Protein AF-0000000072273560 (afdb_homodimer)

Organism: Rhodospirillum rubrum (strain ATCC 11170 / ATH 1.1.1 / DSM 467 / LMG 4362 / NCIMB 8255 / S1) (NCBI:txid269796)

Solvent-accessible surface area (backbone atoms only — not comparable to full-atom values): 29200 Å² total; per-residue (Å²): 100,33,35,35,35,42,19,46,45,38,23,44,49,89,93,50,44,56,93,75,74,40,55,28,59,61,29,47,46,48,46,50,52,42,55,70,64,40,92,67,70,56,67,30,40,36,35,26,10,18,60,20,54,75,29,45,58,62,20,33,50,44,47,46,60,62,51,54,84,68,81,55,52,38,46,68,31,46,16,54,29,40,32,71,67,37,51,50,63,43,40,57,90,49,38,83,64,65,75,53,96,59,89,60,74,54,91,86,57,66,72,49,39,74,46,76,58,85,71,35,33,37,37,35,39,42,25,54,30,91,36,31,75,29,21,39,69,54,70,66,54,51,54,49,47,54,52,53,51,51,51,29,56,75,70,70,29,47,25,41,35,34,28,11,43,42,61,65,79,79,59,33,50,69,60,46,74,28,23,27,69,48,24,65,62,54,38,56,54,44,55,75,42,74,82,36,50,66,30,37,40,21,14,80,54,24,36,42,35,37,37,59,58,67,89,26,44,35,38,26,35,23,10,47,55,43,18,54,53,93,48,70,46,86,78,47,75,72,28,28,22,56,45,85,24,26,31,39,38,38,33,49,38,78,87,80,68,32,58,35,35,34,68,41,60,50,78,50,58,66,77,34,76,49,66,59,80,54,73,73,50,63,100,99,36,37,35,36,42,19,44,45,38,22,45,47,91,93,50,44,55,94,75,73,39,56,28,59,61,28,47,45,48,47,48,54,41,56,69,64,41,91,66,70,56,66,29,39,36,36,26,11,17,60,20,54,72,30,45,58,63,20,34,48,45,46,48,61,63,51,56,84,68,80,54,51,37,46,67,29,47,15,53,30,39,32,72,67,37,49,51,64,44,40,58,89,50,38,84,64,64,73,54,96,63,80,64,74,53,93,88,57,65,72,47,42,74,46,76,58,84,71,34,33,38,38,36,38,41,24,54,32,92,38,33,74,29,20,41,70,52,72,66,55,51,53,49,47,54,50,53,51,51,52,30,56,76,69,70,29,48,26,40,35,34,27,11,43,42,61,64,79,78,59,32,48,69,60,46,73,28,22,28,68,49,25,65,61,53,36,57,54,45,55,76,43,73,82,37,50,66,31,37,41,20,14,80,53,24,37,45,34,38,34,59,57,68,88,25,42,33,39,27,36,23,10,47,54,44,18,53,54,93,50,70,46,86,77,47,76,73,28,28,22,56,46,86,25,28,32,37,38,39,34,50,36,79,89,79,68,34,58,34,36,34,66,42,60,50,79,49,57,66,77,35,78,49,66,66,80,54,75,74,48,62,98

Foldseek 3Di:
DKEWEAEQLAFDAPPDADVRPWHSLVLLLLVLVQQVPDPDHGQEYEYAENLHQAADLNRLLSSCVSNVVNPHQYHYEYAQRHDPQSNCVSCPPRYPFDPDPDPTQPDVRGRWDWDDDVLAIETEGHQHDHPANAGEDDPVRLVVVLVVLVVCVVVVGAYEYEHAFALDDPLAVVSNVRHYPCSVVSLVSVLVRAPRHAEYEYESQLDWDWDQGSNHIYTYWHHSIWGWDPDNDDPDDTDIDGDFGWIKMWDQDPVVRHTDIDIGGRPDDDDDPPDPVPVVPPD/DKEWEAEQLAFDAPPDADVRPWHSLVLLLLVLVQQVPDPDHGQEYEYAENLHQAADLNRLLSSCVSNVVNPHQYHYEYAQRHDPQSNCVSCPPRYDFDPPPDPTQPDVRGRWDWDDDVLAIETEGHQHDHPANAGEDDPVRLVVVLVVLVVCVVVVGAYEYEHAFALDDPLAVVSNVRHYPCSVVSLVSVLVRAPRHAEYEYESQLDWDWDQGSNHIYTYWHHSIWGWDDDNDDPDDTDIDGDFGWIKMWDQDPVVRHTDIDIGGRPDDDDDPPDDVPVPPPD

InterPro domains:
  IPR004843 Calcineurin-like, phosphoesterase domain [PF00149] (1-207)
  IPR026575 Cyclic nucleotide phosphodiesterase GpdQ/CpdA-like [cd07402] (3-254)
  IPR029052 Metallo-dependent phosphatase-like [SSF56300] (1-261)
  IPR042281 GpdQ, beta-strand dimerisation domain [G3DSA:3.30.750.180] (112-241)
  IPR042283 GpdQ, catalytic alpha/beta sandwich domain [G3DSA:3.60.21.40] (1-250)
  IPR050884 Cyclic nucleotide phosphodiesterase class-III [PTHR42988] (1-215)

Structure (mmCIF, N/CA/C/O backbone):
data_AF-0000000072273560-model_v1
#
loop_
_entity.id
_entity.type
_entity.pdbx_description
1 polymer Metallophosphoesterase
#
loop_
_atom_site.group_PDB
_atom_site.id
_atom_site.type_symbol
_atom_site.label_atom_id
_atom_site.label_alt_id
_atom_site.label_comp_id
_atom_site.label_asym_id
_atom_site.label_entity_id
_atom_site.label_seq_id
_atom_site.pdbx_PDB_ins_code
_atom_site.Cartn_x
_atom_site.Cartn_y
_atom_site.Cartn_z
_atom_site.occupancy
_atom_site.B_iso_or_equiv
_atom_site.auth_seq_id
_atom_site.auth_comp_id
_atom_site.auth_asym_id
_atom_site.auth_atom_id
_atom_site.pdbx_PDB_model_num
ATOM 1 N N . MET A 1 1 ? 17.775 7.807 -3.087 1 95.72 1 MET A N 1
ATOM 2 C CA . MET A 1 1 ? 17.035 8.739 -2.24 1 95.72 1 MET A CA 1
ATOM 3 C C . MET A 1 1 ? 15.899 8.029 -1.512 1 95.72 1 MET A C 1
ATOM 5 O O . MET A 1 1 ? 15.175 7.232 -2.111 1 95.72 1 MET A O 1
ATOM 9 N N . LEU A 1 2 ? 15.752 8.295 -0.238 1 97.82 2 LEU A N 1
ATOM 10 C CA . LEU A 1 2 ? 14.786 7.614 0.616 1 97.82 2 LEU A CA 1
ATOM 11 C C . LEU A 1 2 ? 14.021 8.614 1.476 1 97.82 2 LEU A C 1
ATOM 13 O O . LEU A 1 2 ? 14.626 9.415 2.192 1 97.82 2 LEU A O 1
ATOM 17 N N . ILE A 1 3 ? 12.692 8.603 1.351 1 98.68 3 ILE A N 1
ATOM 18 C CA . ILE A 1 3 ? 11.81 9.442 2.156 1 98.68 3 ILE A CA 1
ATOM 19 C C . ILE A 1 3 ? 11.045 8.577 3.155 1 98.68 3 ILE A C 1
ATOM 21 O O . ILE A 1 3 ? 10.402 7.597 2.772 1 98.68 3 ILE A O 1
ATOM 25 N N . ALA A 1 4 ? 11.157 8.897 4.426 1 98.84 4 ALA A N 1
ATOM 26 C CA . ALA A 1 4 ? 10.309 8.267 5.435 1 98.84 4 ALA A CA 1
ATOM 27 C C . ALA A 1 4 ? 9.034 9.074 5.661 1 98.84 4 ALA A C 1
ATOM 29 O O . ALA A 1 4 ? 9.087 10.292 5.848 1 98.84 4 ALA A O 1
ATOM 30 N N . GLN A 1 5 ? 7.911 8.424 5.583 1 98.93 5 GLN A N 1
ATOM 31 C CA . GLN A 1 5 ? 6.638 9.079 5.862 1 98.93 5 GLN A CA 1
ATOM 32 C C . GLN A 1 5 ? 5.962 8.47 7.087 1 98.93 5 GLN A C 1
ATOM 34 O O . GLN A 1 5 ? 5.816 7.249 7.18 1 98.93 5 GLN A O 1
ATOM 39 N N . THR A 1 6 ? 5.625 9.258 7.994 1 98.82 6 THR A N 1
ATOM 40 C CA . THR A 1 6 ? 4.707 8.903 9.07 1 98.82 6 THR A CA 1
ATOM 41 C C . THR A 1 6 ? 3.524 9.866 9.112 1 98.82 6 THR A C 1
ATOM 43 O O . THR A 1 6 ? 3.49 10.848 8.368 1 98.82 6 THR A O 1
ATOM 46 N N . SER A 1 7 ? 2.508 9.527 9.844 1 98.76 7 SER A N 1
ATOM 47 C CA . SER A 1 7 ? 1.298 10.342 9.842 1 98.76 7 SER A CA 1
ATOM 48 C C . SER A 1 7 ? 0.48 10.12 11.109 1 98.76 7 SER A C 1
ATOM 50 O O . SER A 1 7 ? 0.622 9.092 11.774 1 98.76 7 SER A O 1
ATOM 52 N N . ASP A 1 8 ? -0.32 11.128 11.461 1 98.6 8 ASP A N 1
ATOM 53 C CA . ASP A 1 8 ? -1.357 11.003 12.48 1 98.6 8 ASP A CA 1
ATOM 54 C C . ASP A 1 8 ? -0.758 10.606 13.828 1 98.6 8 ASP A C 1
ATOM 56 O O . ASP A 1 8 ? -1.187 9.626 14.439 1 98.6 8 ASP A O 1
ATOM 60 N N . LEU A 1 9 ? 0.119 11.464 14.264 1 98.76 9 LEU A N 1
ATOM 61 C CA . LEU A 1 9 ? 0.864 11.189 15.488 1 98.76 9 LEU A CA 1
ATOM 62 C C . LEU A 1 9 ? 0.021 11.504 16.719 1 98.76 9 LEU A C 1
ATOM 64 O O . LEU A 1 9 ? 0.205 10.894 17.775 1 98.76 9 LEU A O 1
ATOM 68 N N . HIS A 1 10 ? -0.785 12.539 16.726 1 98.32 10 HIS A N 1
ATOM 69 C CA . HIS A 1 10 ? -1.703 12.947 17.783 1 98.32 10 HIS A CA 1
ATOM 70 C C . HIS A 1 10 ? -0.973 13.117 19.111 1 98.32 10 HIS A C 1
ATOM 72 O O . HIS A 1 10 ? -1.45 12.653 20.15 1 98.32 10 HIS A O 1
ATOM 78 N N . ILE A 1 11 ? 0.133 13.74 19.048 1 98.67 11 ILE A N 1
ATOM 79 C CA . ILE A 1 11 ? 0.933 13.925 20.254 1 98.67 11 ILE A CA 1
ATOM 80 C C . ILE A 1 11 ? 0.161 14.776 21.26 1 98.67 11 ILE A C 1
ATOM 82 O O . ILE A 1 11 ? -0.439 15.79 20.894 1 98.67 11 ILE A O 1
ATOM 86 N N . ARG A 1 12 ? 0.156 14.422 22.484 1 97.86 12 ARG A N 1
ATOM 87 C CA . ARG A 1 12 ? -0.424 15.126 23.623 1 97.86 12 ARG A CA 1
ATOM 88 C C . ARG A 1 12 ? 0.665 15.663 24.546 1 97.86 12 ARG A C 1
ATOM 90 O O . ARG A 1 12 ? 1.843 15.342 24.378 1 97.86 12 ARG A O 1
ATOM 97 N N . PRO A 1 13 ? 0.254 16.518 25.462 1 96.95 13 PRO A N 1
ATOM 98 C CA . PRO A 1 13 ? 1.255 16.881 26.467 1 96.95 13 PRO A CA 1
ATOM 99 C C . PRO A 1 13 ? 1.835 15.666 27.188 1 96.95 13 PRO A C 1
ATOM 101 O O . PRO A 1 13 ? 1.197 14.611 27.238 1 96.95 13 PRO A O 1
ATOM 104 N N . PRO A 1 14 ? 3.081 15.803 27.686 1 96.27 14 PRO A N 1
ATOM 105 C CA . PRO A 1 14 ? 3.728 14.666 28.346 1 96.27 14 PRO A CA 1
ATOM 106 C C . PRO A 1 14 ? 2.835 14.006 29.394 1 96.27 14 PRO A C 1
ATOM 108 O O . PRO A 1 14 ? 2.21 14.698 30.202 1 96.27 14 PRO A O 1
ATOM 111 N N . GLY A 1 15 ? 2.723 12.684 29.297 1 93.88 15 GLY A N 1
ATOM 112 C CA . GLY A 1 15 ? 1.995 11.911 30.29 1 93.88 15 GLY A CA 1
ATOM 113 C C . GLY A 1 15 ? 0.531 11.72 29.943 1 93.88 15 GLY A C 1
ATOM 114 O O . GLY A 1 15 ? -0.167 10.933 30.585 1 93.88 15 GLY A O 1
ATOM 115 N N . MET A 1 16 ? 0.012 12.385 28.96 1 94.97 16 MET A N 1
ATOM 116 C CA . MET A 1 16 ? -1.397 12.283 28.59 1 94.97 16 MET A CA 1
ATOM 117 C C . MET A 1 16 ? -1.59 11.276 27.461 1 94.97 16 MET A C 1
ATOM 119 O O . MET A 1 16 ? -0.769 11.197 26.546 1 94.97 16 MET A O 1
ATOM 123 N N . LEU A 1 17 ? -2.703 10.589 27.525 1 93.14 17 LEU A N 1
ATOM 124 C CA . LEU A 1 17 ? -3.044 9.56 26.549 1 93.14 17 LEU A CA 1
ATOM 125 C C . LEU A 1 17 ? -4.218 10.001 25.682 1 93.14 17 LEU A C 1
ATOM 127 O O . LEU A 1 17 ? -5.111 10.709 26.152 1 93.14 17 LEU A O 1
ATOM 131 N N . VAL A 1 18 ? -4.244 9.611 24.478 1 92.22 18 VAL A N 1
ATOM 132 C CA . VAL A 1 18 ? -5.42 9.816 23.638 1 92.22 18 VAL A CA 1
ATOM 133 C C . VAL A 1 18 ? -6.535 8.865 24.068 1 92.22 18 VAL A C 1
ATOM 135 O O . VAL A 1 18 ? -6.322 7.655 24.171 1 92.22 18 VAL A O 1
ATOM 138 N N . GLY A 1 19 ? -7.657 9.403 24.324 1 86.67 19 GLY A N 1
ATOM 139 C CA . GLY A 1 19 ? -8.791 8.616 24.78 1 86.67 19 GLY A CA 1
ATOM 140 C C . GLY A 1 19 ? -8.533 7.9 26.092 1 86.67 19 GLY A C 1
ATOM 141 O O . GLY A 1 19 ? -9.233 6.944 26.432 1 86.67 19 GLY A O 1
ATOM 142 N N . GLY A 1 20 ? -7.496 8.282 26.72 1 86.65 20 GLY A N 1
ATOM 143 C CA . GLY A 1 20 ? -7.151 7.648 27.983 1 86.65 20 GLY A CA 1
ATOM 144 C C . GLY A 1 20 ? -6.517 6.28 27.81 1 86.65 20 GLY A C 1
ATOM 145 O O . GLY A 1 20 ? -6.21 5.604 28.794 1 86.65 20 GLY A O 1
ATOM 146 N N . VAL A 1 21 ? -6.206 5.91 26.597 1 86.55 21 VAL A N 1
ATOM 147 C CA . VAL A 1 21 ? -5.815 4.518 26.397 1 86.55 21 VAL A CA 1
ATOM 148 C C . VAL A 1 21 ? -4.556 4.453 25.535 1 86.55 21 VAL A C 1
ATOM 150 O O . VAL A 1 21 ? -3.72 3.564 25.713 1 86.55 21 VAL A O 1
ATOM 153 N N . VAL A 1 22 ? -4.35 5.421 24.681 1 92.86 22 VAL A N 1
ATOM 154 C CA . VAL A 1 22 ? -3.278 5.29 23.7 1 92.86 22 VAL A CA 1
ATOM 155 C C . VAL A 1 22 ? -2.125 6.221 24.067 1 92.86 22 VAL A C 1
ATOM 157 O O . VAL A 1 22 ? -2.313 7.433 24.193 1 92.86 22 VAL A O 1
ATOM 160 N N . ASP A 1 23 ? -0.993 5.712 24.224 1 95.37 23 ASP A N 1
ATOM 161 C CA . ASP A 1 23 ? 0.221 6.484 24.472 1 95.37 23 ASP A CA 1
ATOM 162 C C . ASP A 1 23 ? 0.919 6.845 23.163 1 95.37 23 ASP A C 1
ATOM 164 O O . ASP A 1 23 ? 1.85 6.157 22.739 1 95.37 23 ASP A O 1
ATOM 168 N N . THR A 1 24 ? 0.547 7.925 22.615 1 97.83 24 THR A N 1
ATOM 169 C CA . THR A 1 24 ? 1.034 8.315 21.297 1 97.83 24 THR A CA 1
ATOM 170 C C . THR A 1 24 ? 2.486 8.778 21.372 1 97.83 24 THR A C 1
ATOM 172 O O . THR A 1 24 ? 3.232 8.661 20.397 1 97.83 24 THR A O 1
ATOM 175 N N . ALA A 1 25 ? 2.916 9.303 22.498 1 98.45 25 ALA A N 1
ATOM 176 C CA . ALA A 1 25 ? 4.318 9.676 22.667 1 98.45 25 ALA A CA 1
ATOM 177 C C . ALA A 1 25 ? 5.224 8.449 22.604 1 98.45 25 ALA A C 1
ATOM 179 O O . ALA A 1 25 ? 6.241 8.456 21.908 1 98.45 25 ALA A O 1
ATOM 180 N N . ALA A 1 26 ? 4.853 7.437 23.31 1 97.87 26 ALA A N 1
ATOM 181 C CA . ALA A 1 26 ? 5.627 6.198 23.281 1 97.87 26 ALA A CA 1
ATOM 182 C C . ALA A 1 26 ? 5.667 5.61 21.873 1 97.87 26 ALA A C 1
ATOM 184 O O . ALA A 1 26 ? 6.69 5.067 21.45 1 97.87 26 ALA A O 1
ATOM 185 N N . ALA A 1 27 ? 4.568 5.683 21.192 1 97.71 27 ALA A N 1
ATOM 186 C CA . ALA A 1 27 ? 4.511 5.191 19.818 1 97.71 27 ALA A CA 1
ATOM 187 C C . ALA A 1 27 ? 5.48 5.956 18.921 1 97.71 27 ALA A C 1
ATOM 189 O O . ALA A 1 27 ? 6.158 5.362 18.08 1 97.71 27 ALA A O 1
ATOM 190 N N . LEU A 1 28 ? 5.512 7.257 19.061 1 98.61 28 LEU A N 1
ATOM 191 C CA . LEU A 1 28 ? 6.446 8.042 18.262 1 98.61 28 LEU A CA 1
ATOM 192 C C . LEU A 1 28 ? 7.888 7.725 18.644 1 98.61 28 LEU A C 1
ATOM 194 O O . LEU A 1 28 ? 8.768 7.677 17.781 1 98.61 28 LEU A O 1
ATOM 198 N N . GLU A 1 29 ? 8.169 7.544 19.914 1 98.26 29 GLU A N 1
ATOM 199 C CA . GLU A 1 29 ? 9.51 7.151 20.337 1 98.26 29 GLU A CA 1
ATOM 200 C C . GLU A 1 29 ? 9.949 5.86 19.651 1 98.26 29 GLU A C 1
ATOM 202 O O . GLU A 1 29 ? 11.093 5.744 19.208 1 98.26 29 GLU A O 1
ATOM 207 N N . ALA A 1 30 ? 9.053 4.923 19.595 1 97.69 30 ALA A N 1
ATOM 208 C CA . ALA A 1 30 ? 9.348 3.668 18.908 1 97.69 30 ALA A CA 1
ATOM 209 C C . ALA A 1 30 ? 9.599 3.902 17.421 1 97.69 30 ALA A C 1
ATOM 211 O O . ALA A 1 30 ? 10.469 3.264 16.824 1 97.69 30 ALA A O 1
ATOM 212 N N . CYS A 1 31 ? 8.825 4.731 16.845 1 97.9 31 CYS A N 1
ATOM 213 C CA . CYS A 1 31 ? 9.003 5.097 15.444 1 97.9 31 CYS A CA 1
ATOM 214 C C . CYS A 1 31 ? 10.38 5.706 15.21 1 97.9 31 CYS A C 1
ATOM 216 O O . CYS A 1 31 ? 11.075 5.334 14.263 1 97.9 31 CYS A O 1
ATOM 218 N N . VAL A 1 32 ? 10.759 6.64 16.044 1 98.24 32 VAL A N 1
ATOM 219 C CA . VAL A 1 32 ? 12.053 7.308 15.955 1 98.24 32 VAL A CA 1
ATOM 220 C C . VAL A 1 32 ? 13.175 6.283 16.101 1 98.24 32 VAL A C 1
ATOM 222 O O . VAL A 1 32 ? 14.128 6.282 15.317 1 98.24 32 VAL A O 1
ATOM 225 N N . ALA A 1 33 ? 13.09 5.416 17.076 1 97.29 33 ALA A N 1
ATOM 226 C CA . ALA A 1 33 ? 14.083 4.363 17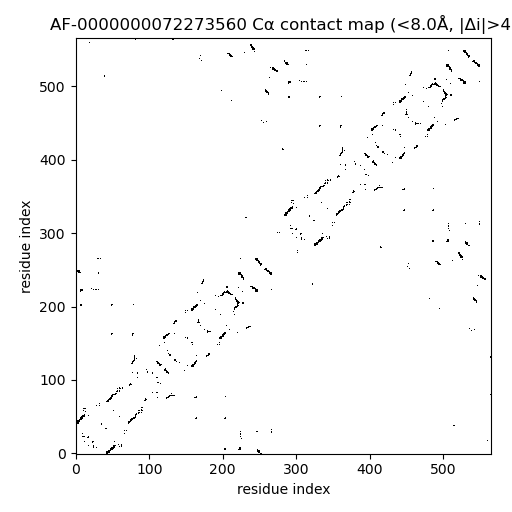.269 1 97.29 33 ALA A CA 1
ATOM 227 C C . ALA A 1 33 ? 14.187 3.473 16.033 1 97.29 33 ALA A C 1
ATOM 229 O O . ALA A 1 33 ? 15.285 3.078 15.635 1 97.29 33 ALA A O 1
ATOM 230 N N . HIS A 1 34 ? 13.058 3.158 15.474 1 96.55 34 HIS A N 1
ATOM 231 C CA . HIS A 1 34 ? 13.012 2.352 14.259 1 96.55 34 HIS A CA 1
ATOM 232 C C . HIS A 1 34 ? 13.769 3.028 13.12 1 96.55 34 HIS A C 1
ATOM 234 O O . HIS A 1 34 ? 14.599 2.398 12.461 1 96.55 34 HIS A O 1
ATOM 240 N N . LEU A 1 35 ? 13.512 4.265 12.892 1 97.25 35 LEU A N 1
ATOM 241 C CA . LEU A 1 35 ? 14.165 5.02 11.828 1 97.25 35 LEU A CA 1
ATOM 242 C C . LEU A 1 35 ? 15.671 5.093 12.059 1 97.25 35 LEU A C 1
ATOM 244 O O . LEU A 1 35 ? 16.454 4.995 11.111 1 97.25 35 LEU A O 1
ATOM 248 N N . GLN A 1 36 ? 16.075 5.214 13.306 1 96.34 36 GLN A N 1
ATOM 249 C CA . GLN A 1 36 ? 17.493 5.281 13.642 1 96.34 36 GLN A CA 1
ATOM 250 C C . GLN A 1 36 ? 18.184 3.946 13.38 1 96.34 36 GLN A C 1
ATOM 252 O O . GLN A 1 36 ? 19.387 3.905 13.116 1 96.34 36 GLN A O 1
ATOM 257 N N . ALA A 1 37 ? 17.435 2.915 13.408 1 93.11 37 ALA A N 1
ATOM 258 C CA . ALA A 1 37 ? 18.004 1.573 13.3 1 93.11 37 ALA A CA 1
ATOM 259 C C . ALA A 1 37 ? 18.066 1.12 11.844 1 93.11 37 ALA A C 1
ATOM 261 O O . ALA A 1 37 ? 18.654 0.081 11.536 1 93.11 37 ALA A O 1
ATOM 262 N N . LEU A 1 38 ? 17.452 1.857 10.981 1 92.13 38 LEU A N 1
ATOM 263 C CA . LEU A 1 38 ? 17.488 1.475 9.574 1 92.13 38 LEU A CA 1
ATOM 264 C C . LEU A 1 38 ? 18.92 1.461 9.05 1 92.13 38 LEU A C 1
ATOM 266 O O . LEU A 1 38 ? 19.719 2.335 9.393 1 92.13 38 LEU A O 1
ATOM 270 N N . ALA A 1 39 ? 19.203 0.461 8.23 1 86.19 39 ALA A N 1
ATOM 271 C CA . ALA A 1 39 ? 20.53 0.375 7.626 1 86.19 39 ALA A CA 1
ATOM 272 C C . ALA A 1 39 ? 20.775 1.542 6.673 1 86.19 39 ALA A C 1
ATOM 274 O O . ALA A 1 39 ? 21.911 1.998 6.52 1 86.19 39 ALA A O 1
ATOM 275 N N . HIS A 1 40 ? 19.764 1.989 6.055 1 91.62 40 HIS A N 1
ATOM 276 C CA . HIS A 1 40 ? 19.821 3.143 5.166 1 91.62 40 HIS A CA 1
ATOM 277 C C . HIS A 1 40 ? 19.069 4.332 5.756 1 91.62 40 HIS A C 1
ATOM 279 O O . HIS A 1 40 ? 17.845 4.288 5.901 1 91.62 40 HIS A O 1
ATOM 285 N N . ARG A 1 41 ? 19.768 5.316 5.99 1 94.55 41 ARG A N 1
ATOM 286 C CA . ARG A 1 41 ? 19.175 6.504 6.595 1 94.55 41 ARG A CA 1
ATOM 287 C C . ARG A 1 41 ? 18.303 7.252 5.591 1 94.55 41 ARG A C 1
ATOM 289 O O . ARG A 1 41 ? 18.727 7.505 4.461 1 94.55 41 ARG A O 1
ATOM 296 N N . PRO A 1 42 ? 17.086 7.629 5.958 1 97.7 42 PRO A N 1
ATOM 297 C CA . PRO A 1 42 ? 16.281 8.461 5.061 1 97.7 42 PRO A CA 1
ATOM 298 C C . PRO A 1 42 ? 16.879 9.851 4.851 1 97.7 42 PRO A C 1
ATOM 300 O O . PRO A 1 42 ? 17.622 10.343 5.704 1 97.7 42 PRO A O 1
ATOM 303 N N . ASP A 1 43 ? 16.536 10.457 3.735 1 97.94 43 ASP A N 1
ATOM 304 C CA . ASP A 1 43 ? 16.99 11.805 3.405 1 97.94 43 ASP A CA 1
ATOM 305 C C . ASP A 1 43 ? 16.034 12.858 3.96 1 97.94 43 ASP A C 1
ATOM 307 O O . ASP A 1 43 ? 16.393 14.031 4.076 1 97.94 43 ASP A O 1
ATOM 311 N N . LEU A 1 44 ? 14.819 12.408 4.295 1 98.13 44 LEU A N 1
ATOM 312 C CA . LEU A 1 44 ? 13.742 13.305 4.696 1 98.13 44 LEU A CA 1
ATOM 313 C C . LEU A 1 44 ? 12.695 12.564 5.522 1 98.13 44 LEU A C 1
ATOM 315 O O . LEU A 1 44 ? 12.367 11.413 5.226 1 98.13 44 LEU A O 1
ATOM 319 N N . LEU A 1 45 ? 12.191 13.181 6.558 1 98.69 45 LEU A N 1
ATOM 320 C CA . LEU A 1 45 ? 10.98 12.737 7.241 1 98.69 45 LEU A CA 1
ATOM 321 C C . LEU A 1 45 ? 9.778 13.574 6.817 1 98.69 45 LEU A C 1
ATOM 323 O O . LEU A 1 45 ? 9.803 14.802 6.923 1 98.69 45 LEU A O 1
ATOM 327 N N . LEU A 1 46 ? 8.799 12.975 6.294 1 98.84 46 LEU A N 1
ATOM 328 C CA . LEU A 1 46 ? 7.543 13.599 5.894 1 98.84 46 LEU A CA 1
ATOM 329 C C . LEU A 1 46 ? 6.416 13.209 6.845 1 98.84 46 LEU A C 1
ATOM 331 O O . LEU A 1 46 ? 6.16 12.022 7.058 1 98.84 46 LEU A O 1
ATOM 335 N N . ILE A 1 47 ? 5.759 14.145 7.489 1 98.87 47 ILE A N 1
ATOM 336 C CA . ILE A 1 47 ? 4.612 13.877 8.35 1 98.87 47 ILE A CA 1
ATOM 337 C C . ILE A 1 47 ? 3.346 14.444 7.713 1 98.87 47 ILE A C 1
ATOM 339 O O . ILE A 1 47 ? 3.23 15.656 7.519 1 98.87 47 ILE A O 1
ATOM 343 N N . THR A 1 48 ? 2.354 13.632 7.453 1 98.77 48 THR A N 1
ATOM 344 C CA . THR A 1 48 ? 1.218 14.051 6.64 1 98.77 48 THR A CA 1
ATOM 345 C C . THR A 1 48 ? 0.009 14.358 7.519 1 98.77 48 THR A C 1
ATOM 347 O O . THR A 1 48 ? -1.096 13.88 7.253 1 98.77 48 THR A O 1
ATOM 350 N N . GLY A 1 49 ? 0.193 15.127 8.595 1 98.43 49 GLY A N 1
ATOM 351 C CA . GLY A 1 49 ? -0.889 15.8 9.297 1 98.43 49 GLY A CA 1
ATOM 352 C C . GLY A 1 49 ? -1.273 15.116 10.596 1 98.43 49 GLY A C 1
ATOM 353 O O . GLY A 1 49 ? -0.812 14.009 10.88 1 98.43 49 GLY A O 1
ATOM 354 N N . ASP A 1 50 ? -2.036 15.874 11.459 1 98.59 50 ASP A N 1
ATOM 355 C CA . ASP A 1 50 ? -2.432 15.464 12.802 1 98.59 50 ASP A CA 1
ATOM 356 C C . ASP A 1 50 ? -1.211 15.135 13.658 1 98.59 50 ASP A C 1
ATOM 358 O O . ASP A 1 50 ? -1.135 14.059 14.254 1 98.59 50 ASP A O 1
ATOM 362 N N . LEU A 1 51 ? -0.318 16.083 13.641 1 98.71 51 LEU A N 1
ATOM 363 C CA . LEU A 1 51 ? 0.906 15.937 14.422 1 98.71 51 LEU A CA 1
ATOM 364 C C . LEU A 1 51 ? 0.599 15.911 15.915 1 98.71 51 LEU A C 1
ATOM 366 O O . LEU A 1 51 ? 1.239 15.179 16.673 1 98.71 51 LEU A O 1
ATOM 370 N N . THR A 1 52 ? -0.377 16.722 16.236 1 98.39 52 THR A N 1
ATOM 371 C CA . THR A 1 52 ? -0.784 16.803 17.635 1 98.39 52 THR A CA 1
ATOM 372 C C . THR A 1 52 ? -2.271 16.496 17.784 1 98.39 52 THR A C 1
ATOM 374 O O . THR A 1 52 ? -2.978 16.323 16.789 1 98.39 52 THR A O 1
ATOM 377 N N . GLN A 1 53 ? -2.702 16.444 19.025 1 97.52 53 GLN A N 1
ATOM 378 C CA . GLN A 1 53 ? -4.093 16.086 19.284 1 97.52 53 GLN A CA 1
ATOM 379 C C . GLN A 1 53 ? -4.984 17.325 19.308 1 97.52 53 GLN A C 1
ATOM 381 O O . GLN A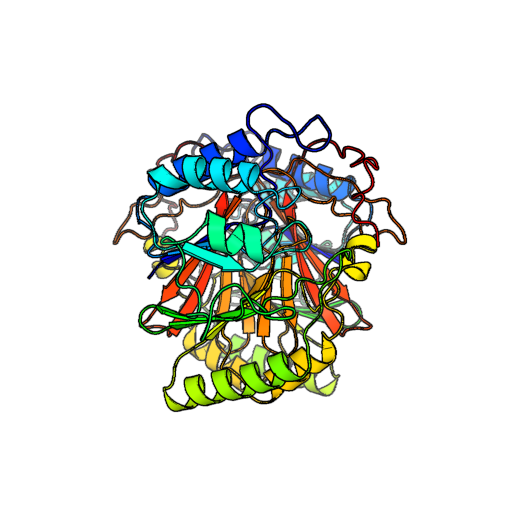 1 53 ? -6.138 17.273 18.878 1 97.52 53 GLN A O 1
ATOM 386 N N . GLN A 1 54 ? -4.429 18.493 19.766 1 96.8 54 GLN A N 1
ATOM 387 C CA . GLN A 1 54 ? -5.276 19.665 19.963 1 96.8 54 GLN A CA 1
ATOM 388 C C . GLN A 1 54 ? -4.628 20.916 19.377 1 96.8 54 GLN A C 1
ATOM 390 O O . GLN A 1 54 ? -5.14 22.025 19.549 1 96.8 54 GLN A O 1
ATOM 395 N N . GLY A 1 55 ? -3.487 20.826 18.788 1 97.1 55 GLY A N 1
ATOM 396 C CA . GLY A 1 55 ? -2.832 21.943 18.126 1 97.1 55 GLY A CA 1
ATOM 397 C C . GLY A 1 55 ? -2.286 22.974 19.095 1 97.1 55 GLY A C 1
ATOM 398 O O . GLY A 1 55 ? -2.154 24.15 18.75 1 97.1 55 GLY A O 1
ATOM 399 N N . ARG A 1 56 ? -1.948 22.575 20.318 1 97.3 56 ARG A N 1
ATOM 400 C CA . ARG A 1 56 ? -1.466 23.506 21.333 1 97.3 56 ARG A CA 1
ATOM 401 C C . ARG A 1 56 ? 0.054 23.618 21.295 1 97.3 56 ARG A C 1
ATOM 403 O O . ARG A 1 56 ? 0.746 22.648 20.977 1 97.3 56 ARG A O 1
ATOM 410 N N . PRO A 1 57 ? 0.581 24.758 21.671 1 97.85 57 PRO A N 1
ATOM 411 C CA . PRO A 1 57 ? 2.03 24.97 21.634 1 97.85 57 PRO A CA 1
ATOM 412 C C . PRO A 1 57 ? 2.8 23.924 22.438 1 97.85 57 PRO A C 1
ATOM 414 O O . PRO A 1 57 ? 3.86 23.465 22.005 1 97.85 57 PRO A O 1
ATOM 417 N N . GLU A 1 58 ? 2.27 23.51 23.564 1 98.19 58 GLU A N 1
ATOM 418 C CA . GLU A 1 58 ? 2.986 22.549 24.397 1 98.19 58 GLU A CA 1
ATOM 419 C C . GLU A 1 58 ? 3.066 21.184 23.72 1 98.19 58 GLU A C 1
ATOM 421 O O . GLU A 1 58 ? 4.004 20.42 23.959 1 98.19 58 GLU A O 1
ATOM 426 N N . GLU A 1 59 ? 2.106 20.859 22.95 1 98.61 59 GLU A N 1
ATOM 427 C CA . GLU A 1 59 ? 2.129 19.601 22.21 1 98.61 59 GLU A CA 1
ATOM 428 C C . GLU A 1 59 ? 3.209 19.615 21.131 1 98.61 59 GLU A C 1
ATOM 430 O O . GLU A 1 59 ? 3.923 18.627 20.947 1 98.61 59 GLU A O 1
ATOM 435 N N . TYR A 1 60 ? 3.367 20.711 20.445 1 98.42 60 TYR A N 1
ATOM 436 C CA . TYR A 1 60 ? 4.414 20.828 19.436 1 98.42 60 TYR A CA 1
ATOM 437 C C . TYR A 1 60 ? 5.795 20.826 20.081 1 98.42 60 TYR A C 1
ATOM 439 O O . TYR A 1 60 ? 6.751 20.293 19.512 1 98.42 60 TYR A O 1
ATOM 447 N N . ALA A 1 61 ? 5.868 21.475 21.245 1 98.34 61 ALA A N 1
ATOM 448 C CA . ALA A 1 61 ? 7.134 21.415 21.97 1 98.34 61 ALA A CA 1
ATOM 449 C C . ALA A 1 61 ? 7.504 19.974 22.31 1 98.34 61 ALA A C 1
ATOM 451 O O . ALA A 1 61 ? 8.665 19.578 22.184 1 98.34 61 ALA A O 1
ATOM 452 N N . HIS A 1 62 ? 6.531 19.242 22.794 1 98.69 62 HIS A N 1
ATOM 453 C CA . HIS A 1 62 ? 6.756 17.83 23.084 1 98.69 62 HIS A CA 1
ATOM 454 C C . HIS A 1 62 ? 7.129 17.061 21.822 1 98.69 62 HIS A C 1
ATOM 456 O O . HIS A 1 62 ? 8.059 16.251 21.835 1 98.69 62 HIS A O 1
ATOM 462 N N . LEU A 1 63 ? 6.437 17.313 20.762 1 98.64 63 LEU A N 1
ATOM 463 C CA . LEU A 1 63 ? 6.727 16.699 19.471 1 98.64 63 LEU A CA 1
ATOM 464 C C . LEU A 1 63 ? 8.174 16.952 19.062 1 98.64 63 LEU A C 1
ATOM 466 O O . LEU A 1 63 ? 8.884 16.023 18.668 1 98.64 63 LEU A O 1
ATOM 470 N N . ARG A 1 64 ? 8.595 18.158 19.127 1 97.64 64 ARG A N 1
ATOM 471 C CA . ARG A 1 64 ? 9.955 18.538 18.76 1 97.64 64 ARG A CA 1
ATOM 472 C C . ARG A 1 64 ? 10.981 17.74 19.557 1 97.64 64 ARG A C 1
ATOM 474 O O . ARG A 1 64 ? 11.978 17.272 19.004 1 97.64 64 ARG A O 1
ATOM 481 N N . ARG A 1 65 ? 10.72 17.632 20.801 1 97.83 65 ARG A N 1
ATOM 482 C CA . ARG A 1 65 ? 11.626 16.872 21.656 1 97.83 65 ARG A CA 1
ATOM 483 C C . ARG A 1 65 ? 11.684 15.409 21.23 1 97.83 65 ARG A C 1
ATOM 485 O O . ARG A 1 65 ? 12.759 14.807 21.204 1 97.83 65 ARG A O 1
ATOM 492 N N . LEU A 1 66 ? 10.552 14.841 20.955 1 98.41 66 LEU A N 1
ATOM 493 C CA . LEU A 1 66 ? 10.471 13.435 20.574 1 98.41 66 LEU A CA 1
ATOM 494 C C . LEU A 1 66 ? 11.191 13.188 19.252 1 98.41 66 LEU A C 1
ATOM 496 O O . LEU A 1 66 ? 11.749 12.11 19.036 1 98.41 66 LEU A O 1
ATOM 500 N N . LEU A 1 67 ? 11.214 14.182 18.353 1 98.16 67 LEU A N 1
ATOM 501 C CA . LEU A 1 67 ? 11.797 14.024 17.025 1 98.16 67 LEU A CA 1
ATOM 502 C C . LEU A 1 67 ? 13.283 14.368 17.039 1 98.16 67 LEU A C 1
ATOM 504 O O . LEU A 1 67 ? 14.009 14.041 16.098 1 98.16 67 LEU A O 1
ATOM 508 N N . ALA A 1 68 ? 13.815 14.998 17.999 1 97.21 68 ALA A N 1
ATOM 509 C CA . ALA A 1 68 ? 15.146 15.593 18.086 1 97.21 68 ALA A CA 1
ATOM 510 C C . ALA A 1 68 ? 16.228 14.564 17.771 1 97.21 68 ALA A C 1
ATOM 512 O O . ALA A 1 68 ? 17.215 14.877 17.102 1 97.21 68 ALA A O 1
ATOM 513 N N . PRO A 1 69 ? 16.061 13.318 18.115 1 97.39 69 PRO A N 1
ATOM 514 C CA . PRO A 1 69 ? 17.128 12.342 17.88 1 97.39 69 PRO A CA 1
ATOM 515 C C . PRO A 1 69 ? 17.33 12.035 16.398 1 97.39 69 PRO A C 1
ATOM 517 O O . PRO A 1 69 ? 18.36 11.474 16.015 1 97.39 69 PRO A O 1
ATOM 520 N N . LEU A 1 70 ? 16.439 12.176 15.407 1 95.66 70 LEU A N 1
ATOM 521 C CA . LEU A 1 70 ? 16.514 11.79 14.002 1 95.66 70 LEU A CA 1
ATOM 522 C C . LEU A 1 70 ? 17.384 12.765 13.216 1 95.66 70 LEU A C 1
ATOM 524 O O . LEU A 1 70 ? 18.012 12.384 12.226 1 95.66 70 LEU A O 1
ATOM 528 N N . ASP A 1 71 ? 17.614 13.955 13.61 1 91.97 71 ASP A N 1
ATOM 529 C CA . ASP A 1 71 ? 18.366 14.972 12.881 1 91.97 71 ASP A CA 1
ATOM 530 C C . ASP A 1 71 ? 18.133 14.853 11.377 1 91.97 71 ASP A C 1
ATOM 532 O O . ASP A 1 71 ? 19.086 14.726 10.604 1 91.97 71 ASP A O 1
ATOM 536 N N . LEU A 1 72 ? 16.934 14.811 10.818 1 94.87 72 LEU A N 1
ATOM 537 C CA . LEU A 1 72 ? 16.515 14.759 9.422 1 94.87 72 LEU A CA 1
ATOM 538 C C . LEU A 1 72 ? 15.77 16.031 9.03 1 94.87 72 LEU A C 1
ATOM 540 O O . LEU A 1 72 ? 15.075 16.627 9.856 1 94.87 72 LEU A O 1
ATOM 544 N N . PRO A 1 73 ? 15.992 16.42 7.786 1 94.98 73 PRO A N 1
ATOM 545 C CA . PRO A 1 73 ? 15.032 17.418 7.307 1 94.98 73 PRO A CA 1
ATOM 546 C C . PRO A 1 73 ? 13.582 16.978 7.493 1 94.98 73 PRO A C 1
ATOM 548 O O . PRO A 1 73 ? 13.27 15.792 7.355 1 94.98 73 PRO A O 1
ATOM 551 N N . LEU A 1 74 ? 12.755 17.943 7.804 1 97.51 74 LEU A N 1
ATOM 552 C CA . LEU A 1 74 ? 11.358 17.67 8.123 1 97.51 74 LEU A CA 1
ATOM 553 C C . LEU A 1 74 ? 10.427 18.431 7.184 1 97.51 74 LEU A C 1
ATOM 555 O O . LEU A 1 74 ? 10.636 19.618 6.923 1 97.51 74 LEU A O 1
ATOM 559 N N . LEU A 1 75 ? 9.518 17.764 6.616 1 97.77 75 LEU A N 1
ATOM 560 C CA . LEU A 1 75 ? 8.405 18.352 5.879 1 97.77 75 LEU A CA 1
ATOM 561 C C . LEU A 1 75 ? 7.069 17.887 6.449 1 97.77 75 LEU A C 1
ATOM 563 O O . LEU A 1 75 ? 6.913 16.715 6.798 1 97.77 75 LEU A O 1
ATOM 567 N N . VAL A 1 76 ? 6.118 18.837 6.599 1 98.13 76 VAL A N 1
ATOM 568 C CA . VAL A 1 76 ? 4.84 18.466 7.199 1 98.13 76 VAL A CA 1
ATOM 569 C C . VAL A 1 76 ? 3.705 19.205 6.495 1 98.13 76 VAL A C 1
ATOM 571 O O . VAL A 1 76 ? 3.933 20.221 5.834 1 98.13 76 VAL A O 1
ATOM 574 N N . CYS A 1 77 ? 2.544 18.705 6.519 1 97.47 77 CYS A N 1
ATOM 575 C CA . CYS A 1 77 ? 1.302 19.436 6.299 1 97.47 77 CYS A CA 1
ATOM 576 C C . CYS A 1 77 ? 0.376 19.313 7.504 1 97.47 77 CYS A C 1
ATOM 578 O O . CYS A 1 77 ? 0.484 18.363 8.28 1 97.47 77 CYS A O 1
ATOM 580 N N . PRO A 1 78 ? -0.466 20.323 7.764 1 97.74 78 PRO A N 1
ATOM 581 C CA . PRO A 1 78 ? -1.382 20.212 8.902 1 97.74 78 PRO A CA 1
ATOM 582 C C . PRO A 1 78 ? -2.549 19.265 8.632 1 97.74 78 PRO A C 1
ATOM 584 O O . PRO A 1 78 ? -2.957 19.097 7.48 1 97.74 78 PRO A O 1
ATOM 587 N N . GLY A 1 79 ? -3.021 18.59 9.634 1 98.22 79 GLY A N 1
ATOM 588 C CA . GLY A 1 79 ? -4.299 17.896 9.635 1 98.22 79 GLY A CA 1
ATOM 589 C C . GLY A 1 79 ? -5.368 18.613 10.438 1 98.22 79 GLY A C 1
ATOM 590 O O . GLY A 1 79 ? -5.145 19.724 10.924 1 98.22 79 GLY A O 1
ATOM 591 N N . ASN A 1 80 ? -6.523 18.064 10.57 1 97.52 80 ASN A N 1
ATOM 592 C CA . ASN A 1 80 ? -7.657 18.74 11.19 1 97.52 80 ASN A CA 1
ATOM 593 C C . ASN A 1 80 ? -7.455 18.911 12.693 1 97.52 80 ASN A C 1
ATOM 595 O O . ASN A 1 80 ? -8.14 19.713 13.329 1 97.52 80 ASN A O 1
ATOM 599 N N . HIS A 1 81 ? -6.441 18.314 13.318 1 97.73 81 HIS A N 1
ATOM 600 C CA . HIS A 1 81 ? -6.154 18.472 14.739 1 97.73 81 HIS A CA 1
ATOM 601 C C . HIS A 1 81 ? -5.055 19.505 14.967 1 97.73 81 HIS A C 1
ATOM 603 O O . HIS A 1 81 ? -4.756 19.856 16.111 1 97.73 81 HIS A O 1
ATOM 609 N N . ASP A 1 82 ? -4.556 20.006 13.938 1 97.55 82 ASP A N 1
ATOM 610 C CA . ASP A 1 82 ? -3.434 20.934 14.048 1 97.55 82 ASP A CA 1
ATOM 611 C C . ASP A 1 82 ? -3.913 22.383 13.994 1 97.55 82 ASP A C 1
ATOM 613 O O . ASP A 1 82 ? -5.07 22.648 13.662 1 97.55 82 ASP A O 1
ATOM 617 N N . ASP A 1 83 ? -3.053 23.24 14.444 1 96.11 83 ASP A N 1
ATOM 618 C CA . ASP A 1 83 ? -3.199 24.687 14.323 1 96.11 83 ASP A CA 1
ATOM 619 C C . ASP A 1 83 ? -2.063 25.286 13.498 1 96.11 83 ASP A C 1
ATOM 621 O O . ASP A 1 83 ? -0.887 25.065 13.798 1 96.11 83 ASP A O 1
ATOM 625 N N . ARG A 1 84 ? -2.37 26.06 12.508 1 94.85 84 ARG A N 1
ATOM 626 C CA . ARG A 1 84 ? -1.371 26.553 11.565 1 94.85 84 ARG A CA 1
ATOM 627 C C . ARG A 1 84 ? -0.295 27.361 12.281 1 94.85 84 ARG A C 1
ATOM 629 O O . ARG A 1 84 ? 0.899 27.136 12.073 1 94.85 84 ARG A O 1
ATOM 636 N N . ALA A 1 85 ? -0.776 28.283 13.052 1 93.31 85 ALA A N 1
ATOM 637 C CA . ALA A 1 85 ? 0.161 29.197 13.701 1 93.31 85 ALA A CA 1
ATOM 638 C C . ALA A 1 85 ? 1.054 28.455 14.691 1 93.31 85 ALA A C 1
ATOM 640 O O . ALA A 1 85 ? 2.273 28.637 14.694 1 93.31 85 ALA A O 1
ATOM 641 N N . ALA A 1 86 ? 0.489 27.641 15.502 1 95.44 86 ALA A N 1
ATOM 642 C CA . ALA A 1 86 ? 1.247 26.891 16.499 1 95.44 86 ALA A CA 1
ATOM 643 C C . ALA A 1 86 ? 2.195 25.896 15.834 1 95.44 86 ALA A C 1
ATOM 645 O O . ALA A 1 86 ? 3.313 25.682 16.308 1 95.44 86 ALA A O 1
ATOM 646 N N . LEU A 1 87 ? 1.719 25.242 14.786 1 96.66 87 LEU A N 1
ATOM 647 C CA . LEU A 1 87 ? 2.543 24.298 14.039 1 96.66 87 LEU A CA 1
ATOM 648 C C . LEU A 1 87 ? 3.775 24.988 13.464 1 96.66 87 LEU A C 1
ATOM 650 O O . LEU A 1 87 ? 4.899 24.512 13.644 1 96.66 87 LEU A O 1
ATOM 654 N N . ARG A 1 88 ? 3.592 26.081 12.817 1 94.45 88 ARG A N 1
ATOM 655 C CA . ARG A 1 88 ? 4.701 26.822 12.224 1 94.45 88 ARG A CA 1
ATOM 656 C C . ARG A 1 88 ? 5.703 27.252 13.29 1 94.45 88 ARG A C 1
ATOM 658 O O . ARG A 1 88 ? 6.912 27.076 13.12 1 94.45 88 ARG A O 1
ATOM 665 N N . ALA A 1 89 ? 5.16 27.788 14.343 1 94.08 89 ALA A N 1
ATOM 666 C CA . ALA A 1 89 ? 6.024 28.239 15.431 1 94.08 89 ALA A CA 1
ATOM 667 C C . ALA A 1 89 ? 6.749 27.063 16.079 1 94.08 89 ALA A C 1
ATOM 669 O O . ALA A 1 89 ? 7.94 27.153 16.387 1 94.08 89 ALA A O 1
ATOM 670 N N . GLY A 1 90 ? 6.025 26.013 16.266 1 95.59 90 GLY A N 1
ATOM 671 C CA . GLY A 1 90 ? 6.562 24.858 16.968 1 95.59 90 GLY A CA 1
ATOM 672 C C . GLY A 1 90 ? 7.664 24.153 16.2 1 95.59 90 GLY A C 1
ATOM 673 O O . GLY A 1 90 ? 8.549 23.538 16.798 1 95.59 90 GLY A O 1
ATOM 674 N N . LEU A 1 91 ? 7.589 24.213 14.91 1 95.55 91 LEU A N 1
ATOM 675 C CA . LEU A 1 91 ? 8.561 23.495 14.091 1 95.55 91 LEU A CA 1
ATOM 676 C C . LEU A 1 91 ? 9.452 24.468 13.328 1 95.55 91 LEU A C 1
ATOM 678 O O . LEU A 1 91 ? 10.049 24.104 12.312 1 95.55 91 LEU A O 1
ATOM 682 N N . ASP A 1 92 ? 9.444 25.663 13.807 1 92 92 ASP A N 1
ATOM 683 C CA . ASP A 1 92 ? 10.317 26.678 13.226 1 92 92 ASP A CA 1
ATOM 684 C C . ASP A 1 92 ? 11.77 26.21 13.21 1 92 92 ASP A C 1
ATOM 686 O O . ASP A 1 92 ? 12.258 25.648 14.194 1 92 92 ASP A O 1
ATOM 690 N N . GLY A 1 93 ? 12.396 26.42 12.027 1 90.89 93 GLY A N 1
ATOM 691 C CA . GLY A 1 93 ? 13.787 26.017 11.891 1 90.89 93 GLY A CA 1
ATOM 692 C C . GLY A 1 93 ? 13.95 24.572 11.459 1 90.89 93 GLY A C 1
ATOM 693 O O . GLY A 1 93 ? 15.036 24.161 11.046 1 90.89 93 GLY A O 1
ATOM 694 N N . LEU A 1 94 ? 12.908 23.829 11.56 1 92.49 94 LEU A N 1
ATOM 695 C CA . LEU A 1 94 ? 12.992 22.418 11.197 1 92.49 94 LEU A CA 1
ATOM 696 C C . LEU A 1 94 ? 12.344 22.167 9.84 1 92.49 94 LEU A C 1
ATOM 698 O O . LEU A 1 94 ? 12.706 21.218 9.14 1 92.49 94 LEU A O 1
ATOM 702 N N . CYS A 1 95 ? 11.397 22.956 9.521 1 92.37 95 CYS A N 1
ATOM 703 C CA . CYS A 1 95 ? 10.661 22.838 8.268 1 92.37 95 CYS A CA 1
ATOM 704 C C . CYS A 1 95 ? 10.883 24.062 7.388 1 92.37 95 CYS A C 1
ATOM 706 O O . CYS A 1 95 ? 10.977 25.184 7.889 1 92.37 95 CYS A O 1
ATOM 708 N N . PRO A 1 96 ? 10.972 23.802 6.121 1 89.15 96 PRO A N 1
ATOM 709 C CA . PRO A 1 96 ? 11.161 24.934 5.21 1 89.15 96 PRO A CA 1
ATOM 710 C C . PRO A 1 96 ? 9.861 25.683 4.924 1 89.15 96 PRO A C 1
ATOM 712 O O . PRO A 1 96 ? 9.36 25.648 3.797 1 89.15 96 PRO A O 1
ATOM 715 N N . TRP A 1 97 ? 9.372 26.378 5.89 1 83.29 97 TRP A N 1
ATOM 716 C CA . TRP A 1 97 ? 8.136 27.136 5.727 1 83.29 97 TRP A CA 1
ATOM 717 C C . TRP A 1 97 ? 8.319 28.267 4.721 1 83.29 97 TRP A C 1
ATOM 719 O O . TRP A 1 97 ? 9.377 28.899 4.673 1 83.29 97 TRP A O 1
ATOM 729 N N . PRO A 1 98 ? 7.313 28.363 3.863 1 68.36 98 PRO A N 1
ATOM 730 C CA . PRO A 1 98 ? 7.42 29.555 3.018 1 68.36 98 PRO A CA 1
ATOM 731 C C . PRO A 1 98 ? 7.502 30.847 3.827 1 68.36 98 PRO A C 1
ATOM 733 O O . PRO A 1 98 ? 6.94 30.93 4.922 1 68.36 98 PRO A O 1
ATOM 736 N N . GLU A 1 99 ? 8.493 31.637 3.551 1 61.25 99 GLU A N 1
ATOM 737 C CA . GLU A 1 99 ? 8.65 32.905 4.258 1 61.25 99 GLU A CA 1
ATOM 738 C C . GLU A 1 99 ? 7.354 33.711 4.238 1 61.25 99 GLU A C 1
ATOM 740 O O . GLU A 1 99 ? 6.725 33.861 3.189 1 61.25 99 GLU A O 1
ATOM 745 N N . PRO A 1 100 ? 6.729 33.756 5.383 1 50.62 100 PRO A N 1
ATOM 746 C CA . PRO A 1 100 ? 5.591 34.677 5.319 1 50.62 100 PRO A CA 1
ATOM 747 C C . PRO A 1 100 ? 5.986 36.069 4.831 1 50.62 100 PRO A C 1
ATOM 749 O O . PRO A 1 100 ? 7.107 36.519 5.079 1 50.62 100 PRO A O 1
ATOM 752 N N . PRO A 1 101 ? 5.478 36.508 3.646 1 43.44 101 PRO A N 1
ATOM 753 C CA . PRO A 1 101 ? 5.972 37.855 3.354 1 43.44 101 PRO A CA 1
ATOM 754 C C . PRO A 1 101 ? 6.23 38.675 4.616 1 43.44 101 PRO A C 1
ATOM 756 O O . PRO A 1 101 ? 7.14 39.508 4.641 1 43.44 101 PRO A O 1
ATOM 759 N N . GLY A 1 102 ? 5.089 38.842 5.638 1 38.6 102 GLY A N 1
ATOM 760 C CA . GLY A 1 102 ? 5.096 39.512 6.929 1 38.6 102 GLY A CA 1
ATOM 761 C C . GLY A 1 102 ? 5.068 38.549 8.101 1 38.6 102 GLY A C 1
ATOM 762 O O . GLY A 1 102 ? 5.036 37.331 7.91 1 38.6 102 GLY A O 1
ATOM 763 N N . ALA A 1 103 ? 5.163 39.028 9.332 1 37.91 103 ALA A N 1
ATOM 764 C CA . ALA A 1 103 ? 4.963 38.423 10.646 1 37.91 103 ALA A CA 1
ATOM 765 C C . ALA A 1 103 ? 3.646 37.654 10.701 1 37.91 103 ALA A C 1
ATOM 767 O O . ALA A 1 103 ? 2.6 38.172 10.305 1 37.91 103 ALA A O 1
ATOM 768 N N . GLY A 1 104 ? 3.63 36.455 11.025 1 46 104 GLY A N 1
ATOM 769 C CA . GLY A 1 104 ? 2.548 35.514 11.265 1 46 104 GLY A CA 1
ATOM 770 C C . GLY A 1 104 ? 1.856 35.062 9.993 1 46 104 GLY A C 1
ATOM 771 O O . GLY A 1 104 ? 2.081 35.63 8.923 1 46 104 GLY A O 1
ATOM 772 N N . ILE A 1 105 ? 1.47 33.796 9.848 1 51.81 105 ILE A N 1
ATOM 773 C CA . ILE A 1 105 ? 0.623 33.367 8.74 1 51.81 105 ILE A CA 1
ATOM 774 C C . ILE A 1 105 ? -0.579 34.301 8.617 1 51.81 105 ILE A C 1
ATOM 776 O O . ILE A 1 105 ? -1.367 34.435 9.556 1 51.81 105 ILE A O 1
ATOM 780 N N . PRO A 1 106 ? -0.504 35.429 7.736 1 51.78 106 PRO A N 1
ATOM 781 C CA . PRO A 1 106 ? -1.715 36.247 7.647 1 51.78 106 PRO A CA 1
ATOM 782 C C . PRO A 1 106 ? -2.995 35.422 7.764 1 51.78 106 PRO A C 1
ATOM 784 O O . PRO A 1 106 ? -2.99 34.223 7.471 1 51.78 106 PRO A O 1
ATOM 787 N N . ASP A 1 107 ? -4.021 35.996 8.424 1 53.21 107 ASP A N 1
ATOM 788 C CA . ASP A 1 107 ? -5.35 35.398 8.501 1 53.21 107 ASP A CA 1
ATOM 789 C C . ASP A 1 107 ? -5.752 34.778 7.165 1 53.21 107 ASP A C 1
ATOM 791 O O . ASP A 1 107 ? -5.657 35.425 6.12 1 53.21 107 ASP A O 1
ATOM 795 N N . GLY A 1 108 ? -5.954 33.51 7.11 1 63.89 108 GLY A N 1
ATOM 796 C CA . GLY A 1 108 ? -6.374 32.799 5.912 1 63.89 108 GLY A CA 1
ATOM 797 C C . GLY A 1 108 ? -5.222 32.144 5.172 1 63.89 108 GLY A C 1
ATOM 798 O O . GLY A 1 108 ? -5.435 31.428 4.192 1 63.89 108 GLY A O 1
ATOM 799 N N . ALA A 1 109 ? -4.034 32.52 5.677 1 82.04 109 ALA A N 1
ATOM 800 C CA . ALA A 1 109 ? -2.9 31.968 4.941 1 82.04 109 ALA A CA 1
ATOM 801 C C . ALA A 1 109 ? -2.722 30.483 5.242 1 82.04 109 ALA A C 1
ATOM 803 O O . ALA A 1 109 ? -2.963 30.037 6.366 1 82.04 109 ALA A O 1
ATOM 804 N N . THR A 1 110 ? -2.466 29.782 4.231 1 91.7 110 THR A N 1
ATOM 805 C CA . THR A 1 110 ? -2.244 28.342 4.305 1 91.7 110 THR A CA 1
ATOM 806 C C . THR A 1 110 ? -0.752 28.023 4.273 1 91.7 110 THR A C 1
ATOM 808 O O . THR A 1 110 ? 0.071 28.902 4.008 1 91.7 110 THR A O 1
ATOM 811 N N . LEU A 1 111 ? -0.334 26.906 4.711 1 94.12 111 LEU A N 1
ATOM 812 C CA . LEU A 1 111 ? 1.059 26.483 4.797 1 94.12 111 LEU A CA 1
ATOM 813 C C . LEU A 1 111 ? 1.457 25.669 3.57 1 94.12 111 LEU A C 1
ATOM 815 O O . LEU A 1 111 ? 2.302 24.776 3.659 1 94.12 111 LEU A O 1
ATOM 819 N N . ASP A 1 112 ? 0.827 25.97 2.464 1 95.72 112 ASP A N 1
ATOM 820 C CA . ASP A 1 112 ? 1.231 25.33 1.216 1 95.72 112 ASP A CA 1
ATOM 821 C C . ASP A 1 112 ? 2.717 25.551 0.942 1 95.72 112 ASP A C 1
ATOM 823 O O . ASP A 1 112 ? 3.253 26.625 1.224 1 95.72 112 ASP A O 1
ATOM 827 N N . LEU A 1 113 ? 3.432 24.494 0.345 1 95.19 113 LEU A N 1
ATOM 828 C CA . LEU A 1 113 ? 4.859 24.68 0.105 1 95.19 113 LEU A CA 1
ATOM 829 C C . LEU A 1 113 ? 5.337 23.795 -1.042 1 95.19 113 LEU A C 1
ATOM 831 O O . LEU A 1 113 ? 4.673 22.818 -1.396 1 95.19 113 LEU A O 1
ATOM 835 N N . THR A 1 114 ? 6.422 24.147 -1.666 1 95.91 114 THR A N 1
ATOM 836 C CA . THR A 1 114 ? 7.203 23.331 -2.59 1 95.91 114 THR A CA 1
ATOM 837 C C . THR A 1 114 ? 8.604 23.081 -2.04 1 95.91 114 THR A C 1
ATOM 839 O O . THR A 1 114 ? 9.204 23.968 -1.429 1 95.91 114 THR A O 1
ATOM 842 N N . PHE A 1 115 ? 9.087 21.957 -2.212 1 96.32 115 PHE A N 1
ATOM 843 C CA . PHE A 1 115 ? 10.417 21.58 -1.751 1 96.32 115 PHE A CA 1
ATOM 844 C C . PHE A 1 115 ? 11.092 20.646 -2.749 1 96.32 115 PHE A C 1
ATOM 846 O O . PHE A 1 115 ? 10.562 19.578 -3.063 1 96.32 115 PHE A O 1
ATOM 853 N N . ASP A 1 116 ? 12.248 21.041 -3.241 1 96.73 116 ASP A N 1
ATOM 854 C CA . ASP A 1 116 ? 12.991 20.182 -4.158 1 96.73 116 ASP A CA 1
ATOM 855 C C . ASP A 1 116 ? 13.934 19.253 -3.397 1 96.73 116 ASP A C 1
ATOM 857 O O . ASP A 1 116 ? 14.777 19.712 -2.624 1 96.73 116 ASP A O 1
ATOM 861 N N . LEU A 1 117 ? 13.776 18.052 -3.536 1 96.61 117 LEU A N 1
ATOM 862 C CA . LEU A 1 117 ? 14.644 17.008 -3.001 1 96.61 117 LEU A CA 1
ATOM 863 C C . LEU A 1 117 ? 15.28 16.201 -4.128 1 96.61 117 LEU A C 1
ATOM 865 O O . LEU A 1 117 ? 14.697 15.223 -4.602 1 96.61 117 LEU A O 1
ATOM 869 N N . GLY A 1 118 ? 16.499 16.583 -4.568 1 95.7 118 GLY A N 1
ATOM 870 C CA . GLY A 1 118 ? 17.112 15.963 -5.732 1 95.7 118 GLY A CA 1
ATOM 871 C C . GLY A 1 118 ? 16.249 16.045 -6.976 1 95.7 118 GLY A C 1
ATOM 872 O O . GLY A 1 118 ? 15.833 17.133 -7.379 1 95.7 118 GLY A O 1
ATOM 873 N N . PRO A 1 119 ? 15.969 14.928 -7.504 1 96.75 119 PRO A N 1
ATOM 874 C CA . PRO A 1 119 ? 15.194 14.926 -8.747 1 96.75 119 PRO A CA 1
ATOM 875 C C . PRO A 1 119 ? 13.702 15.151 -8.513 1 96.75 119 PRO A C 1
ATOM 877 O O . PRO A 1 119 ? 12.952 15.379 -9.465 1 96.75 119 PRO A O 1
ATOM 880 N N . LEU A 1 120 ? 13.297 15.078 -7.284 1 97.93 120 LEU A N 1
ATOM 881 C CA . LEU A 1 120 ? 11.872 15.16 -6.985 1 97.93 120 LEU A CA 1
ATOM 882 C C . LEU A 1 120 ? 11.497 16.559 -6.506 1 97.93 120 LEU A C 1
ATOM 884 O O . LEU A 1 120 ? 12.294 17.227 -5.844 1 97.93 120 LEU A O 1
ATOM 888 N N . ARG A 1 121 ? 10.349 16.971 -6.885 1 98.1 121 ARG A N 1
ATOM 889 C CA . ARG A 1 121 ? 9.706 18.093 -6.208 1 98.1 121 ARG A CA 1
ATOM 890 C C . ARG A 1 121 ? 8.572 17.613 -5.309 1 98.1 121 ARG A C 1
ATOM 892 O O . ARG A 1 121 ? 7.706 16.852 -5.746 1 98.1 121 ARG A O 1
ATOM 899 N N . LEU A 1 122 ? 8.601 17.962 -4.095 1 98.47 122 LEU A N 1
ATOM 900 C CA . LEU A 1 122 ? 7.521 17.717 -3.145 1 98.47 122 LEU A CA 1
ATOM 901 C C . LEU A 1 122 ? 6.633 18.948 -3.002 1 98.47 122 LEU A C 1
ATOM 903 O O . LEU A 1 122 ? 7.133 20.064 -2.84 1 98.47 122 LEU A O 1
ATOM 907 N N . ILE A 1 123 ? 5.338 18.751 -3.15 1 98.32 123 ILE A N 1
ATOM 908 C CA . ILE A 1 123 ? 4.365 19.828 -3.003 1 98.32 123 ILE A CA 1
ATOM 909 C C . ILE A 1 123 ? 3.378 19.483 -1.89 1 98.32 123 ILE A C 1
ATOM 911 O O . ILE A 1 123 ? 2.672 18.474 -1.968 1 98.32 123 ILE A O 1
ATOM 915 N N . GLY A 1 124 ? 3.366 20.291 -0.884 1 97.86 124 GLY A N 1
ATOM 916 C CA . GLY A 1 124 ? 2.44 20.121 0.224 1 97.86 124 GLY A CA 1
ATOM 917 C C . GLY A 1 124 ? 1.259 21.071 0.166 1 97.86 124 GLY A C 1
ATOM 918 O O . GLY A 1 124 ? 1.431 22.27 -0.066 1 97.86 124 GLY A O 1
ATOM 919 N N . LEU A 1 125 ? 0.063 20.508 0.353 1 97.34 125 LEU A N 1
ATOM 920 C CA . LEU A 1 125 ? -1.153 21.311 0.404 1 97.34 125 LEU A CA 1
ATOM 921 C C . LEU A 1 125 ? -1.741 21.318 1.811 1 97.34 125 LEU A C 1
ATOM 923 O O . LEU A 1 125 ? -1.952 20.258 2.405 1 97.34 125 LEU A O 1
ATOM 927 N N . ASP A 1 126 ? -1.995 22.515 2.292 1 97.17 126 ASP A N 1
ATOM 928 C CA . ASP A 1 126 ? -2.717 22.702 3.546 1 97.17 126 ASP A CA 1
ATOM 929 C C . ASP A 1 126 ? -4.225 22.583 3.335 1 97.17 126 ASP A C 1
ATOM 931 O O . ASP A 1 126 ? -4.867 23.525 2.865 1 97.17 126 ASP A O 1
ATOM 935 N N . SER A 1 127 ? -4.763 21.434 3.738 1 97.76 127 SER A N 1
ATOM 936 C CA . SER A 1 127 ? -6.189 21.201 3.537 1 97.76 127 SER A CA 1
ATOM 937 C C . SER A 1 127 ? -6.974 21.431 4.824 1 97.76 127 SER A C 1
ATOM 939 O O . SER A 1 127 ? -8.157 21.093 4.906 1 97.76 127 SER A O 1
ATOM 941 N N . LEU A 1 128 ? -6.32 21.943 5.838 1 97.23 128 LEU A N 1
ATOM 942 C CA . LEU A 1 128 ? -6.939 22.151 7.142 1 97.23 128 LEU A CA 1
ATOM 943 C C . LEU A 1 128 ? -8.083 23.155 7.047 1 97.23 128 LEU A C 1
ATOM 945 O O . LEU A 1 128 ? -7.907 24.256 6.519 1 97.23 128 LEU A O 1
ATOM 949 N N . ARG A 1 129 ? -9.222 22.736 7.457 1 94.48 129 ARG A N 1
ATOM 950 C CA . ARG A 1 129 ? -10.375 23.595 7.706 1 94.48 129 ARG A CA 1
ATOM 951 C C . ARG A 1 129 ? -10.7 23.656 9.195 1 94.48 129 ARG A C 1
ATOM 953 O O . ARG A 1 129 ? -11.255 22.708 9.754 1 94.48 129 ARG A O 1
ATOM 960 N N . SER A 1 130 ? -10.399 24.783 9.775 1 89.47 130 SER A N 1
ATOM 961 C CA . SER A 1 130 ? -10.522 24.916 11.223 1 89.47 130 SER A CA 1
ATOM 962 C C . SER A 1 130 ? -11.917 24.524 11.697 1 89.47 130 SER A C 1
ATOM 964 O O . SER A 1 130 ? -12.918 24.958 11.124 1 89.47 130 SER A O 1
ATOM 966 N N . GLY A 1 131 ? -11.941 23.622 12.676 1 90.75 131 GLY A N 1
ATOM 967 C CA . GLY A 1 131 ? -13.19 23.229 13.307 1 90.75 131 GLY A CA 1
ATOM 968 C C . GLY A 1 131 ? -13.896 22.099 12.582 1 90.75 131 GLY A C 1
ATOM 969 O O . GLY A 1 131 ? -14.999 21.702 12.964 1 90.75 131 GLY A O 1
ATOM 970 N N . HIS A 1 132 ? -13.326 21.631 11.534 1 94.34 132 HIS A N 1
ATOM 971 C CA . HIS A 1 132 ? -13.932 20.552 10.761 1 94.34 132 HIS A CA 1
ATOM 972 C C . HIS A 1 132 ? -13 19.347 10.673 1 94.34 132 HIS A C 1
ATOM 974 O O . HIS A 1 132 ? -11.779 19.505 10.607 1 94.34 132 HIS A O 1
ATOM 980 N N . SER A 1 133 ? -13.588 18.209 10.649 1 95.27 133 SER A N 1
ATOM 981 C CA . SER A 1 133 ? -12.796 16.997 10.464 1 95.27 133 SER A CA 1
ATOM 982 C C . SER A 1 133 ? -12.388 16.821 9.006 1 95.27 133 SER A C 1
ATOM 984 O O . SER A 1 133 ? -11.326 16.265 8.716 1 95.27 133 SER A O 1
ATOM 986 N N . GLY A 1 134 ? -13.221 17.27 8.075 1 96.96 134 GLY A N 1
ATOM 987 C CA . GLY A 1 134 ? -12.916 17.235 6.654 1 96.96 134 GLY A CA 1
ATOM 988 C C . GLY A 1 134 ? -12.011 18.368 6.21 1 96.96 134 GLY A C 1
ATOM 989 O O . GLY A 1 134 ? -11.744 19.295 6.978 1 96.96 134 GLY A O 1
ATOM 990 N N . GLY A 1 135 ? -11.418 18.198 4.985 1 97.66 135 GLY A N 1
ATOM 991 C CA . GLY A 1 135 ? -10.503 19.196 4.452 1 97.66 135 GLY A CA 1
ATOM 992 C C . GLY A 1 135 ? -11.086 19.981 3.292 1 97.66 135 GLY A C 1
ATOM 993 O O . GLY A 1 135 ? -12.138 19.622 2.759 1 97.66 135 GLY A O 1
ATOM 994 N N . ALA A 1 136 ? -10.389 21.042 2.988 1 97.32 136 ALA A N 1
ATOM 995 C CA . ALA A 1 136 ? -10.799 21.879 1.864 1 97.32 136 ALA A CA 1
ATOM 996 C C . ALA A 1 136 ? -9.597 22.569 1.227 1 97.32 136 ALA A C 1
ATOM 998 O O . ALA A 1 136 ? -8.573 22.776 1.882 1 97.32 136 ALA A O 1
ATOM 999 N N . LEU A 1 137 ? -9.766 22.847 0.006 1 96.51 137 LEU A N 1
ATOM 1000 C CA . LEU A 1 137 ? -8.83 23.676 -0.745 1 96.51 137 LEU A CA 1
ATOM 1001 C C . LEU A 1 137 ? -9.529 24.904 -1.318 1 96.51 137 LEU A C 1
ATOM 1003 O O . LEU A 1 137 ? -10.663 24.812 -1.794 1 96.51 137 LEU A O 1
ATOM 1007 N N . SER A 1 138 ? -8.917 26.029 -1.221 1 95.27 138 SER A N 1
ATOM 1008 C CA . SER A 1 138 ? -9.46 27.245 -1.818 1 95.27 138 SER A CA 1
ATOM 1009 C C . SER A 1 138 ? -9.154 27.313 -3.31 1 95.27 138 SER A C 1
ATOM 1011 O O . SER A 1 138 ? -8.28 26.598 -3.803 1 95.27 138 SER A O 1
ATOM 1013 N N . ALA A 1 139 ? -9.847 28.223 -3.974 1 95.05 139 ALA A N 1
ATOM 1014 C CA . ALA A 1 139 ? -9.586 28.462 -5.391 1 95.05 139 ALA A CA 1
ATOM 1015 C C . ALA A 1 139 ? -8.161 28.961 -5.61 1 95.05 139 ALA A C 1
ATOM 1017 O O . ALA A 1 139 ? -7.527 28.629 -6.614 1 95.05 139 ALA A O 1
ATOM 1018 N N . SER A 1 140 ? -7.737 29.749 -4.699 1 94.61 140 SER A N 1
ATOM 1019 C CA . SER A 1 140 ? -6.38 30.276 -4.798 1 94.61 140 SER A CA 1
ATOM 1020 C C . SER A 1 140 ? -5.345 29.163 -4.675 1 94.61 140 SER A C 1
ATOM 1022 O O . SER A 1 140 ? -4.322 29.18 -5.363 1 94.61 140 SER A O 1
ATOM 1024 N N . GLN A 1 141 ? -5.536 28.217 -3.806 1 95.39 141 GLN A N 1
ATOM 1025 C CA . GLN A 1 141 ? -4.638 27.076 -3.667 1 95.39 141 GLN A CA 1
ATOM 1026 C C . GLN A 1 141 ? -4.623 26.229 -4.936 1 95.39 141 GLN A C 1
ATOM 1028 O O . GLN A 1 141 ? -3.567 25.754 -5.36 1 95.39 141 GLN A O 1
ATOM 1033 N N . GLU A 1 142 ? -5.796 26.07 -5.494 1 96.03 142 GLU A N 1
ATOM 1034 C CA . GLU A 1 142 ? -5.885 25.297 -6.729 1 96.03 142 GLU A CA 1
ATOM 1035 C C . GLU A 1 142 ? -5.101 25.965 -7.856 1 96.03 142 GLU A C 1
ATOM 1037 O O . GLU A 1 142 ? -4.396 25.293 -8.612 1 96.03 142 GLU A O 1
ATOM 1042 N N . ALA A 1 143 ? -5.278 27.258 -7.982 1 96.33 143 ALA A N 1
ATOM 1043 C CA . ALA A 1 143 ? -4.542 28.005 -8.999 1 96.33 143 ALA A CA 1
ATOM 1044 C C . ALA A 1 143 ? -3.038 27.928 -8.754 1 96.33 143 ALA A C 1
ATOM 1046 O O . ALA A 1 143 ? -2.257 27.761 -9.694 1 96.33 143 ALA A O 1
ATOM 1047 N N . TRP A 1 144 ? -2.708 28.065 -7.526 1 96.22 144 TRP A N 1
ATOM 1048 C CA . TRP A 1 144 ? -1.301 27.968 -7.15 1 96.22 144 TRP A CA 1
ATOM 1049 C C . TRP A 1 144 ? -0.736 26.598 -7.506 1 96.22 144 TRP A C 1
ATOM 1051 O O . TRP A 1 144 ? 0.361 26.497 -8.061 1 96.22 144 TRP A O 1
ATOM 1061 N N . LEU A 1 145 ? -1.454 25.561 -7.218 1 97.74 145 LEU A N 1
ATOM 1062 C CA . LEU A 1 145 ? -1.023 24.204 -7.535 1 97.74 145 LEU A CA 1
ATOM 1063 C C . LEU A 1 145 ? -0.856 24.024 -9.04 1 97.74 145 LEU A C 1
ATOM 1065 O O . LEU A 1 145 ? 0.108 23.402 -9.492 1 97.74 145 LEU A O 1
ATOM 1069 N N . ASP A 1 146 ? -1.816 24.508 -9.778 1 98.19 146 ASP A N 1
ATOM 1070 C CA . ASP A 1 146 ? -1.73 24.441 -11.233 1 98.19 146 ASP A CA 1
ATOM 1071 C C . ASP A 1 146 ? -0.413 25.03 -11.733 1 98.19 146 ASP A C 1
ATOM 1073 O O . ASP A 1 146 ? 0.271 24.422 -12.559 1 98.19 146 ASP A O 1
ATOM 1077 N N . SER A 1 147 ? -0.069 26.181 -11.208 1 97.86 147 SER A N 1
ATOM 1078 C CA . SER A 1 147 ? 1.176 26.844 -11.582 1 97.86 147 SER A CA 1
ATOM 1079 C C . SER A 1 147 ? 2.389 26.028 -11.147 1 97.86 147 SER A C 1
ATOM 1081 O O . SER A 1 147 ? 3.349 25.88 -11.906 1 97.86 147 SER A O 1
ATOM 1083 N N . ALA A 1 148 ? 2.357 25.506 -9.952 1 97.79 148 ALA A N 1
ATOM 1084 C CA . ALA A 1 148 ? 3.468 24.721 -9.42 1 97.79 148 ALA A CA 1
ATOM 1085 C C . ALA A 1 148 ? 3.702 23.465 -10.256 1 97.79 148 ALA A C 1
ATOM 1087 O O . ALA A 1 148 ? 4.847 23.084 -10.507 1 97.79 148 ALA A O 1
ATOM 1088 N N . LEU A 1 149 ? 2.645 22.845 -10.677 1 98.5 149 LEU A N 1
ATOM 1089 C CA . LEU A 1 149 ? 2.755 21.644 -11.498 1 98.5 149 LEU A CA 1
ATOM 1090 C C . LEU A 1 149 ? 3.279 21.983 -12.89 1 98.5 149 LEU A C 1
ATOM 1092 O O . LEU A 1 149 ? 4.058 21.221 -13.467 1 98.5 149 LEU A O 1
ATOM 1096 N N . SER A 1 150 ? 2.821 23.08 -13.411 1 98.36 150 SER A N 1
ATOM 1097 C CA . SER A 1 150 ? 3.336 23.537 -14.698 1 98.36 150 SER A CA 1
ATOM 1098 C C . SER A 1 150 ? 4.838 23.794 -14.633 1 98.36 150 SER A C 1
ATOM 1100 O O 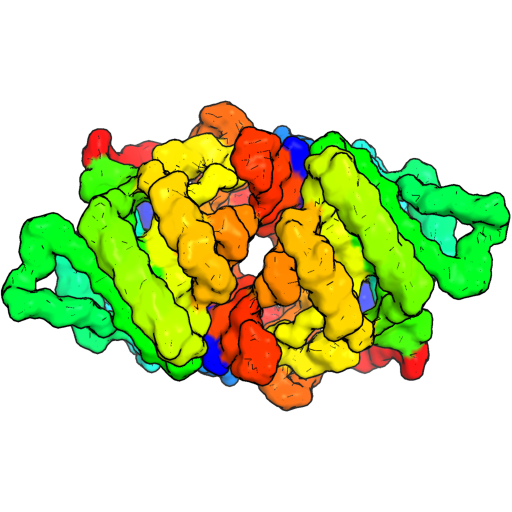. SER A 1 150 ? 5.576 23.432 -15.551 1 98.36 150 SER A O 1
ATOM 1102 N N . GLU A 1 151 ? 5.223 24.431 -13.586 1 98.05 151 GLU A N 1
ATOM 1103 C CA . GLU A 1 151 ? 6.648 24.685 -13.395 1 98.05 151 GLU A CA 1
ATOM 1104 C C . GLU A 1 151 ? 7.434 23.379 -13.309 1 98.05 151 GLU A C 1
ATOM 1106 O O . GLU A 1 151 ? 8.507 23.254 -13.904 1 98.05 151 GLU A O 1
ATOM 1111 N N . ALA A 1 152 ? 6.946 22.437 -12.566 1 98.08 152 ALA A N 1
ATOM 1112 C CA . ALA A 1 152 ? 7.599 21.135 -12.448 1 98.08 152 ALA A CA 1
ATOM 1113 C C . ALA A 1 152 ? 7.728 20.461 -13.811 1 98.08 152 ALA A C 1
ATOM 1115 O O . ALA A 1 152 ? 8.734 19.806 -14.094 1 98.08 152 ALA A O 1
ATOM 1116 N N . ALA A 1 153 ? 6.691 20.553 -14.607 1 97.35 153 ALA A N 1
ATOM 1117 C CA . ALA A 1 153 ? 6.716 19.989 -15.954 1 97.35 153 ALA A CA 1
ATOM 1118 C C . ALA A 1 153 ? 7.822 20.624 -16.793 1 97.35 153 ALA A C 1
ATOM 1120 O O . ALA A 1 153 ? 8.558 19.924 -17.492 1 97.35 153 ALA A O 1
ATOM 1121 N N . PHE A 1 154 ? 7.904 21.898 -16.699 1 96.98 154 PHE A N 1
ATOM 1122 C CA . PHE A 1 154 ? 8.922 22.637 -17.436 1 96.98 154 PHE A CA 1
ATOM 1123 C C . PHE A 1 154 ? 10.319 22.175 -17.04 1 96.98 154 PHE A C 1
ATOM 1125 O O . PHE A 1 154 ? 11.199 22.038 -17.893 1 96.98 154 PHE A O 1
ATOM 1132 N N . LEU A 1 155 ? 10.486 21.858 -15.841 1 97.26 155 LEU A N 1
ATOM 1133 C CA . LEU A 1 155 ? 11.785 21.451 -15.316 1 97.26 155 LEU A CA 1
ATOM 1134 C C . LEU A 1 155 ? 11.971 19.942 -15.433 1 97.26 155 LEU A C 1
ATOM 1136 O O . LEU A 1 155 ? 13.008 19.407 -15.034 1 97.26 155 LEU A O 1
ATOM 1140 N N . ASP A 1 156 ? 11.01 19.208 -15.887 1 96.19 156 ASP A N 1
ATOM 1141 C CA . ASP A 1 156 ? 10.974 17.754 -16.011 1 96.19 156 ASP A CA 1
ATOM 1142 C C . ASP A 1 156 ? 11.177 17.082 -14.655 1 96.19 156 ASP A C 1
ATOM 1144 O O . ASP A 1 156 ? 11.969 16.146 -14.533 1 96.19 156 ASP A O 1
ATOM 1148 N N . LYS A 1 157 ? 10.501 17.567 -13.609 1 96.86 157 LYS A N 1
ATOM 1149 C CA . LYS A 1 157 ? 10.604 17.014 -12.261 1 96.86 157 LYS A CA 1
ATOM 1150 C C . LYS A 1 157 ? 9.347 16.232 -11.891 1 96.86 157 LYS A C 1
ATOM 1152 O O . LYS A 1 157 ? 8.244 16.781 -11.894 1 96.86 157 LYS A O 1
ATOM 1157 N N . PRO A 1 158 ? 9.544 14.947 -11.615 1 97.8 158 PRO A N 1
ATOM 1158 C CA . PRO A 1 158 ? 8.399 14.252 -11.022 1 97.8 158 PRO A CA 1
ATOM 1159 C C . PRO A 1 158 ? 7.974 14.851 -9.683 1 97.8 158 PRO A C 1
ATOM 1161 O O . PRO A 1 158 ? 8.812 15.368 -8.94 1 97.8 158 PRO A O 1
ATOM 1164 N N . VAL A 1 159 ? 6.701 14.788 -9.416 1 98.57 159 VAL A N 1
ATOM 1165 C CA . VAL A 1 159 ? 6.162 15.472 -8.245 1 98.57 159 VAL A CA 1
ATOM 1166 C C . VAL A 1 159 ? 5.582 14.45 -7.271 1 98.57 159 VAL A C 1
ATOM 1168 O O . VAL A 1 159 ? 4.856 13.539 -7.676 1 98.57 159 VAL A O 1
ATOM 1171 N N . VAL A 1 160 ? 5.947 14.53 -6.057 1 98.81 160 VAL A N 1
ATOM 1172 C CA . VAL A 1 160 ? 5.219 13.909 -4.955 1 98.81 160 VAL A CA 1
ATOM 1173 C C . VAL A 1 160 ? 4.328 14.946 -4.275 1 98.81 160 VAL A C 1
ATOM 1175 O O . VAL A 1 160 ? 4.822 15.93 -3.72 1 98.81 160 VAL A O 1
ATOM 1178 N N . LEU A 1 161 ? 3.047 14.758 -4.377 1 98.86 161 LEU A N 1
ATOM 1179 C CA . LEU A 1 161 ? 2.06 15.633 -3.752 1 98.86 161 LEU A CA 1
ATOM 1180 C C . LEU A 1 161 ? 1.605 15.068 -2.411 1 98.86 161 LEU A C 1
ATOM 1182 O O . LEU A 1 161 ? 1.396 13.86 -2.28 1 98.86 161 LEU A O 1
ATOM 1186 N N . PHE A 1 162 ? 1.46 15.924 -1.384 1 98.83 162 PHE A N 1
ATOM 1187 C CA . PHE A 1 162 ? 0.962 15.395 -0.12 1 98.83 162 PHE A CA 1
ATOM 1188 C C . PHE A 1 162 ? -0.013 16.371 0.529 1 98.83 162 PHE A C 1
ATOM 1190 O O . PHE A 1 162 ? 0.136 17.587 0.394 1 98.83 162 PHE A O 1
ATOM 1197 N N . LEU A 1 163 ? -1.02 15.894 1.12 1 98.67 163 LEU A N 1
ATOM 1198 C CA . LEU A 1 163 ? -2.015 16.557 1.956 1 98.67 163 LEU A CA 1
ATOM 1199 C C . LEU A 1 163 ? -2.61 15.584 2.968 1 98.67 163 LEU A C 1
ATOM 1201 O O . LEU A 1 163 ? -2.406 14.372 2.865 1 98.67 163 LEU A O 1
ATOM 1205 N N . HIS A 1 164 ? -3.287 16.092 3.893 1 98.78 164 HIS A N 1
ATOM 1206 C CA . HIS A 1 164 ? -3.754 15.252 4.99 1 98.78 164 HIS A CA 1
ATOM 1207 C C . HIS A 1 164 ? -5.006 14.475 4.595 1 98.78 164 HIS A C 1
ATOM 1209 O O . HIS A 1 164 ? -5.089 13.267 4.824 1 98.78 164 HIS A O 1
ATOM 1215 N N . HIS A 1 165 ? -6.005 15.101 3.934 1 98.81 165 HIS A N 1
ATOM 1216 C CA . HIS A 1 165 ? -7.339 14.555 3.714 1 98.81 165 HIS A CA 1
ATOM 1217 C C . HIS A 1 165 ? -7.426 13.832 2.374 1 98.81 165 HIS A C 1
ATOM 1219 O O . HIS A 1 165 ? -7.299 14.456 1.318 1 98.81 165 HIS A O 1
ATOM 1225 N N . PRO A 1 166 ? -7.633 12.543 2.373 1 98.58 166 PRO A N 1
ATOM 1226 C CA . PRO A 1 166 ? -7.733 11.801 1.114 1 98.58 166 PRO A CA 1
ATOM 1227 C C . PRO A 1 166 ? -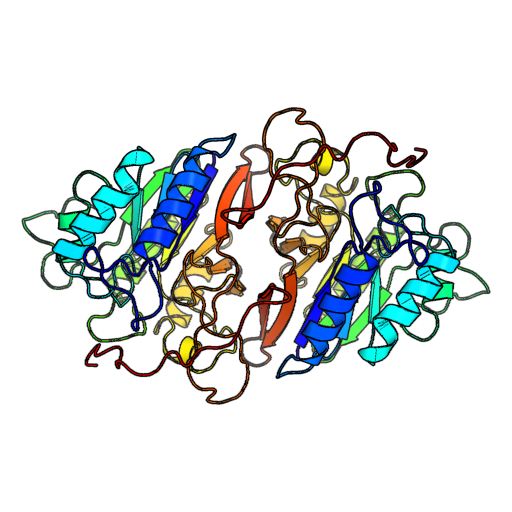8.836 12.332 0.202 1 98.58 166 PRO A C 1
ATOM 1229 O O . PRO A 1 166 ? -9.924 12.671 0.675 1 98.58 166 PRO A O 1
ATOM 1232 N N . PRO A 1 167 ? -8.63 12.414 -1.063 1 98.38 16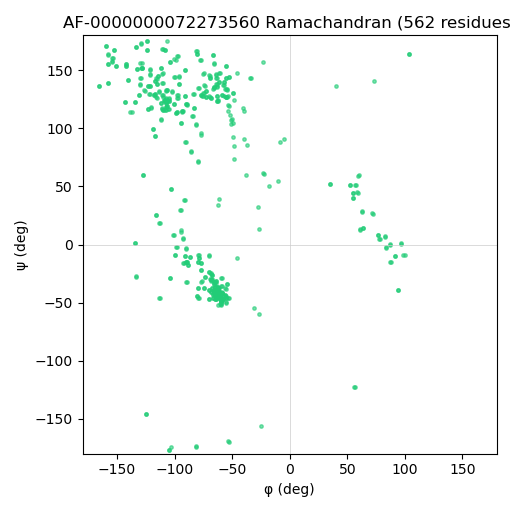7 PRO A N 1
ATOM 1233 C CA . PRO A 1 167 ? -9.615 12.969 -1.993 1 98.38 167 PRO A CA 1
ATOM 1234 C C . PRO A 1 167 ? -10.499 11.896 -2.626 1 98.38 167 PRO A C 1
ATOM 1236 O O . PRO A 1 167 ? -11.174 12.157 -3.626 1 98.38 167 PRO A O 1
ATOM 1239 N N . PHE A 1 168 ? -10.479 10.621 -2.154 1 97.62 168 PHE A N 1
ATOM 1240 C CA . PHE A 1 168 ? -11.24 9.515 -2.724 1 97.62 168 PHE A CA 1
ATOM 1241 C C . PHE A 1 168 ? -12.044 8.798 -1.647 1 97.62 168 PHE A C 1
ATOM 1243 O O . PHE A 1 168 ? -11.698 8.855 -0.465 1 97.62 168 PHE A O 1
ATOM 1250 N N . PRO A 1 169 ? -13.121 8.12 -2.002 1 97.02 169 PRO A N 1
ATOM 1251 C CA . PRO A 1 169 ? -13.849 7.301 -1.03 1 97.02 169 PRO A CA 1
ATOM 1252 C C . PRO A 1 169 ? -13.151 5.975 -0.735 1 97.02 169 PRO A C 1
ATOM 1254 O O . PRO A 1 169 ? -12.825 5.225 -1.658 1 97.02 169 PRO A O 1
ATOM 1257 N N . MET A 1 170 ? -12.938 5.66 0.492 1 96.01 170 MET A N 1
ATOM 1258 C CA . MET A 1 170 ? -12.217 4.449 0.875 1 96.01 170 MET A CA 1
ATOM 1259 C C . MET A 1 170 ? -13.187 3.343 1.279 1 96.01 170 MET A C 1
ATOM 1261 O O . MET A 1 170 ? -12.783 2.194 1.461 1 96.01 170 MET A O 1
ATOM 1265 N N . GLY A 1 171 ? -14.518 3.671 1.412 1 95.78 171 GLY A N 1
ATOM 1266 C CA . GLY A 1 171 ? -15.526 2.669 1.718 1 95.78 171 GLY A CA 1
ATOM 1267 C C . GLY A 1 171 ? -15.865 2.594 3.195 1 95.78 171 GLY A C 1
ATOM 1268 O O . GLY A 1 171 ? -16.66 1.75 3.612 1 95.78 171 GLY A O 1
ATOM 1269 N N . ILE A 1 172 ? -15.271 3.406 4.013 1 95.08 172 ILE A N 1
ATOM 1270 C CA . ILE A 1 172 ? -15.591 3.544 5.429 1 95.08 172 ILE A CA 1
ATOM 1271 C C . ILE A 1 172 ? -16.359 4.843 5.661 1 95.08 172 ILE A C 1
ATOM 1273 O O . ILE A 1 172 ? -15.806 5.934 5.509 1 95.08 172 ILE A O 1
ATOM 1277 N N . ASP A 1 173 ? -17.561 4.783 6.094 1 94.57 173 ASP A N 1
ATOM 1278 C CA . ASP A 1 173 ? -18.536 5.864 5.989 1 94.57 173 ASP A CA 1
ATOM 1279 C C . ASP A 1 173 ? -18.049 7.116 6.716 1 94.57 173 ASP A C 1
ATOM 1281 O O . ASP A 1 173 ? -18.059 8.212 6.152 1 94.57 173 ASP A O 1
ATOM 1285 N N . HIS A 1 174 ? -17.648 6.981 7.964 1 92.86 174 HIS A N 1
ATOM 1286 C CA . HIS A 1 174 ? -17.296 8.171 8.731 1 92.86 174 HIS A CA 1
ATOM 1287 C C . HIS A 1 174 ? -16.015 8.807 8.202 1 92.86 174 HIS A C 1
ATOM 1289 O O . HIS A 1 174 ? -15.838 10.025 8.291 1 92.86 174 HIS A O 1
ATOM 1295 N N . LEU A 1 175 ? -15.12 8.022 7.641 1 94.63 175 LEU A N 1
ATOM 1296 C CA . LEU A 1 175 ? -13.915 8.565 7.023 1 94.63 175 LEU A CA 1
ATOM 1297 C C . LEU A 1 175 ? -14.239 9.223 5.686 1 94.63 175 LEU A C 1
ATOM 1299 O O . LEU A 1 175 ? -13.681 10.271 5.353 1 94.63 175 LEU A O 1
ATOM 1303 N N . ASP A 1 176 ? -15.176 8.624 4.941 1 96.03 176 ASP A N 1
ATOM 1304 C CA . ASP A 1 176 ? -15.584 9.183 3.656 1 96.03 176 ASP A CA 1
ATOM 1305 C C . ASP A 1 176 ? -16.316 10.51 3.843 1 96.03 176 ASP A C 1
ATOM 1307 O O . ASP A 1 176 ? -16.269 11.379 2.969 1 96.03 176 ASP A O 1
ATOM 1311 N N . ALA A 1 177 ? -16.933 10.687 4.996 1 95.17 177 ALA A N 1
ATOM 1312 C CA . ALA A 1 177 ? -17.637 11.929 5.304 1 95.17 177 ALA A CA 1
ATOM 1313 C C . ALA A 1 177 ? -16.657 13.037 5.677 1 95.17 177 ALA A C 1
ATOM 1315 O O . ALA A 1 177 ? -17.015 14.217 5.674 1 95.17 177 ALA A O 1
ATOM 1316 N N . ALA A 1 178 ? -15.411 12.671 5.99 1 95.87 178 ALA A N 1
ATOM 1317 C CA . ALA A 1 178 ? -14.421 13.642 6.447 1 95.87 178 ALA A CA 1
ATOM 1318 C C . ALA A 1 178 ? -13.265 13.755 5.457 1 95.87 178 ALA A C 1
ATOM 1320 O O . ALA A 1 178 ? -12.144 14.1 5.838 1 95.87 178 ALA A O 1
ATOM 1321 N N . ARG A 1 179 ? -13.495 13.439 4.201 1 97.04 179 ARG A N 1
ATOM 1322 C CA . ARG A 1 179 ? -12.477 13.534 3.159 1 97.04 179 ARG A CA 1
ATOM 1323 C C . ARG A 1 179 ? -12.344 14.966 2.652 1 97.04 179 ARG A C 1
ATOM 1325 O O . ARG A 1 179 ? -12.864 15.899 3.267 1 97.04 179 ARG A O 1
ATOM 1332 N N . LEU A 1 180 ? -11.583 15.201 1.637 1 98.36 180 LEU A N 1
ATOM 1333 C CA . LEU A 1 180 ? -11.387 16.5 1.001 1 98.36 180 LEU A CA 1
ATOM 1334 C C . LEU A 1 180 ? -12.644 16.933 0.253 1 98.36 180 LEU A C 1
ATOM 1336 O O . LEU A 1 180 ? -13.163 16.189 -0.582 1 98.36 180 LEU A O 1
ATOM 1340 N N . ASP A 1 181 ? -13.158 18.082 0.47 1 96.63 181 ASP A N 1
ATOM 1341 C CA . ASP A 1 181 ? -14.387 18.589 -0.132 1 96.63 181 ASP A CA 1
ATOM 1342 C C . ASP A 1 181 ? -14.217 18.795 -1.636 1 96.63 181 ASP A C 1
ATOM 1344 O O . ASP A 1 181 ? -15.06 18.363 -2.426 1 96.63 181 ASP A O 1
ATOM 1348 N N . GLN A 1 182 ? -13.149 19.392 -2.066 1 96.42 182 GLN A N 1
ATOM 1349 C CA . GLN A 1 182 ? -12.945 19.733 -3.47 1 96.42 182 GLN A CA 1
ATOM 1350 C C . GLN A 1 182 ? -12.218 18.613 -4.209 1 96.42 182 GLN A C 1
ATOM 1352 O O . GLN A 1 182 ? -11.373 18.876 -5.067 1 96.42 182 GLN A O 1
ATOM 1357 N N . SER A 1 183 ? -12.548 17.429 -3.879 1 97.24 183 SER A N 1
ATOM 1358 C CA . SER A 1 183 ? -11.903 16.254 -4.457 1 97.24 183 SER A CA 1
ATOM 1359 C C . SER A 1 183 ? -11.985 16.272 -5.98 1 97.24 183 SER A C 1
ATOM 1361 O O . SER A 1 183 ? -10.98 16.064 -6.663 1 97.24 183 SER A O 1
ATOM 1363 N N . GLU A 1 184 ? -13.141 16.56 -6.534 1 96.58 184 GLU A N 1
ATOM 1364 C CA . GLU A 1 184 ? -13.325 16.525 -7.982 1 96.58 184 GLU A CA 1
ATOM 1365 C C . GLU A 1 184 ? -12.514 17.621 -8.668 1 96.58 184 GLU A C 1
ATOM 1367 O O . GLU A 1 184 ? -11.9 17.385 -9.711 1 96.58 184 GLU A O 1
ATOM 1372 N N . THR A 1 185 ? -12.545 18.798 -8.09 1 97.73 185 THR A N 1
ATOM 1373 C CA . THR A 1 185 ? -11.772 19.899 -8.654 1 97.73 185 THR A CA 1
ATOM 1374 C C . THR A 1 185 ? -10.282 19.567 -8.659 1 97.73 185 THR A C 1
ATOM 1376 O O . THR A 1 185 ? -9.595 19.788 -9.658 1 97.73 185 THR A O 1
ATOM 1379 N N . LEU A 1 186 ? -9.789 19.047 -7.581 1 98.36 186 LEU A N 1
ATOM 1380 C CA . LEU A 1 186 ? -8.392 18.63 -7.524 1 98.36 186 LEU A CA 1
ATOM 1381 C C . LEU A 1 186 ? -8.104 17.552 -8.563 1 98.36 186 LEU A C 1
ATOM 1383 O O . LEU A 1 186 ? -7.087 17.61 -9.258 1 98.36 186 LEU A O 1
ATOM 1387 N N . GLY A 1 187 ? -9.024 16.579 -8.666 1 98.14 187 GLY A N 1
ATOM 1388 C CA . GLY A 1 187 ? -8.858 15.525 -9.654 1 98.14 187 GLY A CA 1
ATOM 1389 C C . GLY A 1 187 ? -8.755 16.049 -11.074 1 98.14 187 GLY A C 1
ATOM 1390 O O . GLY A 1 187 ? -7.871 15.639 -11.829 1 98.14 187 GLY A O 1
ATOM 1391 N N . LEU A 1 188 ? -9.621 16.921 -11.414 1 97.92 188 LEU A N 1
ATOM 1392 C CA . LEU A 1 188 ? -9.622 17.506 -12.751 1 97.92 188 LEU A CA 1
ATOM 1393 C C . LEU A 1 188 ? -8.338 18.29 -13.002 1 97.92 188 LEU A C 1
ATOM 1395 O O . LEU A 1 188 ? -7.827 18.309 -14.124 1 97.92 188 LEU A O 1
ATOM 1399 N N . LEU A 1 189 ? -7.884 18.928 -11.974 1 98.31 189 LEU A N 1
ATOM 1400 C CA . LEU A 1 189 ? -6.614 19.636 -12.081 1 98.31 189 LEU A CA 1
ATOM 1401 C C . LEU A 1 189 ? -5.473 18.667 -12.373 1 98.31 189 LEU A C 1
ATOM 1403 O O . LEU A 1 189 ? -4.631 18.933 -13.233 1 98.31 189 LEU A O 1
ATOM 1407 N N . LEU A 1 190 ? -5.421 17.566 -11.707 1 97.97 190 LEU A N 1
ATOM 1408 C CA . LEU A 1 190 ? -4.383 16.564 -11.919 1 97.97 190 LEU A CA 1
ATOM 1409 C C . LEU A 1 190 ? -4.479 15.971 -13.321 1 97.97 190 LEU A C 1
ATOM 1411 O O . LEU A 1 190 ? -3.458 15.657 -13.939 1 97.97 190 LEU A O 1
ATOM 1415 N N . ASP A 1 191 ? -5.695 15.878 -13.84 1 96.99 191 ASP A N 1
ATOM 1416 C CA . ASP A 1 191 ? -5.918 15.383 -15.195 1 96.99 191 ASP A CA 1
ATOM 1417 C C . ASP A 1 191 ? -5.197 16.253 -16.223 1 96.99 191 ASP A C 1
ATOM 1419 O O . ASP A 1 191 ? -4.82 15.774 -17.294 1 96.99 191 ASP A O 1
ATOM 1423 N N . ARG A 1 192 ? -5.022 17.476 -15.933 1 97.37 192 ARG A N 1
ATOM 1424 C CA . ARG A 1 192 ? -4.396 18.418 -16.855 1 97.37 192 ARG A CA 1
ATOM 1425 C C . ARG A 1 192 ? -2.878 18.27 -16.844 1 97.37 192 ARG A C 1
ATOM 1427 O O . ARG A 1 192 ? -2.185 18.862 -17.673 1 97.37 192 ARG A O 1
ATOM 1434 N N . HIS A 1 193 ? -2.383 17.52 -15.945 1 97.41 193 HIS A N 1
ATOM 1435 C CA . HIS A 1 193 ? -0.947 17.294 -15.825 1 97.41 193 HIS A CA 1
ATOM 1436 C C . HIS A 1 193 ? -0.625 15.804 -15.787 1 97.41 193 HIS A C 1
ATOM 1438 O O . HIS A 1 193 ? -0.017 15.32 -14.829 1 97.41 193 HIS A O 1
ATOM 1444 N N . PRO A 1 194 ? -0.995 15.099 -16.831 1 93.36 194 PRO A N 1
ATOM 1445 C CA . PRO A 1 194 ? -0.851 13.641 -16.81 1 93.36 194 PRO A CA 1
ATOM 1446 C C . PRO A 1 194 ? 0.592 13.194 -16.588 1 93.36 194 PRO A C 1
ATOM 1448 O O . PRO A 1 194 ? 1.507 13.7 -17.244 1 93.36 194 PRO A O 1
ATOM 1451 N N . GLY A 1 195 ? 0.7 12.337 -15.621 1 92.51 195 GLY A N 1
ATOM 1452 C CA . GLY A 1 195 ? 1.987 11.698 -15.4 1 92.51 195 GLY A CA 1
ATOM 1453 C C . GLY A 1 195 ? 2.936 12.539 -14.568 1 92.51 195 GLY A C 1
ATOM 1454 O O . GLY A 1 195 ? 4.042 12.1 -14.245 1 92.51 195 GLY A O 1
ATOM 1455 N N . ARG A 1 196 ? 2.585 13.732 -14.151 1 96.27 196 ARG A N 1
ATOM 1456 C CA . ARG A 1 196 ? 3.486 14.614 -13.416 1 96.27 196 ARG A CA 1
ATOM 1457 C C . ARG A 1 196 ? 3.57 14.21 -11.948 1 96.27 196 ARG A C 1
ATOM 1459 O O . ARG A 1 196 ? 4.661 14.152 -11.375 1 96.27 196 ARG A O 1
ATOM 1466 N N . VAL A 1 197 ? 2.429 13.969 -11.389 1 97.97 197 VAL A N 1
ATOM 1467 C CA . VAL A 1 197 ? 2.392 13.517 -10.002 1 97.97 197 VAL A CA 1
ATOM 1468 C C . VAL A 1 197 ? 2.619 12.009 -9.943 1 97.97 197 VAL A C 1
ATOM 1470 O O . VAL A 1 197 ? 1.807 11.232 -10.453 1 97.97 197 VAL A O 1
ATOM 1473 N N . VAL A 1 198 ? 3.704 11.63 -9.292 1 97.2 198 VAL A N 1
ATOM 1474 C CA . VAL A 1 198 ? 4.062 10.215 -9.288 1 97.2 198 VAL A CA 1
ATOM 1475 C C . VAL A 1 198 ? 3.452 9.53 -8.068 1 97.2 198 VAL A C 1
ATOM 1477 O O . VAL A 1 198 ? 3.373 8.301 -8.013 1 97.2 198 VAL A O 1
ATOM 1480 N N . ARG A 1 199 ? 3.03 10.347 -7.105 1 98.28 199 ARG A N 1
ATOM 1481 C CA . ARG A 1 199 ? 2.358 9.825 -5.919 1 98.28 199 ARG A CA 1
ATOM 1482 C C . ARG A 1 199 ? 1.661 10.941 -5.148 1 98.28 199 ARG A C 1
ATOM 1484 O O . ARG A 1 199 ? 2.203 12.039 -5.01 1 98.28 199 ARG A O 1
ATOM 1491 N N . LEU A 1 200 ? 0.522 10.689 -4.736 1 98.74 200 LEU A N 1
ATOM 1492 C CA . LEU A 1 200 ? -0.191 11.537 -3.788 1 98.74 200 LEU A CA 1
ATOM 1493 C C . LEU A 1 200 ? -0.26 10.878 -2.414 1 98.74 200 LEU A C 1
ATOM 1495 O O . LEU A 1 200 ? -0.802 9.779 -2.275 1 98.74 200 LEU A O 1
ATOM 1499 N N . LEU A 1 201 ? 0.319 11.523 -1.43 1 98.9 201 LEU A N 1
ATOM 1500 C CA . LEU A 1 201 ? 0.45 10.974 -0.085 1 98.9 201 LEU A CA 1
ATOM 1501 C C . LEU A 1 201 ? -0.515 11.657 0.878 1 98.9 201 LEU A C 1
ATOM 1503 O O . LEU A 1 201 ? -0.612 12.886 0.899 1 98.9 201 LEU A O 1
ATOM 1507 N N . CYS A 1 202 ? -1.228 10.844 1.678 1 98.86 202 CYS A N 1
ATOM 1508 C CA . CYS A 1 202 ? -2.232 11.366 2.6 1 98.86 202 CYS A CA 1
ATOM 1509 C C . CYS A 1 202 ? -2.079 10.743 3.982 1 98.86 202 CYS A C 1
ATOM 1511 O O . CYS A 1 202 ? -1.273 9.83 4.171 1 98.86 202 CYS A O 1
ATOM 1513 N N . GLY A 1 203 ? -2.805 11.293 4.982 1 98.57 203 GLY A N 1
ATOM 1514 C CA . GLY A 1 203 ? -3.052 10.727 6.299 1 98.57 203 GLY A CA 1
ATOM 1515 C C . GLY A 1 203 ? -4.527 10.622 6.636 1 98.57 203 GLY A C 1
ATOM 1516 O O . GLY A 1 203 ? -5.331 10.199 5.802 1 98.57 203 GLY A O 1
ATOM 1517 N N . HIS A 1 204 ? -4.935 10.769 7.786 1 97.88 204 HIS A N 1
ATOM 1518 C CA . HIS A 1 204 ? -6.294 10.991 8.268 1 97.88 204 HIS A CA 1
ATOM 1519 C C . HIS A 1 204 ? -6.962 9.676 8.657 1 97.88 204 HIS A C 1
ATOM 1521 O O . HIS A 1 204 ? -7.607 9.589 9.704 1 97.88 204 HIS A O 1
ATOM 1527 N N . ALA A 1 205 ? -6.726 8.634 7.89 1 95.63 205 ALA A N 1
ATOM 1528 C CA . ALA A 1 205 ? -7.415 7.371 8.143 1 95.63 205 ALA A CA 1
ATOM 1529 C C . ALA A 1 205 ? -6.614 6.492 9.1 1 95.63 205 ALA A C 1
ATOM 1531 O O . ALA A 1 205 ? -7.133 5.505 9.627 1 95.63 205 ALA A O 1
ATOM 1532 N N . HIS A 1 206 ? -5.39 6.761 9.333 1 96.63 206 HIS A N 1
ATOM 1533 C CA . HIS A 1 206 ? -4.492 6.007 10.201 1 96.63 206 HIS A CA 1
ATOM 1534 C C . HIS A 1 206 ? -4.28 4.591 9.678 1 96.63 206 HIS A C 1
ATOM 1536 O O . HIS A 1 206 ? -3.917 3.691 10.439 1 96.63 206 HIS A O 1
ATOM 1542 N N . ARG A 1 207 ? -4.666 4.347 8.426 1 95.61 207 ARG A N 1
ATOM 1543 C CA . ARG A 1 207 ? -4.557 3.033 7.799 1 95.61 207 ARG A CA 1
ATOM 1544 C C . ARG A 1 207 ? -3.833 3.125 6.46 1 95.61 207 ARG A C 1
ATOM 1546 O O . ARG A 1 207 ? -3.909 4.147 5.776 1 95.61 207 ARG A O 1
ATOM 1553 N N . HIS A 1 208 ? -3.225 2.019 6.175 1 97.22 208 HIS A N 1
ATOM 1554 C CA . HIS A 1 208 ? -2.586 1.996 4.864 1 97.22 208 HIS A CA 1
ATOM 1555 C C . HIS A 1 208 ? -3.579 1.607 3.773 1 97.22 208 HIS A C 1
ATOM 1557 O O . HIS A 1 208 ? -4.078 0.48 3.755 1 97.22 208 HIS A O 1
ATOM 1563 N N . VAL A 1 209 ? -3.921 2.489 2.949 1 98.3 209 VAL A N 1
ATOM 1564 C CA . VAL A 1 209 ? -4.864 2.352 1.844 1 98.3 209 VAL A CA 1
ATOM 1565 C C . VAL A 1 209 ? -4.236 2.887 0.559 1 98.3 209 VAL A C 1
ATOM 1567 O O . VAL A 1 209 ? -3.56 3.919 0.573 1 98.3 209 VAL A O 1
ATOM 1570 N N . THR A 1 210 ? -4.417 2.19 -0.538 1 98.3 210 THR A N 1
ATOM 1571 C CA . THR A 1 210 ? -3.916 2.68 -1.817 1 98.3 210 THR A CA 1
ATOM 1572 C C . THR A 1 210 ? -4.99 2.574 -2.896 1 98.3 210 THR A C 1
ATOM 1574 O O . THR A 1 210 ? -5.881 1.726 -2.81 1 98.3 210 THR A O 1
ATOM 1577 N N . THR A 1 211 ? -4.944 3.424 -3.848 1 97.95 211 THR A N 1
ATOM 1578 C CA . THR A 1 211 ? -5.8 3.399 -5.029 1 97.95 211 THR A CA 1
ATOM 1579 C C . THR A 1 211 ? -5.18 4.211 -6.163 1 97.95 211 THR A C 1
ATOM 1581 O O . THR A 1 211 ? -4.071 4.732 -6.026 1 97.95 211 THR A O 1
ATOM 1584 N N . VAL A 1 212 ? -5.758 4.109 -7.312 1 97.08 212 VAL A N 1
ATOM 1585 C CA . VAL A 1 212 ? -5.494 5.044 -8.401 1 97.08 212 VAL A CA 1
ATOM 1586 C C . VAL A 1 212 ? -6.701 5.958 -8.602 1 97.08 212 VAL A C 1
ATOM 1588 O O . VAL A 1 212 ? -7.809 5.484 -8.863 1 97.08 212 VAL A O 1
ATOM 1591 N N . TRP A 1 213 ? -6.524 7.154 -8.381 1 96.8 213 TRP A N 1
ATOM 1592 C CA . TRP A 1 213 ? -7.548 8.19 -8.46 1 96.8 213 TRP A CA 1
ATOM 1593 C C . TRP A 1 213 ? -7.137 9.289 -9.434 1 96.8 213 TRP A C 1
ATOM 1595 O O . TRP A 1 213 ? -6.083 9.908 -9.273 1 96.8 213 TRP A O 1
ATOM 1605 N N . HIS A 1 214 ? -7.897 9.508 -10.57 1 95.25 214 HIS A N 1
ATOM 1606 C CA . HIS A 1 214 ? -7.576 10.448 -11.638 1 95.25 214 HIS A CA 1
ATOM 1607 C C . HIS A 1 214 ? -6.18 10.192 -12.196 1 95.25 214 HIS A C 1
ATOM 1609 O O . HIS A 1 214 ? -5.404 11.13 -12.392 1 95.25 214 HIS A O 1
ATOM 1615 N N . GLY A 1 215 ? -5.906 8.905 -12.317 1 93.27 215 GLY A N 1
ATOM 1616 C CA . GLY A 1 215 ? -4.663 8.484 -12.944 1 93.27 215 GLY A CA 1
ATOM 1617 C C . GLY A 1 215 ? -3.459 8.616 -12.031 1 93.27 215 GLY A C 1
ATOM 1618 O O . GLY A 1 215 ? -2.33 8.333 -12.438 1 93.27 215 GLY A O 1
ATOM 1619 N N . VAL A 1 216 ? -3.658 8.99 -10.784 1 96.4 216 VAL A N 1
ATOM 1620 C CA . VAL A 1 216 ? -2.564 9.18 -9.837 1 96.4 216 VAL A CA 1
ATOM 1621 C C . VAL A 1 216 ? -2.644 8.125 -8.736 1 96.4 216 VAL A C 1
ATOM 1623 O O . VAL A 1 216 ? -3.721 7.865 -8.194 1 96.4 216 VAL A O 1
ATOM 1626 N N . ALA A 1 217 ? -1.499 7.482 -8.459 1 97.08 217 ALA A N 1
ATOM 1627 C CA . ALA A 1 217 ? -1.446 6.58 -7.312 1 97.08 217 ALA A CA 1
ATOM 1628 C C . ALA A 1 217 ? -1.541 7.354 -6 1 97.08 217 ALA A C 1
ATOM 1630 O O . ALA A 1 217 ? -0.779 8.297 -5.772 1 97.08 217 ALA A O 1
ATOM 1631 N N . VAL A 1 218 ? -2.484 6.967 -5.189 1 98.26 218 VAL A N 1
ATOM 1632 C CA . VAL A 1 218 ? -2.684 7.61 -3.894 1 98.26 218 VAL A CA 1
ATOM 1633 C C . VAL A 1 218 ? -2.406 6.611 -2.773 1 98.26 218 VAL A C 1
ATOM 1635 O O . VAL A 1 218 ? -2.809 5.448 -2.854 1 98.26 218 VAL A O 1
ATOM 1638 N N . THR A 1 219 ? -1.744 7.095 -1.786 1 98.48 219 THR A N 1
ATOM 1639 C CA . THR A 1 219 ? -1.417 6.272 -0.627 1 98.48 219 THR A CA 1
ATOM 1640 C C . THR A 1 219 ? -1.777 6.994 0.668 1 98.48 219 THR A C 1
ATOM 1642 O O . THR A 1 219 ? -1.423 8.161 0.854 1 98.48 219 THR A O 1
ATOM 1645 N N . VAL A 1 220 ? -2.5 6.29 1.476 1 98.73 220 VAL A N 1
ATOM 1646 C CA . VAL A 1 220 ? -2.73 6.745 2.843 1 98.73 220 VAL A CA 1
ATOM 1647 C C . VAL A 1 220 ? -1.749 6.057 3.789 1 98.73 220 VAL A C 1
ATOM 1649 O O . VAL A 1 220 ? -1.649 4.828 3.802 1 98.73 220 VAL A O 1
ATOM 1652 N N . CYS A 1 221 ? -1.07 6.828 4.513 1 98.67 221 CYS A N 1
ATOM 1653 C CA . CYS A 1 221 ? -0.021 6.334 5.398 1 98.67 221 CYS A CA 1
ATOM 1654 C C . CYS A 1 221 ? -0.615 5.749 6.674 1 98.67 221 CYS A C 1
ATOM 1656 O O . CYS A 1 221 ? -1.524 6.334 7.266 1 98.67 221 CYS A O 1
ATOM 1658 N N . PRO A 1 222 ? -0.154 4.573 7.132 1 97.82 222 PRO A N 1
ATOM 1659 C CA . PRO A 1 222 ? -0.55 4.1 8.461 1 97.82 222 PRO A CA 1
ATOM 1660 C C . PRO A 1 222 ? 0.005 4.969 9.587 1 97.82 222 PRO A C 1
ATOM 1662 O O . PRO A 1 222 ? 0.918 5.768 9.362 1 97.82 222 PRO A O 1
ATOM 1665 N N . ALA A 1 223 ? -0.556 4.833 10.734 1 97.57 223 ALA A N 1
ATOM 1666 C CA . ALA A 1 223 ? -0.097 5.575 11.905 1 97.57 223 ALA A CA 1
ATOM 1667 C C . ALA A 1 223 ? 0.702 4.677 12.845 1 97.57 223 ALA A C 1
ATOM 1669 O O . ALA A 1 223 ? 0.515 3.458 12.857 1 97.57 223 ALA A O 1
ATOM 1670 N N . PRO A 1 224 ? 1.5 5.242 13.615 1 96.99 224 PRO A N 1
ATOM 1671 C CA . PRO A 1 224 ? 2.309 4.427 14.523 1 96.99 224 PRO A CA 1
ATOM 1672 C C . PRO A 1 224 ? 1.534 3.973 15.758 1 96.99 224 PRO A C 1
ATOM 1674 O O . PRO A 1 224 ? 1.967 3.056 16.461 1 96.99 224 PRO A O 1
ATOM 1677 N N . ALA A 1 225 ? 0.355 4.609 16.035 1 95.12 225 ALA A N 1
ATOM 1678 C CA . ALA A 1 225 ? -0.212 4.372 17.36 1 95.12 225 ALA A CA 1
ATOM 1679 C C . ALA A 1 225 ? -1.519 3.59 17.266 1 95.12 225 ALA A C 1
ATOM 1681 O O . ALA A 1 225 ? -1.778 2.7 18.079 1 95.12 225 ALA A O 1
ATOM 1682 N N . PHE A 1 226 ? -2.377 3.986 16.385 1 93.18 226 PHE A N 1
ATOM 1683 C CA . PHE A 1 226 ? -3.678 3.343 16.247 1 93.18 226 PHE A CA 1
ATOM 1684 C C . PHE A 1 226 ? -4.263 3.595 14.862 1 93.18 226 PHE A C 1
ATOM 1686 O O . PHE A 1 226 ? -3.796 4.476 14.137 1 93.18 226 PHE A O 1
ATOM 1693 N N . ALA A 1 227 ? -5.247 2.824 14.481 1 93.62 227 ALA A N 1
ATOM 1694 C CA . ALA A 1 227 ? -5.956 2.966 13.212 1 93.62 227 ALA A CA 1
ATOM 1695 C C . ALA A 1 227 ? -7.466 3.009 13.43 1 93.62 227 ALA A C 1
ATOM 1697 O O . ALA A 1 227 ? -7.972 2.476 14.42 1 93.62 227 ALA A O 1
ATOM 1698 N N . PHE A 1 228 ? -8.123 3.668 12.539 1 93.28 228 PHE A N 1
ATOM 1699 C CA . PHE A 1 228 ? -9.57 3.487 12.511 1 93.28 228 PHE A CA 1
ATOM 1700 C C . PHE A 1 228 ? -9.931 2.086 12.031 1 93.28 228 PHE A C 1
ATOM 1702 O O . PHE A 1 228 ? -9.282 1.546 11.132 1 93.28 228 PHE A O 1
ATOM 1709 N N . ALA A 1 229 ? -10.958 1.564 12.625 1 91.23 229 ALA A N 1
ATOM 1710 C CA . ALA A 1 229 ? -11.356 0.187 12.346 1 91.23 229 ALA A CA 1
ATOM 1711 C C . ALA A 1 229 ? -11.779 0.022 10.889 1 91.23 229 ALA A C 1
ATOM 1713 O O . ALA A 1 229 ? -12.45 0.892 10.33 1 91.23 229 ALA A O 1
ATOM 1714 N N . LEU A 1 230 ? -11.365 -1.061 10.294 1 92.95 230 LEU A N 1
ATOM 1715 C CA . LEU A 1 230 ? -11.788 -1.43 8.947 1 92.95 230 LEU A CA 1
ATOM 1716 C C . LEU A 1 230 ? -13.197 -2.012 8.96 1 92.95 230 LEU A C 1
ATOM 1718 O O . LEU A 1 230 ? -13.384 -3.191 9.269 1 92.95 230 LEU A O 1
ATOM 1722 N N . ASP A 1 231 ? -14.17 -1.227 8.734 1 92.23 231 ASP A N 1
ATOM 1723 C CA . ASP A 1 231 ? -15.582 -1.598 8.736 1 92.23 231 ASP A CA 1
ATOM 1724 C C . ASP A 1 231 ? -16.318 -0.962 7.559 1 92.23 231 ASP A C 1
ATOM 1726 O O . ASP A 1 231 ? -16.49 0.258 7.514 1 92.23 231 ASP A O 1
ATOM 1730 N N . PHE A 1 232 ? -16.784 -1.802 6.627 1 93.92 232 PHE A N 1
ATOM 1731 C CA . PHE A 1 232 ? -17.407 -1.312 5.403 1 93.92 232 PHE A CA 1
ATOM 1732 C C . PHE A 1 232 ? -18.917 -1.194 5.573 1 93.92 232 PHE A C 1
ATOM 1734 O O . PHE A 1 232 ? -19.632 -0.887 4.617 1 93.92 232 PHE A O 1
ATOM 1741 N N . ALA A 1 233 ? -19.37 -1.429 6.788 1 92.33 233 ALA A N 1
ATOM 1742 C CA . ALA A 1 233 ? -20.812 -1.367 7.014 1 92.33 233 ALA A CA 1
ATOM 1743 C C . ALA A 1 233 ? -21.321 0.068 6.92 1 92.33 233 ALA A C 1
ATOM 1745 O O . ALA A 1 233 ? -20.637 1.005 7.339 1 92.33 233 ALA A O 1
ATOM 1746 N N . HIS A 1 234 ? -22.502 0.125 6.417 1 90.73 234 HIS A N 1
ATOM 1747 C CA . HIS A 1 234 ? -23.149 1.43 6.349 1 90.73 234 HIS A CA 1
ATOM 1748 C C . HIS A 1 234 ? -23.361 2.014 7.741 1 90.73 234 HIS A C 1
ATOM 1750 O O . HIS A 1 234 ? -23.867 1.331 8.635 1 90.73 234 HIS A O 1
ATOM 1756 N N . LYS A 1 235 ? -22.874 3.212 8.036 1 87.77 235 LYS A N 1
ATOM 1757 C CA . LYS A 1 235 ? -23.015 3.978 9.271 1 87.77 235 LYS A CA 1
ATOM 1758 C C . LYS A 1 235 ? -22.381 3.243 10.449 1 87.77 235 LYS A C 1
ATOM 1760 O O . LYS A 1 235 ? -22.873 3.325 11.576 1 87.77 235 LYS A O 1
ATOM 1765 N N . ALA A 1 236 ? -21.397 2.483 10.06 1 85.91 236 ALA A N 1
ATOM 1766 C CA . ALA A 1 236 ? -20.65 1.865 11.152 1 85.91 236 ALA A CA 1
ATOM 1767 C C . ALA A 1 236 ? -20.083 2.922 12.096 1 85.91 236 ALA A C 1
ATOM 1769 O O . ALA A 1 236 ? -19.599 3.966 11.65 1 85.91 236 ALA A O 1
ATOM 1770 N N . PRO A 1 237 ? -20.197 2.658 13.372 1 83.53 237 PRO A N 1
ATOM 1771 C CA . PRO A 1 237 ? -19.619 3.625 14.307 1 83.53 237 PRO A CA 1
ATOM 1772 C C . PRO A 1 237 ? -18.101 3.734 14.18 1 83.53 237 PRO A C 1
ATOM 1774 O O . PRO A 1 237 ? -17.429 2.74 13.892 1 83.53 237 PRO A O 1
ATOM 1777 N N . ALA A 1 238 ? -17.6 4.921 14.409 1 86.06 238 ALA A N 1
ATOM 1778 C CA . ALA A 1 238 ? -16.153 5.116 14.448 1 86.06 238 ALA A CA 1
ATOM 1779 C C . ALA A 1 238 ? -15.523 4.323 15.589 1 86.06 238 ALA A C 1
ATOM 1781 O O . ALA A 1 238 ? -16.015 4.353 16.72 1 86.06 238 ALA A O 1
ATOM 1782 N N . ALA A 1 239 ? -14.6 3.606 15.289 1 87.97 239 ALA A N 1
ATOM 1783 C CA . ALA A 1 239 ? -13.85 2.803 16.252 1 87.97 239 ALA A CA 1
ATOM 1784 C C . ALA A 1 239 ? -12.365 2.773 15.903 1 87.97 239 ALA A C 1
ATOM 1786 O O . ALA A 1 239 ? -11.985 3.03 14.758 1 87.97 239 ALA A O 1
ATOM 1787 N N . ILE A 1 240 ? -11.601 2.578 16.921 1 89.73 240 ILE A N 1
ATOM 1788 C CA . ILE A 1 240 ? -10.167 2.458 16.682 1 89.73 240 ILE A CA 1
ATOM 1789 C C . ILE A 1 240 ? -9.714 1.028 16.967 1 89.73 240 ILE A C 1
ATOM 1791 O O . ILE A 1 240 ? -10.384 0.292 17.696 1 89.73 240 ILE A O 1
ATOM 1795 N N . THR A 1 241 ? -8.726 0.641 16.33 1 89.08 241 THR A N 1
ATOM 1796 C CA . THR A 1 241 ? -8.041 -0.627 16.556 1 89.08 241 THR A CA 1
ATOM 1797 C C . THR A 1 241 ? -6.536 -0.412 16.688 1 89.08 241 THR A C 1
ATOM 1799 O O . THR A 1 241 ? -5.968 0.464 16.033 1 89.08 241 THR A O 1
ATOM 1802 N N . LEU A 1 242 ? -5.941 -1.174 17.542 1 88.64 242 LEU A N 1
ATOM 1803 C CA . LEU A 1 242 ? -4.489 -1.144 17.678 1 88.64 242 LEU A CA 1
ATOM 1804 C C . LEU A 1 242 ? -3.828 -2.078 16.669 1 88.64 242 LEU A C 1
ATOM 1806 O O . LEU A 1 242 ? -3.392 -3.175 17.025 1 88.64 242 LEU A O 1
ATOM 1810 N N . GLU A 1 243 ? -3.709 -1.631 15.497 1 89.45 243 GLU A N 1
ATOM 1811 C CA . GLU A 1 243 ? -3.007 -2.383 14.461 1 89.45 243 GLU A CA 1
ATOM 1812 C C . GLU A 1 243 ? -1.495 -2.276 14.63 1 89.45 243 GLU A C 1
ATOM 1814 O O . GLU A 1 243 ? -1.002 -1.37 15.305 1 89.45 243 GLU A O 1
ATOM 1819 N N . PRO A 1 244 ? -0.768 -3.25 14.048 1 90.51 244 PRO A N 1
ATOM 1820 C CA . PRO A 1 244 ? 0.69 -3.12 14.11 1 90.51 244 PRO A CA 1
ATOM 1821 C C . PRO A 1 244 ? 1.189 -1.796 13.537 1 90.51 244 PRO A C 1
ATOM 1823 O O . PRO A 1 244 ? 0.79 -1.405 12.437 1 90.51 244 PRO A O 1
ATOM 1826 N N . PRO A 1 245 ? 1.981 -1.086 14.323 1 94.24 245 PRO A N 1
ATOM 1827 C CA . PRO A 1 245 ? 2.491 0.206 13.857 1 94.24 245 PRO A CA 1
ATOM 1828 C C . PRO A 1 245 ? 3.393 0.076 12.632 1 94.24 245 PRO A C 1
ATOM 1830 O O . PRO A 1 245 ? 4.154 -0.889 12.52 1 94.24 245 PRO A O 1
ATOM 1833 N N . ALA A 1 246 ? 3.318 0.977 11.751 1 96.72 246 ALA A N 1
ATOM 1834 C CA . ALA A 1 246 ? 4.174 0.989 10.569 1 96.72 246 ALA A CA 1
ATOM 1835 C C . ALA A 1 246 ? 4.35 2.407 10.033 1 96.72 246 ALA A C 1
ATOM 1837 O O . ALA A 1 246 ? 3.644 3.328 10.452 1 96.72 246 ALA A O 1
ATOM 1838 N N . LEU A 1 247 ? 5.312 2.628 9.282 1 98.3 247 LEU A N 1
ATOM 1839 C CA . LEU A 1 247 ? 5.518 3.814 8.457 1 98.3 247 LEU A CA 1
ATOM 1840 C C . LEU A 1 247 ? 5.836 3.426 7.017 1 98.3 247 LEU A C 1
ATOM 1842 O O . LEU A 1 247 ? 5.898 2.239 6.689 1 98.3 247 LEU A O 1
ATOM 1846 N N . LEU A 1 248 ? 5.904 4.373 6.164 1 98.76 248 LEU A N 1
ATOM 1847 C CA . LEU A 1 248 ? 6.211 4.098 4.764 1 98.76 248 LEU A CA 1
ATOM 1848 C C . LEU A 1 248 ? 7.595 4.624 4.397 1 98.76 248 LEU A C 1
ATOM 1850 O O . LEU A 1 248 ? 7.988 5.707 4.835 1 98.76 248 LEU A O 1
ATOM 1854 N N . LEU A 1 249 ? 8.319 3.867 3.647 1 98.63 249 LEU A N 1
ATOM 1855 C CA . LEU A 1 249 ? 9.565 4.294 3.021 1 98.63 249 LEU A CA 1
ATOM 1856 C C . LEU A 1 249 ? 9.4 4.417 1.51 1 98.63 249 LEU A C 1
ATOM 1858 O O . LEU A 1 249 ? 9.065 3.44 0.836 1 98.63 249 LEU A O 1
ATOM 1862 N N . HIS A 1 250 ? 9.537 5.6 1.001 1 98.66 250 HIS A N 1
ATOM 1863 C CA . HIS A 1 250 ? 9.479 5.874 -0.431 1 98.66 250 HIS A CA 1
ATOM 1864 C C . HIS A 1 250 ? 10.877 5.979 -1.029 1 98.66 250 HIS A C 1
ATOM 1866 O O . HIS A 1 250 ? 11.618 6.918 -0.727 1 98.66 250 HIS A O 1
ATOM 1872 N N . ARG A 1 251 ? 11.208 5.059 -1.851 1 98.13 251 ARG A N 1
ATOM 1873 C CA . ARG A 1 251 ? 12.523 5.035 -2.483 1 98.13 251 ARG A CA 1
ATOM 1874 C C . ARG A 1 251 ? 12.438 5.472 -3.942 1 98.13 251 ARG A C 1
ATOM 1876 O O . ARG A 1 251 ? 11.693 4.884 -4.729 1 98.13 251 ARG A O 1
ATOM 1883 N N . TRP A 1 252 ? 13.157 6.433 -4.291 1 97.62 252 TRP A N 1
ATOM 1884 C CA . TRP A 1 252 ? 13.249 6.848 -5.687 1 97.62 252 TRP A CA 1
ATOM 1885 C C . TRP A 1 252 ? 14.376 6.111 -6.402 1 97.62 252 TRP A C 1
ATOM 1887 O O . TRP A 1 252 ? 15.53 6.16 -5.97 1 97.62 252 TRP A O 1
ATOM 1897 N N . ASP A 1 253 ? 14.018 5.417 -7.404 1 94.92 253 ASP A N 1
ATOM 1898 C CA . ASP A 1 253 ? 14.981 4.801 -8.312 1 94.92 253 ASP A CA 1
ATOM 1899 C C . ASP A 1 253 ? 15.247 5.698 -9.519 1 94.92 253 ASP A C 1
ATOM 1901 O O . ASP A 1 253 ? 14.439 5.753 -10.448 1 94.92 253 ASP A O 1
ATOM 1905 N N . GLY A 1 254 ? 16.363 6.338 -9.533 1 92.68 254 GLY A N 1
ATOM 1906 C CA . GLY A 1 254 ? 16.698 7.281 -10.588 1 92.68 254 GLY A CA 1
ATOM 1907 C C . GLY A 1 254 ? 16.862 6.625 -11.946 1 92.68 254 GLY A C 1
ATOM 1908 O O . GLY A 1 254 ? 16.566 7.234 -12.976 1 92.68 254 GLY A O 1
ATOM 1909 N N . ARG A 1 255 ? 17.355 5.419 -11.971 1 90.72 255 ARG A N 1
ATOM 1910 C CA . ARG A 1 255 ? 17.558 4.71 -13.231 1 90.72 255 ARG A CA 1
ATOM 1911 C C . ARG A 1 255 ? 16.225 4.31 -13.854 1 90.72 255 ARG A C 1
ATOM 1913 O O . ARG A 1 255 ? 15.978 4.579 -15.031 1 90.72 255 ARG A O 1
ATOM 1920 N N . ALA A 1 256 ? 15.36 3.756 -13.05 1 91.24 256 ALA A N 1
ATOM 1921 C CA . ALA A 1 256 ? 14.063 3.312 -13.552 1 91.24 256 ALA A CA 1
ATOM 1922 C C . ALA A 1 256 ? 13.044 4.448 -13.522 1 91.24 256 ALA A C 1
ATOM 1924 O O . ALA A 1 256 ? 11.967 4.339 -14.111 1 91.24 256 ALA A O 1
ATOM 1925 N N . ARG A 1 257 ? 13.442 5.586 -12.835 1 92.86 257 ARG A N 1
ATOM 1926 C CA . ARG A 1 257 ? 12.534 6.705 -12.608 1 92.86 257 ARG A CA 1
ATOM 1927 C C . ARG A 1 257 ? 11.229 6.233 -11.975 1 92.86 257 ARG A C 1
ATOM 1929 O O . ARG A 1 257 ? 10.144 6.553 -12.464 1 92.86 257 ARG A O 1
ATOM 1936 N N . LEU A 1 258 ? 11.329 5.471 -10.887 1 95.63 258 LEU A N 1
ATOM 1937 C CA . LEU A 1 258 ? 10.219 4.887 -10.143 1 95.63 258 LEU A CA 1
ATOM 1938 C C . LEU A 1 258 ? 10.293 5.267 -8.668 1 95.63 258 LEU A C 1
ATOM 1940 O O . LEU A 1 258 ? 11.375 5.267 -8.076 1 95.63 258 LEU A O 1
ATOM 1944 N N . LEU A 1 259 ? 9.203 5.681 -8.179 1 98.21 259 LEU A N 1
ATOM 1945 C CA . LEU A 1 259 ? 9.063 5.763 -6.729 1 98.21 259 LEU A CA 1
ATOM 1946 C C . LEU A 1 259 ? 8.457 4.481 -6.168 1 98.21 259 LEU A C 1
ATOM 1948 O O . LEU A 1 259 ? 7.315 4.139 -6.483 1 98.21 259 LEU A O 1
ATOM 1952 N N . VAL A 1 260 ? 9.203 3.778 -5.397 1 98.41 260 VAL A N 1
ATOM 1953 C CA . VAL A 1 260 ? 8.763 2.513 -4.819 1 98.41 260 VAL A CA 1
ATOM 1954 C C . VAL A 1 260 ? 8.491 2.693 -3.327 1 98.41 260 VAL A C 1
ATOM 1956 O O . VAL A 1 260 ? 9.352 3.174 -2.586 1 98.41 260 VAL A O 1
ATOM 1959 N N . THR A 1 261 ? 7.323 2.336 -2.913 1 98.68 261 THR A N 1
ATOM 1960 C CA . THR A 1 261 ? 6.915 2.511 -1.524 1 98.68 261 THR A CA 1
ATOM 1961 C C . THR A 1 261 ? 6.895 1.171 -0.794 1 98.68 261 THR A C 1
ATOM 1963 O O . THR A 1 261 ? 6.229 0.23 -1.23 1 98.68 261 THR A O 1
ATOM 1966 N N . HIS A 1 262 ? 7.633 1.109 0.279 1 97.98 262 HIS A N 1
ATOM 1967 C CA . HIS A 1 262 ? 7.665 -0.055 1.158 1 97.98 262 HIS A CA 1
ATOM 1968 C C . HIS A 1 262 ? 6.946 0.228 2.473 1 97.98 262 HIS A C 1
ATOM 1970 O O . HIS A 1 262 ? 7.15 1.28 3.083 1 97.98 262 HIS A O 1
ATOM 1976 N N . VAL A 1 263 ? 6.091 -0.723 2.846 1 97.61 263 VAL A N 1
ATOM 1977 C CA . VAL A 1 263 ? 5.61 -0.674 4.223 1 97.61 263 VAL A CA 1
ATOM 1978 C C . VAL A 1 263 ? 6.71 -1.146 5.171 1 97.61 263 VAL A C 1
ATOM 1980 O O . VAL A 1 263 ? 7.325 -2.191 4.948 1 97.61 263 VAL A O 1
ATOM 1983 N N . SER A 1 264 ? 6.969 -0.387 6.184 1 96.56 264 SER A N 1
ATOM 1984 C CA . SER A 1 264 ? 7.988 -0.698 7.18 1 96.56 264 SER A CA 1
ATOM 1985 C C . SER A 1 264 ? 7.377 -0.844 8.569 1 96.56 264 SER A C 1
ATOM 1987 O O . SER A 1 264 ? 7.123 0.152 9.25 1 96.56 264 SER A O 1
ATOM 1989 N N . PRO A 1 265 ? 7.151 -2.086 8.995 1 95.09 265 PRO A N 1
ATOM 1990 C CA . PRO A 1 265 ? 6.605 -2.269 10.342 1 95.09 265 PRO A CA 1
ATOM 1991 C C . PRO A 1 265 ? 7.571 -1.817 11.436 1 95.09 265 PRO A C 1
ATOM 1993 O O . PRO A 1 265 ? 8.769 -2.099 11.362 1 95.09 265 PRO A O 1
ATOM 1996 N N . ILE A 1 266 ? 7.029 -1.141 12.326 1 95.12 266 ILE A N 1
ATOM 1997 C CA . ILE A 1 266 ? 7.822 -0.652 13.449 1 95.12 266 ILE A CA 1
ATOM 1998 C C . ILE A 1 266 ? 7.938 -1.742 14.512 1 95.12 266 ILE A C 1
ATOM 2000 O O . ILE A 1 266 ? 6.932 -2.318 14.932 1 95.12 266 ILE A O 1
ATOM 2004 N N . GLY A 1 267 ? 9.127 -1.999 14.939 1 81.81 267 GLY A N 1
ATOM 2005 C CA . GLY A 1 267 ? 9.377 -2.981 15.983 1 81.81 267 GLY A CA 1
ATOM 2006 C C . GLY A 1 267 ? 9.442 -4.404 15.461 1 81.81 267 GLY A C 1
ATOM 2007 O O . GLY A 1 267 ? 9.275 -5.359 16.222 1 81.81 267 GLY A O 1
ATOM 2008 N N . ALA A 1 268 ? 9.413 -4.461 14.106 1 66.19 268 ALA A N 1
ATOM 2009 C CA . ALA A 1 268 ? 9.479 -5.808 13.544 1 66.19 268 ALA A CA 1
ATOM 2010 C C . ALA A 1 268 ? 10.715 -6.55 14.043 1 66.19 268 ALA A C 1
ATOM 2012 O O . ALA A 1 268 ? 11.731 -5.931 14.365 1 66.19 268 ALA A O 1
ATOM 2013 N N . GLY A 1 269 ? 10.545 -7.766 14.447 1 65.35 269 GLY A N 1
ATOM 2014 C CA . GLY A 1 269 ? 11.466 -8.66 15.132 1 65.35 269 GLY A CA 1
ATOM 2015 C C . GLY A 1 269 ? 12.791 -8.818 14.41 1 65.35 269 GLY A C 1
ATOM 2016 O O . GLY A 1 269 ? 13.082 -8.08 13.466 1 65.35 269 GLY A O 1
ATOM 2017 N N . GLU A 1 270 ? 13.507 -9.725 14.841 1 67.09 270 GLU A N 1
ATOM 2018 C CA . GLU A 1 270 ? 14.901 -10.002 14.508 1 67.09 270 GLU A CA 1
ATOM 2019 C C . GLU A 1 270 ? 15.021 -10.65 13.131 1 67.09 270 GLU A C 1
ATOM 2021 O O . GLU A 1 270 ? 14.192 -11.483 12.757 1 67.09 270 GLU A O 1
ATOM 2026 N N . ARG A 1 271 ? 15.836 -10.056 12.37 1 70.19 271 ARG A N 1
ATOM 2027 C CA . ARG A 1 271 ? 16.295 -10.648 11.118 1 70.19 271 ARG A CA 1
ATOM 2028 C C . ARG A 1 271 ? 16.861 -12.046 11.349 1 70.19 271 ARG A C 1
ATOM 2030 O O . ARG A 1 271 ? 17.56 -12.283 12.336 1 70.19 271 ARG A O 1
ATOM 2037 N N . ARG A 1 272 ? 16.29 -12.999 10.731 1 71.19 272 ARG A N 1
ATOM 2038 C CA . ARG A 1 272 ? 16.851 -14.346 10.741 1 71.19 272 ARG A CA 1
ATOM 2039 C C . ARG A 1 272 ? 17.399 -14.722 9.368 1 71.19 272 ARG A C 1
ATOM 2041 O O . ARG A 1 272 ? 16.813 -14.368 8.343 1 71.19 272 ARG A O 1
ATOM 2048 N N . SER A 1 273 ? 18.763 -15.165 9.552 1 61.51 273 SER A N 1
ATOM 2049 C CA . SER A 1 273 ? 19.304 -15.638 8.282 1 61.51 273 SER A CA 1
ATOM 2050 C C . SER A 1 273 ? 18.374 -16.656 7.629 1 61.51 273 SER A C 1
ATOM 2052 O O . SER A 1 273 ? 17.766 -17.479 8.317 1 61.51 273 SER A O 1
ATOM 2054 N N . TYR A 1 274 ? 17.75 -16.189 6.715 1 55.99 274 TYR A N 1
ATOM 2055 C CA . TYR A 1 274 ? 17.036 -17.179 5.916 1 55.99 274 TYR A CA 1
ATOM 2056 C C . TYR A 1 274 ? 18.005 -18.167 5.278 1 55.99 274 TYR A C 1
ATOM 2058 O O . TYR A 1 274 ? 18.71 -17.826 4.325 1 55.99 274 TYR A O 1
ATOM 2066 N N . GLY A 1 275 ? 19.115 -18.572 6.128 1 45.19 275 GLY A N 1
ATOM 2067 C CA . GLY A 1 275 ? 20.037 -19.561 5.592 1 45.19 275 GLY A CA 1
ATOM 2068 C C . GLY A 1 275 ? 19.426 -20.417 4.499 1 45.19 275 GLY A C 1
ATOM 2069 O O . GLY A 1 275 ? 18.204 -20.442 4.334 1 45.19 275 GLY A O 1
ATOM 2070 N N . GLY A 1 276 ? 20.479 -20.999 3.634 1 40.07 276 GLY A N 1
ATOM 2071 C CA . GLY A 1 276 ? 20.523 -21.85 2.455 1 40.07 276 GLY A CA 1
ATOM 2072 C C . GLY A 1 276 ? 19.608 -23.056 2.555 1 40.07 276 GLY A C 1
ATOM 2073 O O . GLY A 1 276 ? 19.898 -24.111 1.986 1 40.07 276 GLY A O 1
ATOM 2074 N N . GLU A 1 277 ? 18.959 -23.579 3.533 1 36.42 277 GLU A N 1
ATOM 2075 C CA . GLU A 1 277 ? 18.603 -24.617 2.57 1 36.42 277 GLU A CA 1
ATOM 2076 C C . GLU A 1 277 ? 18.37 -24.026 1.183 1 36.42 277 GLU A C 1
ATOM 2078 O O . GLU A 1 277 ? 17.646 -23.039 1.036 1 36.42 277 GLU A O 1
ATOM 2083 N N . ARG A 1 278 ? 19.42 -23.857 0.379 1 33.12 278 ARG A N 1
ATOM 2084 C CA . ARG A 1 278 ? 19.326 -23.563 -1.048 1 33.12 278 ARG A CA 1
ATOM 2085 C C . ARG A 1 278 ? 17.886 -23.678 -1.536 1 33.12 278 ARG A C 1
ATOM 2087 O O . ARG A 1 278 ? 17.209 -24.671 -1.263 1 33.12 278 ARG A O 1
ATOM 2094 N N . PRO A 1 279 ? 17.034 -22.701 -1.506 1 33.94 279 PRO A N 1
ATOM 2095 C CA . PRO A 1 279 ? 16.055 -23.23 -2.46 1 33.94 279 PRO A CA 1
ATOM 2096 C C . PRO A 1 279 ? 16.657 -24.261 -3.412 1 33.94 279 PRO A C 1
ATOM 2098 O O . PRO A 1 279 ? 17.607 -23.955 -4.138 1 33.94 279 PRO A O 1
ATOM 2101 N N . THR A 1 280 ? 17.193 -25.363 -3.072 1 26.45 280 THR A N 1
ATOM 2102 C CA . THR A 1 280 ? 17.464 -26.315 -4.143 1 26.45 280 THR A CA 1
ATOM 2103 C C . THR A 1 280 ? 16.502 -26.106 -5.309 1 26.45 280 THR A C 1
ATOM 2105 O O . THR A 1 280 ? 15.435 -26.722 -5.358 1 26.45 280 THR A O 1
ATOM 2108 N N . VAL A 1 281 ? 15.774 -25.147 -5.493 1 27.52 281 VAL A N 1
ATOM 2109 C CA . VAL A 1 281 ? 15.578 -25.058 -6.936 1 27.52 281 VAL A CA 1
ATOM 2110 C C . VAL A 1 281 ? 16.926 -25.145 -7.648 1 27.52 281 VAL A C 1
ATOM 2112 O O . VAL A 1 281 ? 17.798 -24.298 -7.443 1 27.52 281 VAL A O 1
ATOM 2115 N N . GLY A 1 282 ? 17.71 -26.151 -7.839 1 22.04 282 GLY A N 1
ATOM 2116 C CA . GLY A 1 282 ? 18.38 -26.504 -9.081 1 22.04 282 GLY A CA 1
ATOM 2117 C C . GLY A 1 282 ? 17.896 -25.695 -10.27 1 22.04 282 GLY A C 1
ATOM 2118 O O . GLY A 1 282 ? 16.73 -25.789 -10.659 1 22.04 282 GLY A O 1
ATOM 2119 N N . VAL A 1 283 ? 17.913 -24.381 -10.257 1 20.68 283 VAL A N 1
ATOM 2120 C CA . VAL A 1 283 ? 18.659 -23.943 -11.431 1 20.68 283 VAL A CA 1
ATOM 2121 C C . VAL A 1 283 ? 20.156 -24.129 -11.192 1 20.68 283 VAL A C 1
ATOM 2123 O O . VAL A 1 283 ? 20.637 -23.963 -10.069 1 20.68 283 VAL A O 1
ATOM 2126 N N . MET B 1 1 ? -18.244 -5.131 -4.007 1 95.72 1 MET B N 1
ATOM 2127 C CA . MET B 1 1 ? -17.432 -6.305 -4.311 1 95.72 1 MET B CA 1
ATOM 2128 C C . MET B 1 1 ? -16.098 -6.249 -3.575 1 95.72 1 MET B C 1
ATOM 2130 O O . MET B 1 1 ? -15.448 -5.203 -3.537 1 95.72 1 MET B O 1
ATOM 2134 N N . LEU B 1 2 ? -15.704 -7.348 -2.987 1 97.82 2 LEU B N 1
ATOM 2135 C CA . LEU B 1 2 ? -14.509 -7.421 -2.154 1 97.82 2 LEU B CA 1
ATOM 2136 C C . LEU B 1 2 ? -13.676 -8.65 -2.504 1 97.82 2 LEU B C 1
ATOM 2138 O O . LEU B 1 2 ? -14.186 -9.772 -2.501 1 97.82 2 LEU B O 1
ATOM 2142 N N . ILE B 1 3 ? -12.413 -8.422 -2.871 1 98.67 3 ILE B N 1
ATOM 2143 C CA . ILE B 1 3 ? -11.462 -9.488 -3.164 1 98.67 3 ILE B CA 1
ATOM 2144 C C . ILE B 1 3 ? -10.413 -9.563 -2.057 1 98.67 3 ILE B C 1
ATOM 2146 O O . ILE B 1 3 ? -9.776 -8.56 -1.727 1 98.67 3 ILE B O 1
ATOM 2150 N N . ALA B 1 4 ? -10.271 -10.719 -1.446 1 98.84 4 ALA B N 1
ATOM 2151 C CA . ALA B 1 4 ? -9.162 -10.95 -0.523 1 98.84 4 ALA B CA 1
ATOM 2152 C C . ALA B 1 4 ? -7.955 -11.533 -1.252 1 98.84 4 ALA B C 1
ATOM 2154 O O . ALA B 1 4 ? -8.086 -12.496 -2.012 1 98.84 4 ALA B O 1
ATOM 2155 N N . GLN B 1 5 ? -6.813 -10.925 -1.076 1 98.93 5 GLN B N 1
ATOM 2156 C CA . GLN B 1 5 ? -5.579 -11.443 -1.66 1 98.93 5 GLN B CA 1
ATOM 2157 C C . GLN B 1 5 ? -4.593 -11.866 -0.575 1 98.93 5 GLN B C 1
ATOM 2159 O O . GLN B 1 5 ? -4.313 -11.101 0.35 1 98.93 5 GLN B O 1
ATOM 2164 N N . THR B 1 6 ? -4.146 -13.035 -0.651 1 98.82 6 THR B N 1
ATOM 2165 C CA . THR B 1 6 ? -2.982 -13.494 0.099 1 98.82 6 THR B CA 1
ATOM 2166 C C . THR B 1 6 ? -1.919 -14.054 -0.842 1 98.82 6 THR B C 1
ATOM 2168 O O . THR B 1 6 ? -2.149 -14.171 -2.047 1 98.82 6 THR B O 1
ATOM 2171 N N . SER B 1 7 ? -0.74 -14.258 -0.346 1 98.76 7 SER B N 1
ATOM 2172 C CA . SER B 1 7 ? 0.354 -14.688 -1.211 1 98.76 7 SER B CA 1
ATOM 2173 C C . SER B 1 7 ? 1.45 -15.384 -0.412 1 98.76 7 SER B C 1
ATOM 2175 O O . SER B 1 7 ? 1.56 -15.19 0.8 1 98.76 7 SER B O 1
ATOM 2177 N N . ASP B 1 8 ? 2.202 -16.241 -1.101 1 98.61 8 ASP B N 1
ATOM 2178 C CA . ASP B 1 8 ? 3.447 -16.8 -0.584 1 98.61 8 ASP B CA 1
ATOM 2179 C C . ASP B 1 8 ? 3.204 -17.581 0.706 1 98.61 8 ASP B C 1
ATOM 2181 O O . ASP B 1 8 ? 3.851 -17.326 1.724 1 98.61 8 ASP B O 1
ATOM 2185 N N . LEU B 1 9 ? 2.369 -18.571 0.546 1 98.77 9 LEU B N 1
ATOM 2186 C CA . LEU B 1 9 ? 1.945 -19.358 1.699 1 98.77 9 LEU B CA 1
ATOM 2187 C C . LEU B 1 9 ? 3.006 -20.388 2.074 1 98.77 9 LEU B C 1
ATOM 2189 O O . LEU B 1 9 ? 3.124 -20.767 3.241 1 98.77 9 LEU B O 1
ATOM 2193 N N . HIS B 1 10 ? 3.688 -21.007 1.135 1 98.32 10 HIS B N 1
ATOM 2194 C CA . HIS B 1 10 ? 4.772 -21.966 1.313 1 98.32 10 HIS B CA 1
ATOM 2195 C C . HIS B 1 10 ? 4.341 -23.127 2.203 1 98.32 10 HIS B C 1
ATOM 2197 O O . HIS B 1 10 ? 5.079 -23.532 3.104 1 98.32 10 HIS B O 1
ATOM 2203 N N . ILE B 1 11 ? 3.193 -23.615 1.958 1 98.68 11 ILE B N 1
ATOM 2204 C CA . ILE B 1 11 ? 2.666 -24.703 2.775 1 98.68 11 ILE B CA 1
ATOM 2205 C C . ILE B 1 11 ? 3.554 -25.937 2.625 1 98.68 11 ILE B C 1
ATOM 2207 O O . ILE B 1 11 ? 3.947 -26.295 1.512 1 98.68 11 ILE B O 1
ATOM 2211 N N . ARG B 1 12 ? 3.87 -26.58 3.675 1 97.88 12 ARG B N 1
ATOM 2212 C CA . ARG B 1 12 ? 4.616 -27.831 3.765 1 97.88 12 ARG B CA 1
ATOM 2213 C C . ARG B 1 12 ? 3.713 -28.977 4.207 1 97.88 12 ARG B C 1
ATOM 2215 O O . ARG B 1 12 ? 2.566 -28.754 4.599 1 97.88 12 ARG B O 1
ATOM 2222 N N . PRO B 1 13 ? 4.227 -30.183 4.08 1 96.98 13 PRO B N 1
ATOM 2223 C CA . PRO B 1 13 ? 3.442 -31.264 4.68 1 96.98 13 PRO B CA 1
ATOM 2224 C C . PRO B 1 13 ? 3.158 -31.033 6.163 1 96.98 13 PRO B C 1
ATOM 2226 O O . PRO B 1 13 ? 3.89 -30.296 6.828 1 96.98 13 PRO B O 1
ATOM 2229 N N . PRO B 1 14 ? 2.049 -31.624 6.653 1 96.26 14 PRO B N 1
ATOM 2230 C CA . PRO B 1 14 ? 1.68 -31.407 8.054 1 96.26 14 PRO B CA 1
ATOM 2231 C C . PRO B 1 14 ? 2.845 -31.641 9.013 1 96.26 14 PRO B C 1
ATOM 2233 O O . PRO B 1 14 ? 3.561 -32.638 8.888 1 96.26 14 PRO B O 1
ATOM 2236 N N . GLY B 1 15 ? 3.064 -30.667 9.897 1 93.84 15 GLY B N 1
ATOM 2237 C CA . GLY B 1 15 ? 4.067 -30.8 10.941 1 93.84 15 GLY B CA 1
ATOM 2238 C C . GLY B 1 15 ? 5.429 -30.272 10.531 1 93.84 15 GLY B C 1
ATOM 2239 O O . GLY B 1 15 ? 6.332 -30.158 11.362 1 93.84 15 GLY B O 1
ATOM 2240 N N . MET B 1 16 ? 5.648 -29.942 9.293 1 95.03 16 MET B N 1
ATOM 2241 C CA . MET B 1 16 ? 6.942 -29.462 8.816 1 95.03 16 MET B CA 1
ATOM 2242 C C . MET B 1 16 ? 6.981 -27.938 8.786 1 95.03 16 MET B C 1
ATOM 2244 O O . MET B 1 16 ? 5.991 -27.295 8.434 1 95.03 16 MET B O 1
ATOM 2248 N N . LEU B 1 17 ? 8.126 -27.415 9.089 1 93.24 17 LEU B N 1
ATOM 2249 C CA . LEU B 1 17 ? 8.34 -25.973 9.139 1 93.24 17 LEU B CA 1
ATOM 2250 C C . LEU B 1 17 ? 9.238 -25.517 7.994 1 93.24 17 LEU B C 1
ATOM 2252 O O . LEU B 1 17 ? 10.135 -26.251 7.573 1 93.24 17 LEU B O 1
ATOM 2256 N N . VAL B 1 18 ? 9.047 -24.371 7.497 1 92.25 18 VAL B N 1
ATOM 2257 C CA . VAL B 1 18 ? 9.978 -23.773 6.545 1 92.25 18 VAL B CA 1
ATOM 2258 C C . VAL B 1 18 ? 11.249 -23.336 7.269 1 92.25 18 VAL B C 1
ATOM 2260 O O . VAL B 1 18 ? 11.185 -22.617 8.269 1 92.25 18 VAL B O 1
ATOM 2263 N N . GLY B 1 19 ? 12.338 -23.772 6.789 1 86.76 19 GLY B N 1
ATOM 2264 C CA . GLY B 1 19 ? 13.619 -23.459 7.403 1 86.76 19 GLY B CA 1
ATOM 2265 C C . GLY B 1 19 ? 13.735 -23.959 8.83 1 86.76 19 GLY B C 1
ATOM 2266 O O . GLY B 1 19 ? 14.584 -23.49 9.591 1 86.76 19 GLY B O 1
ATOM 2267 N N . GLY B 1 20 ? 12.836 -24.781 9.189 1 86.81 20 GLY B N 1
ATOM 2268 C CA . GLY B 1 20 ? 12.849 -25.31 10.544 1 86.81 20 GLY B CA 1
ATOM 2269 C C . GLY B 1 20 ? 12.329 -24.326 11.574 1 86.81 20 GLY B C 1
ATOM 2270 O O . GLY B 1 20 ? 12.319 -24.62 12.771 1 86.81 20 GLY B O 1
ATOM 2271 N N . VAL B 1 21 ? 11.784 -23.22 11.128 1 86.76 21 VAL B N 1
ATOM 2272 C CA . VAL B 1 21 ? 11.496 -22.177 12.108 1 86.76 21 VAL B CA 1
ATOM 2273 C C . VAL B 1 21 ? 10.087 -21.633 11.885 1 86.76 21 VAL B C 1
ATOM 2275 O O . VAL B 1 21 ? 9.408 -21.243 12.837 1 86.76 21 VAL B O 1
ATOM 2278 N N . VAL B 1 22 ? 9.599 -21.698 10.679 1 92.93 22 VAL B N 1
ATOM 2279 C CA . VAL B 1 22 ? 8.352 -21 10.387 1 92.93 22 VAL B CA 1
ATOM 2280 C C . VAL B 1 22 ? 7.226 -22.014 10.193 1 92.93 22 VAL B C 1
ATOM 2282 O O . VAL B 1 22 ? 7.32 -22.898 9.339 1 92.93 22 VAL B O 1
ATOM 2285 N N . ASP B 1 23 ? 6.219 -21.902 10.925 1 95.58 23 ASP B N 1
ATOM 2286 C CA . ASP B 1 23 ? 5.021 -22.725 10.785 1 95.58 23 ASP B CA 1
ATOM 2287 C C . ASP B 1 23 ? 4.018 -22.077 9.833 1 95.58 23 ASP B C 1
ATOM 2289 O O . ASP B 1 23 ? 3.089 -21.396 10.271 1 95.58 23 ASP B O 1
ATOM 2293 N N . THR B 1 24 ? 4.147 -22.362 8.601 1 97.87 24 THR B N 1
ATOM 2294 C CA . THR B 1 24 ? 3.345 -21.703 7.577 1 97.87 24 THR B CA 1
ATOM 2295 C C . THR B 1 24 ? 1.906 -22.211 7.606 1 97.87 24 THR B C 1
ATOM 2297 O O . THR B 1 24 ? 0.98 -21.491 7.229 1 97.87 24 THR B O 1
ATOM 2300 N N . ALA B 1 25 ? 1.689 -23.442 8.041 1 98.47 25 ALA B N 1
ATOM 2301 C CA . ALA B 1 25 ? 0.329 -23.955 8.186 1 98.47 25 ALA B CA 1
ATOM 2302 C C . ALA B 1 25 ? -0.442 -23.173 9.246 1 98.47 25 ALA B C 1
ATOM 2304 O O . ALA B 1 25 ? -1.584 -22.767 9.018 1 98.47 25 ALA B O 1
ATOM 2305 N N . ALA B 1 26 ? 0.176 -22.971 10.358 1 97.9 26 ALA B N 1
ATOM 2306 C CA . ALA B 1 26 ? -0.458 -22.194 11.42 1 97.9 26 ALA B CA 1
ATOM 2307 C C . ALA B 1 26 ? -0.749 -20.769 10.958 1 97.9 26 ALA B C 1
ATOM 2309 O O . ALA B 1 26 ? -1.78 -20.193 11.312 1 97.9 26 ALA B O 1
ATOM 2310 N N . ALA B 1 27 ? 0.156 -20.208 10.228 1 97.74 27 ALA B N 1
ATOM 2311 C CA . ALA B 1 27 ? -0.043 -18.863 9.694 1 97.74 27 ALA B CA 1
ATOM 2312 C C . ALA B 1 27 ? -1.257 -18.813 8.771 1 97.74 27 ALA B C 1
ATOM 2314 O O . ALA B 1 27 ? -2.042 -17.863 8.818 1 97.74 27 ALA B O 1
ATOM 2315 N N . LEU B 1 28 ? -1.386 -19.792 7.914 1 98.61 28 LEU B N 1
ATOM 2316 C CA . LEU B 1 28 ? -2.547 -19.826 7.031 1 98.61 28 LEU B CA 1
ATOM 2317 C C . LEU B 1 28 ? -3.83 -20.037 7.827 1 98.61 28 LEU B C 1
ATOM 2319 O O . LEU B 1 28 ? -4.87 -19.459 7.502 1 98.61 28 LEU B O 1
ATOM 2323 N N . GLU B 1 29 ? -3.804 -20.873 8.841 1 98.25 29 GLU B N 1
ATOM 2324 C CA . GLU B 1 29 ? -4.973 -21.051 9.697 1 98.25 29 GLU B CA 1
ATOM 2325 C C . GLU B 1 29 ? -5.422 -19.724 10.301 1 98.25 29 GLU B C 1
ATOM 2327 O O . GLU B 1 29 ? -6.62 -19.435 10.356 1 98.25 29 GLU B O 1
ATOM 2332 N N . ALA B 1 30 ? -4.474 -18.966 10.755 1 97.68 30 ALA B N 1
ATOM 2333 C CA . ALA B 1 30 ? -4.786 -17.647 11.299 1 97.68 30 ALA B CA 1
ATOM 2334 C C . ALA B 1 30 ? -5.383 -16.739 10.227 1 97.68 30 ALA B C 1
ATOM 2336 O O . ALA B 1 30 ? -6.296 -15.958 10.505 1 97.68 30 ALA B O 1
ATOM 2337 N N . CYS B 1 31 ? -4.839 -16.792 9.074 1 97.88 31 CYS B N 1
ATOM 2338 C CA . CYS B 1 31 ? -5.359 -16.029 7.945 1 97.88 31 CYS B CA 1
ATOM 2339 C C . CYS B 1 31 ? -6.808 -16.404 7.654 1 97.88 31 CYS B C 1
ATOM 2341 O O . CYS B 1 31 ? -7.656 -15.528 7.473 1 97.88 31 CYS B O 1
ATOM 2343 N N . VAL B 1 32 ? -7.088 -17.679 7.591 1 98.22 32 VAL B N 1
ATOM 2344 C CA . VAL B 1 32 ? -8.43 -18.192 7.331 1 98.22 32 VAL B CA 1
ATOM 2345 C C . VAL B 1 32 ? -9.384 -17.721 8.425 1 98.22 32 VAL B C 1
ATOM 2347 O O . VAL B 1 32 ? -10.483 -17.241 8.135 1 98.22 32 VAL B O 1
ATOM 2350 N N . ALA B 1 33 ? -8.996 -17.844 9.668 1 97.26 33 ALA B N 1
ATOM 2351 C CA . ALA B 1 33 ? -9.811 -17.376 10.786 1 97.26 33 ALA B CA 1
ATOM 2352 C C . ALA B 1 33 ? -10.099 -15.882 10.667 1 97.26 33 ALA B C 1
ATOM 2354 O O . ALA B 1 33 ? -11.214 -15.434 10.944 1 97.26 33 ALA B O 1
ATOM 2355 N N . HIS B 1 34 ? -9.101 -15.149 10.29 1 96.54 34 HIS B N 1
ATOM 2356 C CA . HIS B 1 34 ? -9.248 -13.712 10.091 1 96.54 34 HIS B CA 1
ATOM 2357 C C . HIS B 1 34 ? -10.301 -13.407 9.031 1 96.54 34 HIS B C 1
ATOM 2359 O O . HIS B 1 34 ? -11.191 -12.583 9.253 1 96.54 34 HIS B O 1
ATOM 2365 N N . LEU B 1 35 ? -10.227 -14.039 7.919 1 97.24 35 LEU B N 1
ATOM 2366 C CA . LEU B 1 35 ? -11.17 -13.832 6.826 1 97.24 35 LEU B CA 1
ATOM 2367 C C . LEU B 1 35 ? -12.587 -14.198 7.254 1 97.24 35 LEU B C 1
ATOM 2369 O O . LEU B 1 35 ? -13.547 -13.512 6.892 1 97.24 35 LEU B O 1
ATOM 2373 N N . GLN B 1 36 ? -12.713 -15.24 8.056 1 96.29 36 GLN B N 1
ATOM 2374 C CA . GLN B 1 36 ? -14.021 -15.672 8.538 1 96.29 36 GLN B CA 1
ATOM 2375 C C . GLN B 1 36 ? -14.618 -14.65 9.501 1 96.29 36 GLN B C 1
ATOM 2377 O O . GLN B 1 36 ? -15.839 -14.549 9.629 1 96.29 36 GLN B O 1
ATOM 2382 N N . ALA B 1 37 ? -13.781 -13.901 10.112 1 93.09 37 ALA B N 1
ATOM 2383 C CA . ALA B 1 37 ? -14.223 -12.975 11.151 1 93.09 37 ALA B CA 1
ATOM 2384 C C . ALA B 1 37 ? -14.563 -11.61 10.56 1 93.09 37 ALA B C 1
ATOM 2386 O O . ALA B 1 37 ? -15.099 -10.742 11.254 1 93.09 37 ALA B O 1
ATOM 2387 N N . LEU B 1 38 ? -14.231 -11.418 9.323 1 92.11 38 LEU B N 1
ATOM 2388 C CA . LEU B 1 38 ? -14.541 -10.133 8.705 1 92.11 38 LEU B CA 1
ATOM 2389 C C . LEU B 1 38 ? -16.045 -9.884 8.693 1 92.11 38 LEU B C 1
ATOM 2391 O O . LEU B 1 38 ? -16.829 -10.804 8.448 1 92.11 38 LEU B O 1
ATOM 2395 N N . ALA B 1 39 ? -16.409 -8.633 8.967 1 86.2 39 ALA B N 1
ATOM 2396 C CA . ALA B 1 39 ? -17.822 -8.264 8.934 1 86.2 39 ALA B CA 1
ATOM 2397 C C . ALA B 1 39 ? -18.383 -8.369 7.519 1 86.2 39 ALA B C 1
ATOM 2399 O O . ALA B 1 39 ? -19.563 -8.676 7.334 1 86.2 39 ALA B O 1
ATOM 2400 N N . HIS B 1 40 ? -17.576 -8.112 6.572 1 91.76 40 HIS B N 1
ATOM 2401 C CA . HIS B 1 40 ? -17.936 -8.235 5.164 1 91.76 40 HIS B CA 1
ATOM 2402 C C . HIS B 1 40 ? -17.193 -9.391 4.504 1 91.76 40 HIS B C 1
ATOM 2404 O O . HIS B 1 40 ? -15.969 -9.345 4.358 1 91.76 40 HIS B O 1
ATOM 2410 N N . ARG B 1 41 ? -17.923 -10.298 4.083 1 94.49 41 ARG B N 1
ATOM 2411 C CA . ARG B 1 41 ? -17.331 -11.482 3.47 1 94.49 41 ARG B CA 1
ATOM 2412 C C . ARG B 1 41 ? -16.781 -11.165 2.084 1 94.49 41 ARG B C 1
ATOM 2414 O O . ARG B 1 41 ? -17.466 -10.548 1.265 1 94.49 41 ARG B O 1
ATOM 2421 N N . PRO B 1 42 ? -15.557 -11.572 1.78 1 97.68 42 PRO B N 1
ATOM 2422 C CA . PRO B 1 42 ? -15.058 -11.396 0.414 1 97.68 42 PRO B CA 1
ATOM 2423 C C . PRO B 1 42 ? -15.822 -12.237 -0.606 1 97.68 42 PRO B C 1
ATOM 2425 O O . PRO B 1 42 ? -16.401 -13.267 -0.253 1 97.68 42 PRO B O 1
ATOM 2428 N N . ASP B 1 43 ? -15.791 -11.792 -1.846 1 97.91 43 ASP B N 1
ATOM 2429 C CA . ASP B 1 43 ? -16.44 -12.502 -2.945 1 97.91 43 ASP B CA 1
ATOM 2430 C C . ASP B 1 43 ? -15.494 -13.523 -3.572 1 97.91 43 ASP B C 1
ATOM 2432 O O . ASP B 1 43 ? -15.935 -14.432 -4.279 1 97.91 43 ASP B O 1
ATOM 2436 N N . LEU B 1 44 ? -14.198 -13.35 -3.296 1 98.1 44 LEU B N 1
ATOM 2437 C CA . LEU B 1 44 ? -13.153 -14.142 -3.936 1 98.1 44 LEU B CA 1
ATOM 2438 C C . LEU B 1 44 ? -11.882 -14.148 -3.093 1 98.1 44 LEU B C 1
ATOM 2440 O O . LEU B 1 44 ? -11.513 -13.124 -2.512 1 98.1 44 LEU B O 1
ATOM 2444 N N . LEU B 1 45 ? -11.23 -15.27 -2.986 1 98.67 45 LEU B N 1
ATOM 2445 C CA . LEU B 1 45 ? -9.86 -15.352 -2.49 1 98.67 45 LEU B CA 1
ATOM 2446 C C . LEU B 1 45 ? -8.872 -15.486 -3.644 1 98.67 45 LEU B C 1
ATOM 2448 O O . LEU B 1 45 ? -8.994 -16.394 -4.47 1 98.67 45 LEU B O 1
ATOM 2452 N N . LEU B 1 46 ? -7.976 -14.601 -3.762 1 98.83 46 LEU B N 1
ATOM 2453 C CA . LEU B 1 46 ? -6.907 -14.603 -4.754 1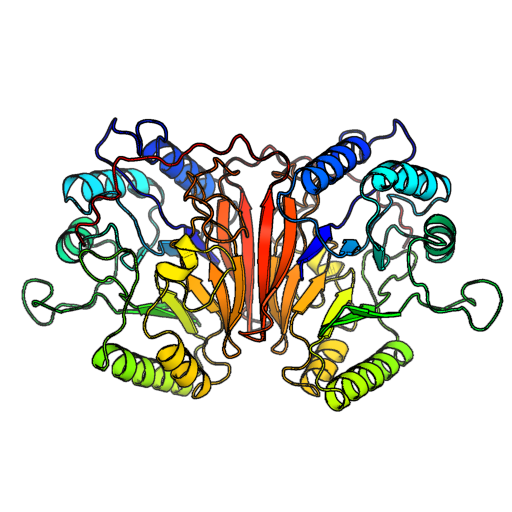 98.83 46 LEU B CA 1
ATOM 2454 C C . LEU B 1 46 ? -5.565 -14.927 -4.106 1 98.83 46 LEU B C 1
ATOM 2456 O O . LEU B 1 46 ? -5.156 -14.264 -3.151 1 98.83 46 LEU B O 1
ATOM 2460 N N . ILE B 1 47 ? -4.87 -15.959 -4.525 1 98.87 47 ILE B N 1
ATOM 2461 C CA . ILE B 1 47 ? -3.541 -16.296 -4.028 1 98.87 47 ILE B CA 1
ATOM 2462 C C . ILE B 1 47 ? -2.508 -16.085 -5.133 1 98.87 47 ILE B C 1
ATOM 2464 O O . ILE B 1 47 ? -2.559 -16.746 -6.173 1 98.87 47 ILE B O 1
ATOM 2468 N N . THR B 1 48 ? -1.52 -15.257 -4.931 1 98.76 48 THR B N 1
ATOM 2469 C CA . THR B 1 48 ? -0.639 -14.831 -6.013 1 98.76 48 THR B CA 1
ATOM 2470 C C . THR B 1 48 ? 0.698 -15.562 -5.94 1 98.76 48 THR B C 1
ATOM 2472 O O . THR B 1 48 ? 1.758 -14.935 -6.006 1 98.76 48 THR B O 1
ATOM 2475 N N . GLY B 1 49 ? 0.678 -16.879 -5.771 1 98.42 49 GLY B N 1
ATOM 2476 C CA . GLY B 1 49 ? 1.818 -17.738 -6.049 1 98.42 49 GLY B CA 1
ATOM 2477 C C . GLY B 1 49 ? 2.543 -18.192 -4.797 1 98.42 49 GLY B C 1
ATOM 2478 O O . GLY B 1 49 ? 2.265 -17.702 -3.7 1 98.42 49 GLY B O 1
ATOM 2479 N N . ASP B 1 50 ? 3.404 -19.257 -4.967 1 98.59 50 ASP B N 1
ATOM 2480 C CA . ASP B 1 50 ? 4.125 -19.928 -3.89 1 98.59 50 ASP B CA 1
ATOM 2481 C C . ASP B 1 50 ? 3.161 -20.459 -2.831 1 98.59 50 ASP B C 1
ATOM 2483 O O . ASP B 1 50 ? 3.325 -20.182 -1.641 1 98.59 50 ASP B O 1
ATOM 2487 N N . LEU B 1 51 ? 2.203 -21.17 -3.339 1 98.71 51 LEU B N 1
ATOM 2488 C CA . LEU B 1 51 ? 1.201 -21.766 -2.462 1 98.71 51 LEU B CA 1
ATOM 2489 C C . LEU B 1 51 ? 1.829 -22.815 -1.551 1 98.71 51 LEU B C 1
ATOM 2491 O O . LEU B 1 51 ? 1.444 -22.943 -0.387 1 98.71 51 LEU B O 1
ATOM 2495 N N . THR B 1 52 ? 2.769 -23.496 -2.154 1 98.39 52 THR B N 1
ATOM 2496 C CA . THR B 1 52 ? 3.464 -24.537 -1.405 1 98.39 52 THR B CA 1
ATOM 2497 C C . THR B 1 52 ? 4.971 -24.293 -1.411 1 98.39 52 THR B C 1
ATOM 2499 O O . THR B 1 52 ? 5.453 -23.377 -2.08 1 98.39 52 THR B O 1
ATOM 2502 N N . GLN B 1 53 ? 5.666 -25.127 -0.669 1 97.57 53 GLN B N 1
ATOM 2503 C CA . GLN B 1 53 ? 7.108 -24.941 -0.549 1 97.57 53 GLN B CA 1
ATOM 2504 C C . GLN B 1 53 ? 7.853 -25.702 -1.642 1 97.57 53 GLN B C 1
ATOM 2506 O O . GLN B 1 53 ? 8.882 -25.238 -2.137 1 97.57 53 GLN B O 1
ATOM 2511 N N . GLN B 1 54 ? 7.301 -26.877 -2.084 1 96.87 54 GLN B N 1
ATOM 2512 C CA . GLN B 1 54 ? 8.05 -27.724 -3.006 1 96.87 54 GLN B CA 1
ATOM 2513 C C . GLN B 1 54 ? 7.168 -28.201 -4.156 1 96.87 54 GLN B C 1
ATOM 2515 O O . GLN B 1 54 ? 7.59 -29.026 -4.968 1 96.87 54 GLN B O 1
ATOM 2520 N N . GLY B 1 55 ? 5.936 -27.818 -4.207 1 97.12 55 GLY B N 1
ATOM 2521 C CA . GLY B 1 55 ? 5.045 -28.149 -5.308 1 97.12 55 GLY B CA 1
ATOM 2522 C C . GLY B 1 55 ? 4.628 -29.607 -5.32 1 97.12 55 GLY B C 1
ATOM 2523 O O . GLY B 1 55 ? 4.305 -30.157 -6.375 1 97.12 55 GLY B O 1
ATOM 2524 N N . ARG B 1 56 ? 4.617 -30.27 -4.166 1 97.33 56 ARG B N 1
ATOM 2525 C CA . ARG B 1 56 ? 4.282 -31.688 -4.092 1 97.33 56 ARG B CA 1
ATOM 2526 C C . ARG B 1 56 ? 2.788 -31.887 -3.864 1 97.33 56 ARG B C 1
ATOM 2528 O O . ARG B 1 56 ? 2.141 -31.07 -3.206 1 97.33 56 ARG B O 1
ATOM 2535 N N . PRO B 1 57 ? 2.248 -32.974 -4.346 1 97.87 57 PRO B N 1
ATOM 2536 C CA . PRO B 1 57 ? 0.814 -33.236 -4.204 1 97.87 57 PRO B CA 1
ATOM 2537 C C . PRO B 1 57 ? 0.349 -33.2 -2.75 1 97.87 57 PRO B C 1
ATOM 2539 O O . PRO B 1 57 ? -0.73 -32.679 -2.456 1 97.87 57 PRO B O 1
ATOM 2542 N N . GLU B 1 58 ? 1.147 -33.696 -1.841 1 98.19 58 GLU B N 1
ATOM 2543 C CA . GLU B 1 58 ? 0.731 -33.73 -0.442 1 98.19 58 GLU B CA 1
ATOM 2544 C C . GLU B 1 58 ? 0.639 -32.323 0.141 1 98.19 58 GLU B C 1
ATOM 2546 O O . GLU B 1 58 ? -0.143 -32.077 1.062 1 98.19 58 GLU B O 1
ATOM 2551 N N . GLU B 1 59 ? 1.435 -31.446 -0.323 1 98.63 59 GLU B N 1
ATOM 2552 C CA . GLU B 1 59 ? 1.373 -30.06 0.13 1 98.63 59 GLU B CA 1
ATOM 2553 C C . GLU B 1 59 ? 0.086 -29.384 -0.336 1 98.63 59 GLU B C 1
ATOM 2555 O O . GLU B 1 59 ? -0.549 -28.654 0.427 1 98.63 59 GLU B O 1
ATOM 2560 N N . TYR B 1 60 ? -0.326 -29.634 -1.538 1 98.41 60 TYR B N 1
ATOM 2561 C CA . TYR B 1 60 ? -1.578 -29.08 -2.042 1 98.41 60 TYR B CA 1
ATOM 2562 C C . TYR B 1 60 ? -2.774 -29.687 -1.319 1 98.41 60 TYR B C 1
ATOM 2564 O O . TYR B 1 60 ? -3.775 -29.008 -1.083 1 98.41 60 TYR B O 1
ATOM 2572 N N . ALA B 1 61 ? -2.653 -30.982 -1.031 1 98.32 61 ALA B N 1
ATOM 2573 C CA . ALA B 1 61 ? -3.714 -31.599 -0.24 1 98.32 61 ALA B CA 1
ATOM 2574 C C . ALA B 1 61 ? -3.855 -30.916 1.117 1 98.32 61 ALA B C 1
ATOM 2576 O O . ALA B 1 61 ? -4.971 -30.674 1.584 1 98.32 61 ALA B O 1
ATOM 2577 N N . HIS B 1 62 ? -2.73 -30.685 1.745 1 98.69 62 HIS B N 1
ATOM 2578 C CA . HIS B 1 62 ? -2.743 -29.969 3.015 1 98.69 62 HIS B CA 1
ATOM 2579 C C . HIS B 1 62 ? -3.313 -28.564 2.85 1 98.69 62 HIS B C 1
ATOM 2581 O O . HIS B 1 62 ? -4.132 -28.123 3.66 1 98.69 62 HIS B O 1
ATOM 2587 N N . LEU B 1 63 ? -2.907 -27.89 1.831 1 98.64 63 LEU B N 1
ATOM 2588 C CA . LEU B 1 63 ? -3.416 -26.56 1.516 1 98.64 63 LEU B CA 1
ATOM 2589 C C . LEU B 1 63 ? -4.936 -26.577 1.389 1 98.64 63 LEU B C 1
ATOM 2591 O O . LEU B 1 63 ? -5.621 -25.734 1.972 1 98.64 63 LEU B O 1
ATOM 2595 N N . ARG B 1 64 ? -5.443 -27.473 0.639 1 97.62 64 ARG B N 1
ATOM 2596 C CA . ARG B 1 64 ? -6.882 -27.597 0.426 1 97.62 64 ARG B CA 1
ATOM 2597 C C . ARG B 1 64 ? -7.621 -27.747 1.751 1 97.62 64 ARG B C 1
ATOM 2599 O O . ARG B 1 64 ? -8.665 -27.126 1.96 1 97.62 64 ARG B O 1
ATOM 2606 N N . ARG B 1 65 ? -7.079 -28.562 2.572 1 97.82 65 ARG B N 1
ATOM 2607 C CA . ARG B 1 65 ? -7.692 -28.768 3.88 1 97.82 65 ARG B CA 1
ATOM 2608 C C . ARG B 1 65 ? -7.698 -27.477 4.692 1 97.82 65 ARG B C 1
ATOM 2610 O O . ARG B 1 65 ? -8.69 -27.156 5.35 1 97.82 65 ARG B O 1
ATOM 2617 N N . LEU B 1 66 ? -6.608 -26.782 4.681 1 98.38 66 LEU B N 1
ATOM 2618 C CA . LEU B 1 66 ? -6.475 -25.549 5.448 1 98.38 66 LEU B CA 1
ATOM 2619 C C . LEU B 1 66 ? -7.444 -24.486 4.941 1 98.38 66 LEU B C 1
ATOM 2621 O O . LEU B 1 66 ? -7.927 -23.658 5.717 1 98.38 66 LEU B O 1
ATOM 2625 N N . LEU B 1 67 ? -7.765 -24.497 3.643 1 98.13 67 LEU B N 1
ATOM 2626 C CA . LEU B 1 67 ? -8.61 -23.475 3.035 1 98.13 67 LEU B CA 1
ATOM 2627 C C . LEU B 1 67 ? -10.082 -23.866 3.121 1 98.13 67 LEU B C 1
ATOM 2629 O O . LEU B 1 67 ? -10.963 -23.028 2.916 1 98.13 67 LEU B O 1
ATOM 2633 N N . ALA B 1 68 ? -10.448 -25.046 3.393 1 97.14 68 ALA B N 1
ATOM 2634 C CA . ALA B 1 68 ? -11.778 -25.643 3.309 1 97.14 68 ALA B CA 1
ATOM 2635 C C . ALA B 1 68 ? -12.797 -24.827 4.1 1 97.14 68 ALA B C 1
ATOM 2637 O O . ALA B 1 68 ? -13.935 -24.648 3.66 1 97.14 68 ALA B O 1
ATOM 2638 N N . PRO B 1 69 ? -12.432 -24.218 5.198 1 97.33 69 PRO B N 1
ATOM 2639 C CA . PRO B 1 69 ? -13.423 -23.496 5.999 1 97.33 69 PRO B CA 1
ATOM 2640 C C . PRO B 1 69 ? -13.919 -22.223 5.316 1 97.33 69 PRO B C 1
ATOM 2642 O O . PRO B 1 69 ? -14.948 -21.668 5.71 1 97.33 69 PRO B O 1
ATOM 2645 N N . LEU B 1 70 ? -13.292 -21.503 4.381 1 95.57 70 LEU B N 1
ATOM 2646 C CA . LEU B 1 70 ? -13.641 -20.221 3.778 1 95.57 70 LEU B CA 1
ATOM 2647 C C . LEU B 1 70 ? -14.754 -20.389 2.749 1 95.57 70 LEU B C 1
ATOM 2649 O O . LEU B 1 70 ? -15.546 -19.47 2.529 1 95.57 70 LEU B O 1
ATOM 2653 N N . ASP B 1 71 ? -15.007 -21.501 2.181 1 91.76 71 ASP B N 1
ATOM 2654 C CA . ASP B 1 71 ? -15.997 -21.725 1.132 1 91.76 71 ASP B CA 1
ATOM 2655 C C . ASP B 1 71 ? -16.091 -20.519 0.199 1 91.76 71 ASP B C 1
ATOM 2657 O O . ASP B 1 71 ? -17.173 -19.958 0.009 1 91.76 71 ASP B O 1
ATOM 2661 N N . LEU B 1 72 ? -15.059 -19.959 -0.401 1 94.7 72 LEU B N 1
ATOM 2662 C CA . LEU B 1 72 ? -14.954 -18.859 -1.354 1 94.7 72 LEU B CA 1
ATOM 2663 C C . LEU B 1 72 ? -14.441 -19.354 -2.702 1 94.7 72 LEU B C 1
ATOM 2665 O O . LEU B 1 72 ? -13.645 -20.294 -2.761 1 94.7 72 LEU B O 1
ATOM 2669 N N . PRO B 1 73 ? -14.958 -18.721 -3.735 1 94.82 73 PRO B N 1
ATOM 2670 C CA . PRO B 1 73 ? -14.23 -18.948 -4.986 1 94.82 73 PRO B CA 1
ATOM 2671 C C . PRO B 1 73 ? -12.738 -18.648 -4.863 1 94.82 73 PRO B C 1
ATOM 2673 O O . PRO B 1 73 ? -12.348 -17.72 -4.149 1 94.82 73 PRO B O 1
ATOM 2676 N N . LEU B 1 74 ? -11.967 -19.443 -5.549 1 97.43 74 LEU B N 1
ATOM 2677 C CA . LEU B 1 74 ? -10.514 -19.354 -5.453 1 97.43 74 LEU B CA 1
ATOM 2678 C C . LEU B 1 74 ? -9.895 -19.086 -6.821 1 97.43 74 LEU B C 1
ATOM 2680 O O . LEU B 1 74 ? -10.273 -19.714 -7.812 1 97.43 74 LEU B O 1
ATOM 2684 N N . LEU B 1 75 ? -9.074 -18.133 -6.907 1 97.72 75 LEU B N 1
ATOM 2685 C CA . LEU B 1 75 ? -8.217 -17.876 -8.059 1 97.72 75 LEU B CA 1
ATOM 2686 C C . LEU B 1 75 ? -6.749 -17.849 -7.65 1 97.72 75 LEU B C 1
ATOM 2688 O O . LEU B 1 75 ? -6.402 -17.302 -6.601 1 97.72 75 LEU B O 1
ATOM 2692 N N . VAL B 1 76 ? -5.884 -18.504 -8.459 1 98.12 76 VAL B N 1
ATOM 2693 C CA . VAL B 1 76 ? -4.475 -18.57 -8.084 1 98.12 76 VAL B CA 1
ATOM 2694 C C . VAL B 1 76 ? -3.602 -18.438 -9.33 1 98.12 76 VAL B C 1
ATOM 2696 O O . VAL B 1 76 ? -4.07 -18.655 -10.45 1 98.12 76 VAL B O 1
ATOM 2699 N N . CYS B 1 77 ? -2.42 -18.005 -9.207 1 97.45 77 CYS B N 1
ATOM 2700 C CA . CYS B 1 77 ? -1.336 -18.213 -10.161 1 97.45 77 CYS B CA 1
ATOM 2701 C C . CYS B 1 77 ? -0.157 -18.918 -9.502 1 97.45 77 CYS B C 1
ATOM 2703 O O . CYS B 1 77 ? 0.004 -18.858 -8.282 1 97.45 77 CYS B O 1
ATOM 2705 N N . PRO B 1 78 ? 0.621 -19.698 -10.263 1 97.73 78 PRO B N 1
ATOM 2706 C CA . PRO B 1 78 ? 1.772 -20.369 -9.653 1 97.73 78 PRO B CA 1
ATOM 2707 C C . PRO B 1 78 ? 2.938 -19.418 -9.39 1 97.73 78 PRO B C 1
ATOM 2709 O O . PRO B 1 78 ? 3.099 -18.422 -10.1 1 97.73 78 PRO B O 1
ATOM 2712 N N . GLY B 1 79 ? 3.675 -19.655 -8.349 1 98.21 79 GLY B N 1
ATOM 2713 C CA . GLY B 1 79 ? 4.983 -19.062 -8.121 1 98.21 79 GLY B CA 1
ATOM 2714 C C . GLY B 1 79 ? 6.127 -20.028 -8.366 1 98.21 79 GLY B C 1
ATOM 2715 O O . GLY B 1 79 ? 5.91 -21.153 -8.82 1 98.21 79 GLY B O 1
ATOM 2716 N N . ASN B 1 80 ? 7.337 -19.643 -8.133 1 97.54 80 ASN B N 1
ATOM 2717 C CA . ASN B 1 80 ? 8.507 -20.44 -8.484 1 97.54 80 ASN B CA 1
ATOM 2718 C C . ASN B 1 80 ? 8.627 -21.679 -7.601 1 97.54 80 ASN B C 1
ATOM 2720 O O . ASN B 1 80 ? 9.353 -22.617 -7.935 1 97.54 80 ASN B O 1
ATOM 2724 N N . HIS B 1 81 ? 7.846 -21.827 -6.539 1 97.78 81 HIS B N 1
ATOM 2725 C CA . HIS B 1 81 ? 7.868 -23.005 -5.679 1 97.78 81 HIS B CA 1
ATOM 2726 C C . HIS B 1 81 ? 6.75 -23.975 -6.046 1 97.78 81 HIS B C 1
ATOM 2728 O O . HIS B 1 81 ? 6.674 -25.077 -5.497 1 97.78 81 HIS B O 1
ATOM 2734 N N . ASP B 1 82 ? 5.987 -23.616 -6.969 1 97.55 82 ASP B N 1
ATOM 2735 C CA . ASP B 1 82 ? 4.83 -24.43 -7.329 1 97.55 82 ASP B CA 1
ATOM 2736 C C . ASP B 1 82 ? 5.136 -25.317 -8.533 1 97.55 82 ASP B C 1
ATOM 2738 O O . ASP B 1 82 ? 6.158 -25.137 -9.2 1 97.55 82 ASP B O 1
ATOM 2742 N N . ASP B 1 83 ? 4.315 -26.304 -8.679 1 96.12 83 ASP B N 1
ATOM 2743 C CA . ASP B 1 83 ? 4.281 -27.172 -9.852 1 96.12 83 ASP B CA 1
ATOM 2744 C C . ASP B 1 83 ? 2.935 -27.079 -10.566 1 96.12 83 ASP B C 1
ATOM 2746 O O . ASP B 1 83 ? 1.884 -27.262 -9.947 1 96.12 83 ASP B O 1
ATOM 2750 N N . ARG B 1 84 ? 2.939 -26.851 -11.843 1 94.81 84 ARG B N 1
ATOM 2751 C CA . ARG B 1 84 ? 1.711 -26.588 -12.586 1 94.81 84 ARG B CA 1
ATOM 2752 C C . ARG B 1 84 ? 0.744 -27.762 -12.48 1 94.81 84 ARG B C 1
ATOM 2754 O O . ARG B 1 84 ? -0.439 -27.575 -12.185 1 94.81 84 ARG B O 1
ATOM 2761 N N . ALA B 1 85 ? 1.287 -28.896 -12.763 1 93.28 85 ALA B N 1
ATOM 2762 C CA . ALA B 1 85 ? 0.431 -30.079 -12.808 1 93.28 85 ALA B CA 1
ATOM 2763 C C . ALA B 1 85 ? -0.139 -30.396 -11.428 1 93.28 85 ALA B C 1
ATOM 2765 O O . ALA B 1 85 ? -1.339 -30.646 -11.288 1 93.28 85 ALA B O 1
ATOM 2766 N N . ALA B 1 86 ? 0.679 -30.386 -10.44 1 95.45 86 ALA B N 1
ATOM 2767 C CA . ALA B 1 86 ? 0.241 -30.688 -9.079 1 95.45 86 ALA B CA 1
ATOM 2768 C C . ALA B 1 86 ? -0.727 -29.625 -8.567 1 95.45 86 ALA B C 1
ATOM 2770 O O . ALA B 1 86 ? -1.683 -29.94 -7.855 1 95.45 86 ALA B O 1
ATOM 2771 N N . LEU B 1 87 ? -0.444 -28.373 -8.872 1 96.64 87 LEU B N 1
ATOM 2772 C CA . LEU B 1 87 ? -1.315 -27.272 -8.477 1 96.64 87 LEU B CA 1
ATOM 2773 C C . LEU B 1 87 ? -2.708 -27.439 -9.076 1 96.64 87 LEU B C 1
ATOM 2775 O O . LEU B 1 87 ? -3.709 -27.365 -8.36 1 96.64 87 LEU B O 1
ATOM 2779 N N . ARG B 1 88 ? -2.779 -27.679 -10.332 1 94.32 88 ARG B N 1
ATOM 2780 C CA . ARG B 1 88 ? -4.06 -27.853 -11.009 1 94.32 88 ARG B CA 1
ATOM 2781 C C . ARG B 1 88 ? -4.836 -29.026 -10.419 1 94.32 88 ARG B C 1
ATOM 2783 O O . ARG B 1 88 ? -6.028 -28.905 -10.131 1 94.32 88 ARG B O 1
ATOM 2790 N N . ALA B 1 89 ? -4.126 -30.103 -10.257 1 94.07 89 ALA B N 1
ATOM 2791 C CA . ALA B 1 89 ? -4.766 -31.291 -9.698 1 94.07 89 ALA B CA 1
ATOM 2792 C C . ALA B 1 89 ? -5.209 -31.048 -8.258 1 94.07 89 ALA B C 1
ATOM 2794 O O . ALA B 1 89 ? -6.305 -31.452 -7.863 1 94.07 89 ALA B O 1
ATOM 2795 N N . GLY B 1 90 ? -4.358 -30.41 -7.526 1 95.53 90 GLY B N 1
ATOM 2796 C CA . GLY B 1 90 ? -4.608 -30.203 -6.108 1 95.53 90 GLY B CA 1
ATOM 2797 C C . GLY B 1 90 ? -5.777 -29.274 -5.838 1 95.53 90 GLY B C 1
ATOM 2798 O O . GLY B 1 90 ? -6.443 -29.389 -4.808 1 95.53 90 GLY B O 1
ATOM 2799 N N . LEU B 1 91 ? -6 -28.361 -6.73 1 95.47 91 LEU B N 1
ATOM 2800 C CA . LEU B 1 91 ? -7.052 -27.374 -6.511 1 95.47 91 LEU B CA 1
ATOM 2801 C C . LEU B 1 91 ? -8.185 -27.556 -7.515 1 95.47 91 LEU B C 1
ATOM 2803 O O . LEU B 1 91 ? -8.96 -26.627 -7.758 1 95.47 91 LEU B O 1
ATOM 2807 N N . ASP B 1 92 ? -8.199 -28.705 -8.089 1 91.94 92 ASP B N 1
ATOM 2808 C CA . ASP B 1 92 ? -9.276 -29.048 -9.013 1 91.94 92 ASP B CA 1
ATOM 2809 C C . ASP B 1 92 ? -10.642 -28.866 -8.356 1 91.94 92 ASP B C 1
ATOM 2811 O O . ASP B 1 92 ? -10.841 -29.258 -7.204 1 91.94 92 ASP B O 1
ATOM 2815 N N . GLY B 1 93 ? -11.521 -28.196 -9.13 1 90.8 93 GLY B N 1
ATOM 2816 C CA . GLY B 1 93 ? -12.86 -27.963 -8.611 1 90.8 93 GLY B CA 1
ATOM 2817 C C . GLY B 1 93 ? -12.971 -26.69 -7.794 1 90.8 93 GLY B C 1
ATOM 2818 O O . GLY B 1 93 ? -14.075 -26.219 -7.515 1 90.8 93 GLY B O 1
ATOM 2819 N N . LEU B 1 94 ? -11.868 -26.161 -7.418 1 92.37 94 LEU B N 1
ATOM 2820 C CA . LEU B 1 94 ? -11.89 -24.955 -6.597 1 92.37 94 LEU B CA 1
ATOM 2821 C C . LEU B 1 94 ? -11.54 -23.726 -7.428 1 92.37 94 LEU B C 1
ATOM 2823 O O . LEU B 1 94 ? -11.944 -22.609 -7.094 1 92.37 94 LEU B O 1
ATOM 2827 N N . CYS B 1 95 ? -10.78 -23.926 -8.427 1 92.23 95 CYS B N 1
ATOM 2828 C CA . CYS B 1 95 ? -10.335 -22.853 -9.309 1 92.23 95 CYS B CA 1
ATOM 2829 C C . CYS B 1 95 ? -10.873 -23.05 -10.722 1 92.23 95 CYS B C 1
ATOM 2831 O O . CYS B 1 95 ? -10.974 -24.182 -11.199 1 92.23 95 CYS B O 1
ATOM 2833 N N . PRO B 1 96 ? -11.204 -21.949 -11.324 1 88.86 96 PRO B N 1
ATOM 2834 C CA . PRO B 1 96 ? -11.698 -22.062 -12.698 1 88.86 96 PRO B CA 1
ATOM 2835 C C . PRO B 1 96 ? -10.573 -22.226 -13.718 1 88.86 96 PRO B C 1
ATOM 2837 O O . PRO B 1 96 ? -10.314 -21.316 -14.509 1 88.86 96 PRO B O 1
ATOM 2840 N N . TRP B 1 97 ? -9.965 -23.35 -13.734 1 82.75 97 TRP B N 1
ATOM 2841 C CA . TRP B 1 97 ? -8.877 -23.618 -14.669 1 82.75 97 TRP B CA 1
ATOM 2842 C C . TRP B 1 97 ? -9.39 -23.655 -16.105 1 82.75 97 TRP B C 1
ATOM 2844 O O . TRP B 1 97 ? -10.493 -24.141 -16.363 1 82.75 97 TRP B O 1
ATOM 2854 N N . PRO B 1 98 ? -8.632 -22.968 -16.942 1 68.04 98 PRO B N 1
ATOM 2855 C CA . PRO B 1 98 ? -9.046 -23.152 -18.335 1 68.04 98 PRO B CA 1
ATOM 2856 C C . PRO B 1 98 ? -9.082 -24.621 -18.751 1 68.04 98 PRO B C 1
ATOM 2858 O O . PRO B 1 98 ? -8.309 -25.432 -18.234 1 68.04 98 PRO B O 1
ATOM 2861 N N . GLU B 1 99 ? -10.205 -25.028 -19.288 1 60.29 99 GLU B N 1
ATOM 2862 C CA . GLU B 1 99 ? -10.329 -26.41 -19.742 1 60.29 99 GLU B CA 1
ATOM 2863 C C . GLU B 1 99 ? -9.156 -26.804 -20.635 1 60.29 99 GLU B C 1
ATOM 2865 O O . GLU B 1 99 ? -8.783 -26.06 -21.544 1 60.29 99 GLU B O 1
ATOM 2870 N N . PRO B 1 100 ? -8.336 -27.608 -20.076 1 49.36 100 PRO B N 1
ATOM 2871 C CA . PRO B 1 100 ? -7.344 -28.062 -21.054 1 49.36 100 PRO B CA 1
ATOM 2872 C C . PRO B 1 100 ? -7.981 -28.607 -22.331 1 49.36 100 PRO B C 1
ATOM 2874 O O . PRO B 1 100 ? -9.072 -29.181 -22.284 1 49.36 100 PRO B O 1
ATOM 2877 N N . PRO B 1 101 ? -7.831 -27.892 -23.488 1 42.51 101 PRO B N 1
ATOM 2878 C CA . PRO B 1 101 ? -8.538 -28.574 -24.574 1 42.51 101 PRO B CA 1
ATOM 2879 C C . PRO B 1 101 ? -8.648 -30.081 -24.35 1 42.51 101 PRO B C 1
ATOM 2881 O O . PRO B 1 101 ? -9.653 -30.692 -24.724 1 42.51 101 PRO B O 1
ATOM 2884 N N . GLY B 1 102 ? -7.325 -30.916 -24.214 1 37.18 102 GLY B N 1
ATOM 2885 C CA . GLY B 1 102 ? -7.134 -32.327 -23.919 1 37.18 102 GLY B CA 1
ATOM 2886 C C . GLY B 1 102 ? -6.692 -32.583 -22.49 1 37.18 102 GLY B C 1
ATOM 2887 O O . GLY B 1 102 ? -6.572 -31.649 -21.695 1 37.18 102 GLY B O 1
ATOM 2888 N N . ALA B 1 103 ? -6.351 -33.849 -22.096 1 38.7 103 ALA B N 1
ATOM 2889 C CA . ALA B 1 103 ? -5.697 -34.413 -20.918 1 38.7 103 ALA B CA 1
ATOM 2890 C C . ALA B 1 103 ? -4.45 -33.615 -20.548 1 38.7 103 ALA B C 1
ATOM 2892 O O . ALA B 1 103 ? -3.765 -33.081 -21.424 1 38.7 103 ALA B O 1
ATOM 2893 N N . GLY B 1 104 ? -4.058 -33.479 -19.318 1 44.87 104 GLY B N 1
ATOM 2894 C CA . GLY B 1 104 ? -2.924 -32.893 -18.621 1 44.87 104 GLY B CA 1
ATOM 2895 C C . GLY B 1 104 ? -2.472 -31.574 -19.22 1 44.87 104 GLY B C 1
ATOM 2896 O O . GLY B 1 104 ? -2.924 -31.19 -20.3 1 44.87 104 GLY B O 1
ATOM 2897 N N . ILE B 1 105 ? -2.154 -30.521 -18.44 1 50.47 105 ILE B N 1
ATOM 2898 C CA . ILE B 1 105 ? -1.506 -29.34 -19.001 1 50.47 105 ILE B CA 1
ATOM 2899 C C . ILE B 1 105 ? -0.46 -29.765 -20.029 1 50.47 105 ILE B C 1
ATOM 2901 O O . ILE B 1 105 ? 0.491 -30.478 -19.698 1 50.47 105 ILE B O 1
ATOM 2905 N N . PRO B 1 106 ? -0.842 -29.892 -21.405 1 50.77 106 PRO B N 1
ATOM 2906 C CA . PRO B 1 106 ? 0.247 -30.258 -22.314 1 50.77 106 PRO B CA 1
ATOM 2907 C C . PRO B 1 106 ? 1.591 -29.67 -21.893 1 50.77 106 PRO B C 1
ATOM 2909 O O . PRO B 1 106 ? 1.633 -28.652 -21.198 1 50.77 106 PRO B O 1
ATOM 2912 N N . ASP B 1 107 ? 2.671 -30.429 -22.094 1 52.32 107 ASP B N 1
ATOM 2913 C CA . ASP B 1 107 ? 4.038 -29.964 -21.883 1 52.32 107 ASP B CA 1
ATOM 2914 C C . ASP B 1 107 ? 4.209 -28.525 -22.367 1 52.32 107 ASP B C 1
ATOM 2916 O O . ASP B 1 107 ? 3.848 -28.199 -23.5 1 52.32 107 ASP B O 1
ATOM 2920 N N . GLY B 1 108 ? 4.474 -27.599 -21.512 1 63.33 108 GLY B N 1
ATOM 2921 C CA . GLY B 1 108 ? 4.704 -26.201 -21.842 1 63.33 108 GLY B CA 1
ATOM 2922 C C . GLY B 1 108 ? 3.492 -25.323 -21.595 1 63.33 108 GLY B C 1
ATOM 2923 O O . GLY B 1 108 ? 3.565 -24.101 -21.741 1 63.33 108 GLY B O 1
ATOM 2924 N N . ALA B 1 109 ? 2.395 -26.048 -21.298 1 82.17 109 ALA B N 1
ATOM 2925 C CA . ALA B 1 109 ? 1.189 -25.241 -21.129 1 82.17 109 ALA B CA 1
ATOM 2926 C C . ALA B 1 109 ? 1.222 -24.474 -19.81 1 82.17 109 ALA B C 1
ATOM 2928 O O . ALA B 1 109 ? 1.724 -24.98 -18.804 1 82.17 109 ALA B O 1
ATOM 2929 N N . THR B 1 110 ? 0.845 -23.27 -19.905 1 91.65 110 THR B N 1
ATOM 2930 C CA . THR B 1 110 ? 0.787 -22.373 -18.756 1 91.65 110 THR B CA 1
ATOM 2931 C C . THR B 1 110 ? -0.636 -22.281 -18.212 1 91.65 110 THR B C 1
ATOM 2933 O O . THR B 1 110 ? -1.58 -22.756 -18.847 1 91.65 110 THR B O 1
ATOM 2936 N N . LEU B 1 111 ? -0.836 -21.901 -17.021 1 94.06 111 LEU B N 1
ATOM 2937 C CA . LEU B 1 111 ? -2.126 -21.818 -16.346 1 94.06 111 LEU B CA 1
ATOM 2938 C C . LEU B 1 111 ? -2.706 -20.412 -16.451 1 94.06 111 LEU B C 1
ATOM 2940 O O . LEU B 1 111 ? -3.423 -19.962 -15.555 1 94.06 111 LEU B O 1
ATOM 2944 N N . ASP B 1 112 ? -2.37 -19.736 -17.518 1 95.68 112 ASP B N 1
ATOM 2945 C CA . ASP B 1 112 ? -2.974 -18.43 -17.763 1 95.68 112 ASP B CA 1
ATOM 2946 C C . ASP B 1 112 ? -4.498 -18.525 -17.776 1 95.68 112 ASP B C 1
ATOM 2948 O O . ASP B 1 112 ? -5.061 -19.505 -18.268 1 95.68 112 ASP B O 1
ATOM 2952 N N . LEU B 1 113 ? -5.214 -17.444 -17.228 1 95.11 113 LEU B N 1
ATOM 2953 C CA . LEU B 1 113 ? -6.67 -17.534 -17.203 1 95.11 113 LEU B CA 1
ATOM 2954 C C . LEU B 1 113 ? -7.3 -16.145 -17.185 1 95.11 113 LEU B C 1
ATOM 2956 O O . LEU B 1 113 ? -6.637 -15.163 -16.842 1 95.11 113 LEU B O 1
ATOM 2960 N N . THR B 1 114 ? -8.532 -16.04 -17.606 1 95.84 114 THR B N 1
ATOM 2961 C CA . THR B 1 114 ? -9.413 -14.892 -17.426 1 95.84 114 THR B CA 1
ATOM 2962 C C . THR B 1 114 ? -10.625 -15.268 -16.579 1 95.84 114 THR B C 1
ATOM 2964 O O . THR B 1 114 ? -11.158 -16.373 -16.704 1 95.84 114 THR B O 1
ATOM 2967 N N . PHE B 1 115 ? -11.017 -14.422 -15.754 1 96.22 115 PHE B N 1
ATOM 2968 C CA . PHE B 1 115 ? -12.167 -14.64 -14.885 1 96.22 115 PHE B CA 1
ATOM 2969 C C . PHE B 1 115 ? -12.951 -13.348 -14.689 1 96.22 115 PHE B C 1
ATOM 2971 O O . PHE B 1 115 ? -12.401 -12.347 -14.225 1 96.22 115 PHE B O 1
ATOM 2978 N N . ASP B 1 116 ? -14.231 -13.378 -15.036 1 96.63 116 ASP B N 1
ATOM 2979 C CA . ASP B 1 116 ? -15.069 -12.201 -14.827 1 96.63 116 ASP B CA 1
ATOM 2980 C C . ASP B 1 116 ? -15.72 -12.228 -13.446 1 96.63 116 ASP B C 1
ATOM 2982 O O . ASP B 1 116 ? -16.41 -13.188 -13.098 1 96.63 116 ASP B O 1
ATOM 2986 N N . LEU B 1 117 ? -15.476 -11.298 -12.694 1 96.56 117 LEU B N 1
ATOM 2987 C CA . LEU B 1 117 ? -16.093 -11.073 -11.391 1 96.56 117 LEU B CA 1
ATOM 2988 C C . LEU B 1 117 ? -16.883 -9.768 -11.382 1 96.56 117 LEU B C 1
ATOM 2990 O O . LEU B 1 117 ? -16.329 -8.704 -11.097 1 96.56 117 LEU B O 1
ATOM 2994 N N . GLY B 1 118 ? -18.203 -9.828 -11.674 1 95.6 118 GLY B N 1
ATOM 2995 C CA . GLY B 1 118 ? -18.998 -8.62 -11.83 1 95.6 118 GLY B CA 1
ATOM 2996 C C . GLY B 1 118 ? -18.446 -7.674 -12.88 1 95.6 118 GLY B C 1
ATOM 2997 O O . GLY B 1 118 ? -18.24 -8.068 -14.03 1 95.6 118 GLY B O 1
ATOM 2998 N N . PRO B 1 119 ? -18.182 -6.503 -12.469 1 96.68 119 PRO B N 1
ATOM 2999 C CA . PRO B 1 119 ? -17.705 -5.512 -13.437 1 96.68 119 PRO B CA 1
ATOM 3000 C C . PRO B 1 119 ? -16.227 -5.687 -13.781 1 96.68 119 PRO B C 1
ATOM 3002 O O . PRO B 1 119 ? -15.733 -5.071 -14.729 1 96.68 119 PRO B O 1
ATOM 3005 N N . LEU B 1 120 ? -15.554 -6.492 -13.023 1 97.91 120 LEU B N 1
ATOM 3006 C CA . LEU B 1 120 ? -14.113 -6.627 -13.207 1 97.91 120 LEU B CA 1
ATOM 3007 C C . LEU B 1 120 ? -13.782 -7.882 -14.008 1 97.91 120 LEU B C 1
ATOM 3009 O O . LEU B 1 120 ? -14.474 -8.896 -13.894 1 97.91 120 LEU B O 1
ATOM 3013 N N . ARG B 1 121 ? -12.798 -7.764 -14.804 1 98.09 121 ARG B N 1
ATOM 3014 C CA . ARG B 1 121 ? -12.137 -8.951 -15.337 1 98.09 121 ARG B CA 1
ATOM 3015 C C . ARG B 1 121 ? -10.788 -9.176 -14.661 1 98.09 121 ARG B C 1
ATOM 3017 O O . ARG B 1 121 ? -9.971 -8.257 -14.573 1 98.09 121 ARG B O 1
ATOM 3024 N N . LEU B 1 122 ? -10.578 -10.31 -14.136 1 98.44 122 LEU B N 1
ATOM 3025 C CA . LEU B 1 122 ? -9.293 -10.734 -13.589 1 98.44 122 LEU B CA 1
ATOM 3026 C C . LEU B 1 122 ? -8.524 -11.578 -14.6 1 98.44 122 LEU B C 1
ATOM 3028 O O . LEU B 1 122 ? -9.086 -12.492 -15.207 1 98.44 122 LEU B O 1
ATOM 3032 N N . ILE B 1 123 ? -7.28 -11.202 -14.836 1 98.28 123 ILE B N 1
ATOM 3033 C CA . ILE B 1 123 ? -6.409 -11.937 -15.747 1 98.28 123 ILE B CA 1
ATOM 3034 C C . ILE B 1 123 ? -5.171 -12.425 -14.997 1 98.28 123 ILE B C 1
ATOM 3036 O O . ILE B 1 123 ? -4.406 -11.62 -14.461 1 98.28 123 ILE B O 1
ATOM 3040 N N . GLY B 1 124 ? -5.016 -13.709 -14.938 1 97.83 124 GLY B N 1
ATOM 3041 C CA . GLY B 1 124 ? -3.857 -14.316 -14.304 1 97.83 124 GLY B CA 1
ATOM 3042 C C . GLY B 1 124 ? -2.818 -14.8 -15.297 1 97.83 124 GLY B C 1
ATOM 3043 O O . GLY B 1 124 ? -3.154 -15.461 -16.282 1 97.83 124 GLY B O 1
ATOM 3044 N N . LEU B 1 125 ? -1.56 -14.426 -15.038 1 97.33 125 LEU B N 1
ATOM 3045 C CA . LEU B 1 125 ? -0.448 -14.886 -15.863 1 97.33 125 LEU B CA 1
ATOM 3046 C C . LEU B 1 125 ? 0.43 -15.867 -15.093 1 97.33 125 LEU B C 1
ATOM 3048 O O . LEU B 1 125 ? 0.865 -15.574 -13.977 1 97.33 125 LEU B O 1
ATOM 3052 N N . ASP B 1 126 ? 0.67 -17.006 -15.723 1 97.18 126 ASP B N 1
ATOM 3053 C CA . ASP B 1 126 ? 1.63 -17.981 -15.213 1 97.18 126 ASP B CA 1
ATOM 3054 C C . ASP B 1 126 ? 3.058 -17.598 -15.595 1 97.18 126 ASP B C 1
ATOM 3056 O O . ASP B 1 126 ? 3.484 -17.823 -16.729 1 97.18 126 ASP B O 1
ATOM 3060 N N . SER B 1 127 ? 3.777 -17.06 -14.61 1 97.76 127 SER B N 1
ATOM 3061 C CA . SER B 1 127 ? 5.14 -16.615 -14.884 1 97.76 127 SER B CA 1
ATOM 3062 C C . SER B 1 127 ? 6.163 -17.636 -14.399 1 97.76 127 SER B C 1
ATOM 3064 O O . SER B 1 127 ? 7.362 -17.352 -14.36 1 97.76 127 SER B O 1
ATOM 3066 N N . LEU B 1 128 ? 5.704 -18.788 -13.98 1 97.24 128 LEU B N 1
ATOM 3067 C CA . LEU B 1 128 ? 6.572 -19.824 -13.43 1 97.24 128 LEU B CA 1
ATOM 3068 C C . LEU B 1 128 ? 7.561 -20.318 -14.481 1 97.24 128 LEU B C 1
ATOM 3070 O O . LEU B 1 128 ? 7.163 -20.691 -15.587 1 97.24 128 LEU B O 1
ATOM 3074 N N . ARG B 1 129 ? 8.793 -20.224 -14.164 1 94.5 129 ARG B N 1
ATOM 3075 C CA . ARG B 1 129 ? 9.882 -20.875 -14.885 1 94.5 129 ARG B CA 1
ATOM 3076 C C . ARG B 1 129 ? 10.514 -21.978 -14.042 1 94.5 129 ARG B C 1
ATOM 3078 O O . ARG B 1 129 ? 11.27 -21.697 -13.11 1 94.5 129 ARG B O 1
ATOM 3085 N N . SER B 1 130 ? 10.246 -23.188 -14.427 1 89.44 130 SER B N 1
ATOM 3086 C CA . SER B 1 130 ? 10.673 -24.326 -13.621 1 89.44 130 SER B CA 1
ATOM 3087 C C . SER B 1 130 ? 12.171 -24.274 -13.34 1 89.44 130 SER B C 1
ATOM 3089 O O . SER B 1 130 ? 12.971 -24.047 -14.25 1 89.44 130 SER B O 1
ATOM 3091 N N . GLY B 1 131 ? 12.497 -24.374 -12.054 1 90.68 131 GLY B N 1
ATOM 3092 C CA . GLY B 1 131 ? 13.889 -24.452 -11.64 1 90.68 131 GLY B CA 1
ATOM 3093 C C . GLY B 1 131 ? 14.528 -23.092 -11.434 1 90.68 131 GLY B C 1
ATOM 3094 O O . GLY B 1 131 ? 15.722 -22.998 -11.142 1 90.68 131 GLY B O 1
ATOM 3095 N N . HIS B 1 132 ? 13.801 -22.066 -11.646 1 94.43 132 HIS B N 1
ATOM 3096 C CA . HIS B 1 132 ? 14.327 -20.715 -11.488 1 94.43 132 HIS B CA 1
ATOM 3097 C C . HIS B 1 132 ? 13.521 -19.927 -10.461 1 94.43 132 HIS B C 1
ATOM 3099 O O . HIS B 1 132 ? 12.303 -20.092 -10.361 1 94.43 132 HIS B O 1
ATOM 3105 N N . SER B 1 133 ? 14.195 -19.094 -9.761 1 95.37 133 SER B N 1
ATOM 3106 C CA . SER B 1 133 ? 13.507 -18.221 -8.815 1 95.37 133 SER B CA 1
ATOM 3107 C C . SER B 1 133 ? 12.805 -17.072 -9.532 1 95.37 133 SER B C 1
ATOM 3109 O O . SER B 1 133 ? 11.769 -16.587 -9.073 1 95.37 133 SER B O 1
ATOM 3111 N N . GLY B 1 134 ? 13.355 -16.612 -10.645 1 97.03 134 GLY B N 1
ATOM 3112 C CA . GLY B 1 134 ? 12.747 -15.576 -11.465 1 97.03 134 GLY B CA 1
ATOM 3113 C C . GLY B 1 134 ? 11.656 -16.101 -12.378 1 97.03 134 GLY B C 1
ATOM 3114 O O . GLY B 1 134 ? 11.473 -17.314 -12.501 1 97.03 134 GLY B O 1
ATOM 3115 N N . GLY B 1 135 ? 10.83 -15.153 -12.91 1 97.66 135 GLY B N 1
ATOM 3116 C CA . GLY B 1 135 ? 9.726 -15.522 -13.782 1 97.66 135 GLY B CA 1
ATOM 3117 C C . GLY B 1 135 ? 9.957 -15.139 -15.232 1 97.66 135 GLY B C 1
ATOM 3118 O O . GLY B 1 135 ? 10.894 -14.4 -15.542 1 97.66 135 GLY B O 1
ATOM 3119 N N . ALA B 1 136 ? 9.108 -15.697 -16.053 1 97.33 136 ALA B N 1
ATOM 3120 C CA . ALA B 1 136 ? 9.176 -15.393 -17.48 1 97.33 136 ALA B CA 1
ATOM 3121 C C . ALA B 1 136 ? 7.8 -15.504 -18.13 1 97.33 136 ALA B C 1
ATOM 3123 O O . ALA B 1 136 ? 6.928 -16.222 -17.636 1 97.33 136 ALA B O 1
ATOM 3124 N N . LEU B 1 137 ? 7.67 -14.78 -19.152 1 96.51 137 LEU B N 1
ATOM 3125 C CA . LEU B 1 137 ? 6.514 -14.875 -20.036 1 96.51 137 LEU B CA 1
ATOM 3126 C C . LEU B 1 137 ? 6.945 -15.212 -21.46 1 96.51 137 LEU B C 1
ATOM 3128 O O . LEU B 1 137 ? 7.95 -14.691 -21.949 1 96.51 137 LEU B O 1
ATOM 3132 N N . SER B 1 138 ? 6.258 -16.09 -22.087 1 95.27 138 SER B N 1
ATOM 3133 C CA . SER B 1 138 ? 6.533 -16.419 -23.482 1 95.27 138 SER B CA 1
ATOM 3134 C C . SER B 1 138 ? 5.9 -15.401 -24.426 1 95.27 138 SER B C 1
ATOM 3136 O O . SER B 1 138 ? 5.015 -14.642 -24.025 1 95.27 138 SER B O 1
ATOM 3138 N N . ALA B 1 139 ? 6.337 -15.462 -25.668 1 95.12 139 ALA B N 1
ATOM 3139 C CA . ALA B 1 139 ? 5.747 -14.61 -26.697 1 95.12 139 ALA B CA 1
ATOM 3140 C C . ALA B 1 139 ? 4.266 -14.926 -26.888 1 95.12 139 ALA B C 1
ATOM 3142 O O . ALA B 1 139 ? 3.462 -14.029 -27.151 1 95.12 139 ALA B O 1
ATOM 3143 N N . SER B 1 140 ? 3.981 -16.166 -26.791 1 94.62 140 SER B N 1
ATOM 3144 C CA . SER B 1 140 ? 2.59 -16.582 -26.94 1 94.62 140 SER B CA 1
ATOM 3145 C C . SER B 1 140 ? 1.723 -16.026 -25.815 1 94.62 140 SER B C 1
ATOM 3147 O O . SER B 1 140 ? 0.576 -15.636 -26.043 1 94.62 140 SER B O 1
ATOM 3149 N N . GLN B 1 141 ? 2.194 -16.007 -24.606 1 95.32 141 GLN B N 1
ATOM 3150 C CA . GLN B 1 141 ? 1.467 -15.43 -23.48 1 95.32 141 GLN B CA 1
ATOM 3151 C C . GLN B 1 141 ? 1.258 -13.931 -23.671 1 95.32 141 GLN B C 1
ATOM 3153 O O . GLN B 1 141 ? 0.188 -13.404 -23.36 1 95.32 141 GLN B O 1
ATOM 3158 N N . GLU B 1 142 ? 2.289 -13.297 -24.173 1 96.02 142 GLU B N 1
ATOM 3159 C CA . GLU B 1 142 ? 2.179 -11.863 -24.422 1 96.02 142 GLU B CA 1
ATOM 3160 C C . GLU B 1 142 ? 1.101 -11.564 -25.459 1 96.02 142 GLU B C 1
ATOM 3162 O O . GLU B 1 142 ? 0.314 -10.629 -25.293 1 96.02 142 GLU B O 1
ATOM 3167 N N . ALA B 1 143 ? 1.116 -12.326 -26.527 1 96.33 143 ALA B N 1
ATOM 3168 C CA . ALA B 1 143 ? 0.102 -12.154 -27.564 1 96.33 143 ALA B CA 1
ATOM 3169 C C . ALA B 1 143 ? -1.295 -12.43 -27.016 1 96.33 143 ALA B C 1
ATOM 3171 O O . ALA B 1 143 ? -2.244 -11.705 -27.324 1 96.33 143 ALA B O 1
ATOM 3172 N N . TRP B 1 144 ? -1.35 -13.457 -26.261 1 96.15 144 TRP B N 1
ATOM 3173 C CA . TRP B 1 144 ? -2.621 -13.807 -25.637 1 96.15 144 TRP B CA 1
ATOM 3174 C C . TRP B 1 144 ? -3.113 -12.681 -24.733 1 96.15 144 TRP B C 1
ATOM 3176 O O . TRP B 1 144 ? -4.29 -12.315 -24.771 1 96.15 144 TRP B O 1
ATOM 3186 N N . LEU B 1 145 ? -2.256 -12.12 -23.949 1 97.7 145 LEU B N 1
ATOM 3187 C CA . LEU B 1 145 ? -2.611 -11.018 -23.061 1 97.7 145 LEU B CA 1
ATOM 3188 C C . LEU B 1 145 ? -3.088 -9.809 -23.859 1 97.7 145 LEU B C 1
ATOM 3190 O O . LEU B 1 145 ? -4.062 -9.155 -23.48 1 97.7 145 LEU B O 1
ATOM 3194 N N . ASP B 1 146 ? -2.37 -9.502 -24.908 1 98.16 146 ASP B N 1
ATOM 3195 C CA . ASP B 1 146 ? -2.77 -8.398 -25.775 1 98.16 146 ASP B CA 1
ATOM 3196 C C . ASP B 1 146 ? -4.216 -8.559 -26.239 1 98.16 146 ASP B C 1
ATOM 3198 O O . ASP B 1 146 ? -5.002 -7.611 -26.176 1 98.16 146 ASP B O 1
ATOM 3202 N N . SER B 1 147 ? -4.542 -9.75 -26.664 1 97.83 147 SER B N 1
ATOM 3203 C CA . SER B 1 147 ? -5.898 -10.045 -27.117 1 97.83 147 SER B CA 1
ATOM 3204 C C . SER B 1 147 ? -6.899 -9.936 -25.971 1 97.83 147 SER B C 1
ATOM 3206 O O . SER B 1 147 ? -7.982 -9.373 -26.139 1 97.83 147 SER B O 1
ATOM 3208 N N . ALA B 1 148 ? -6.553 -10.459 -24.823 1 97.73 148 ALA B N 1
ATOM 3209 C CA . ALA B 1 148 ? -7.436 -10.432 -23.66 1 97.73 148 ALA B CA 1
ATOM 3210 C C . ALA B 1 148 ? -7.724 -8.998 -23.224 1 97.73 148 ALA B C 1
ATOM 3212 O O . ALA B 1 148 ? -8.854 -8.671 -22.852 1 97.73 148 ALA B O 1
ATOM 3213 N N . LEU B 1 149 ? -6.735 -8.168 -23.272 1 98.48 149 LEU B N 1
ATOM 3214 C CA . LEU B 1 149 ? -6.905 -6.769 -22.892 1 98.48 149 LEU B CA 1
ATOM 3215 C C . LEU B 1 149 ? -7.752 -6.026 -23.919 1 98.48 149 LEU B C 1
ATOM 3217 O O . LEU B 1 149 ? -8.561 -5.168 -23.558 1 98.48 149 LEU B O 1
ATOM 3221 N N . SER B 1 150 ? -7.535 -6.33 -25.162 1 98.35 150 SER B N 1
ATOM 3222 C CA . SER B 1 150 ? -8.362 -5.742 -26.21 1 98.35 150 SER B CA 1
ATOM 3223 C C . SER B 1 150 ? -9.831 -6.111 -26.027 1 98.35 150 SER B C 1
ATOM 3225 O O . SER B 1 150 ? -10.713 -5.265 -26.188 1 98.35 150 SER B O 1
ATOM 3227 N N . GLU B 1 151 ? -10.036 -7.345 -25.741 1 98.01 151 GLU B N 1
ATOM 3228 C CA . GLU B 1 151 ? -11.402 -7.797 -25.492 1 98.01 151 GLU B CA 1
ATOM 3229 C C . GLU B 1 151 ? -12.018 -7.063 -24.305 1 98.01 151 GLU B C 1
ATOM 3231 O O . GLU B 1 151 ? -13.177 -6.646 -24.359 1 98.01 151 GLU B O 1
ATOM 3236 N N . ALA B 1 152 ? -11.284 -6.931 -23.245 1 98.04 152 ALA B N 1
ATOM 3237 C CA . ALA B 1 152 ? -11.764 -6.209 -22.069 1 98.04 152 ALA B CA 1
ATOM 3238 C C . ALA B 1 152 ? -12.123 -4.768 -22.419 1 98.04 152 ALA B C 1
ATOM 3240 O O . ALA B 1 152 ? -13.097 -4.22 -21.897 1 98.04 152 ALA B O 1
ATOM 3241 N N . ALA B 1 153 ? -11.313 -4.141 -23.227 1 97.37 153 ALA B N 1
ATOM 3242 C CA . ALA B 1 153 ? -11.579 -2.775 -23.672 1 97.37 153 ALA B CA 1
ATOM 3243 C C . ALA B 1 153 ? -12.899 -2.694 -24.433 1 97.37 153 ALA B C 1
ATOM 3245 O O . ALA B 1 153 ? -13.7 -1.785 -24.204 1 97.37 153 ALA B O 1
ATOM 3246 N N . PHE B 1 154 ? -13.078 -3.623 -25.294 1 96.97 154 PHE B N 1
ATOM 3247 C CA . PHE B 1 154 ? -14.302 -3.678 -26.084 1 96.97 154 PHE B CA 1
ATOM 3248 C C . PHE B 1 154 ? -15.524 -3.796 -25.182 1 96.97 154 PHE B C 1
ATOM 3250 O O . PHE B 1 154 ? -16.553 -3.165 -25.435 1 96.97 154 PHE B O 1
ATOM 3257 N N . LEU B 1 155 ? -15.395 -4.487 -24.137 1 97.22 155 LEU B N 1
ATOM 3258 C CA . LEU B 1 155 ? -16.499 -4.728 -23.215 1 97.22 155 LEU B CA 1
ATOM 3259 C C . LEU B 1 155 ? -16.555 -3.647 -22.14 1 97.22 155 LEU B C 1
ATOM 3261 O O . LEU B 1 155 ? -17.418 -3.686 -21.26 1 97.22 155 LEU B O 1
ATOM 3265 N N . ASP B 1 156 ? -15.634 -2.726 -22.101 1 96.2 156 ASP B N 1
ATOM 3266 C CA . ASP B 1 156 ? -15.483 -1.656 -21.12 1 96.2 156 ASP B CA 1
ATOM 3267 C C . ASP B 1 156 ? -15.314 -2.222 -19.712 1 96.2 156 ASP B C 1
ATOM 3269 O O . ASP B 1 156 ? -15.966 -1.765 -18.771 1 96.2 156 ASP B O 1
ATOM 3273 N N . LYS B 1 157 ? -14.489 -3.241 -19.552 1 96.88 157 LYS B N 1
ATOM 3274 C CA . LYS B 1 157 ? -14.238 -3.872 -18.26 1 96.88 157 LYS B CA 1
ATOM 3275 C C . LYS B 1 157 ? -12.86 -3.497 -17.723 1 96.88 157 LYS B C 1
ATOM 3277 O O . LYS B 1 157 ? -11.844 -3.749 -18.374 1 96.88 157 LYS B O 1
ATOM 3282 N N . PRO B 1 158 ? -12.863 -2.852 -16.561 1 97.81 158 PRO B N 1
ATOM 3283 C CA . PRO B 1 158 ? -11.553 -2.709 -15.921 1 97.81 158 PRO B CA 1
ATOM 3284 C C . PRO B 1 158 ? -10.905 -4.053 -15.597 1 97.81 158 PRO B C 1
ATOM 3286 O O . PRO B 1 158 ? -11.606 -5.028 -15.313 1 97.81 158 PRO B O 1
ATOM 3289 N N . VAL B 1 159 ? -9.606 -4.082 -15.655 1 98.57 159 VAL B N 1
ATOM 3290 C CA . VAL B 1 159 ? -8.892 -5.347 -15.524 1 98.57 159 VAL B CA 1
ATOM 3291 C C . VAL B 1 159 ? -8.011 -5.317 -14.276 1 98.57 159 VAL B C 1
ATOM 3293 O O . VAL B 1 159 ? -7.306 -4.335 -14.031 1 98.57 159 VAL B O 1
ATOM 3296 N N . VAL B 1 160 ? -8.101 -6.297 -13.47 1 98.82 160 VAL B N 1
ATOM 3297 C CA . VAL B 1 160 ? -7.089 -6.614 -12.468 1 98.82 160 VAL B CA 1
ATOM 3298 C C . VAL B 1 160 ? -6.176 -7.722 -12.989 1 98.82 160 VAL B C 1
ATOM 3300 O O . VAL B 1 160 ? -6.629 -8.841 -13.243 1 98.82 160 VAL B O 1
ATOM 3303 N N . LEU B 1 161 ? -4.933 -7.389 -13.204 1 98.86 161 LEU B N 1
ATOM 3304 C CA . LEU B 1 161 ? -3.924 -8.338 -13.661 1 98.86 161 LEU B CA 1
ATOM 3305 C C . LEU B 1 161 ? -3.132 -8.898 -12.484 1 98.86 161 LEU B C 1
ATOM 3307 O O . LEU B 1 161 ? -2.787 -8.162 -11.556 1 98.86 161 LEU B O 1
ATOM 3311 N N . PHE B 1 162 ? -2.845 -10.217 -12.485 1 98.83 162 PHE B N 1
ATOM 3312 C CA . PHE B 1 162 ? -2.028 -10.739 -11.396 1 98.83 162 PHE B CA 1
ATOM 3313 C C . PHE B 1 162 ? -1.034 -11.773 -11.911 1 98.83 162 PHE B C 1
ATOM 3315 O O . PHE B 1 162 ? -1.328 -12.506 -12.858 1 98.83 162 PHE B O 1
ATOM 3322 N N . LEU B 1 163 ? 0.117 -11.78 -11.401 1 98.67 163 LEU B N 1
ATOM 3323 C CA . LEU B 1 163 ? 1.202 -12.741 -11.571 1 98.67 163 LEU B CA 1
ATOM 3324 C C . LEU B 1 163 ? 2.097 -12.774 -10.337 1 98.67 163 LEU B C 1
ATOM 3326 O O . LEU B 1 163 ? 1.991 -11.908 -9.465 1 98.67 163 LEU B O 1
ATOM 3330 N N . HIS B 1 164 ? 2.913 -13.732 -10.27 1 98.78 164 HIS B N 1
ATOM 3331 C CA . HIS B 1 164 ? 3.692 -13.926 -9.053 1 98.78 164 HIS B CA 1
ATOM 3332 C C . HIS B 1 164 ? 4.895 -12.989 -9.013 1 98.78 164 HIS B C 1
ATOM 3334 O O . HIS B 1 164 ? 5.146 -12.338 -7.996 1 98.78 164 HIS B O 1
ATOM 3340 N N . HIS B 1 165 ? 5.652 -12.82 -10.115 1 98.8 165 HIS B N 1
ATOM 3341 C CA . HIS B 1 165 ? 6.953 -12.16 -10.151 1 98.8 165 HIS B CA 1
ATOM 3342 C C . HIS B 1 165 ? 6.812 -10.682 -10.499 1 98.8 165 HIS B C 1
ATOM 3344 O O . HIS B 1 165 ? 6.393 -10.339 -11.607 1 98.8 165 HIS B O 1
ATOM 3350 N N . PRO B 1 166 ? 7.136 -9.801 -9.594 1 98.57 166 PRO B N 1
ATOM 3351 C CA . PRO B 1 166 ? 7.029 -8.369 -9.881 1 98.57 166 PRO B CA 1
ATOM 3352 C C . PRO B 1 166 ? 7.848 -7.949 -11.1 1 98.57 166 PRO B C 1
ATOM 3354 O O . PRO B 1 166 ? 8.974 -8.417 -11.283 1 98.57 166 PRO B O 1
ATOM 3357 N N . PRO B 1 167 ? 7.366 -7.096 -11.935 1 98.37 167 PRO B N 1
ATOM 3358 C CA . PRO B 1 167 ? 8.062 -6.688 -13.158 1 98.37 167 PRO B CA 1
ATOM 3359 C C . PRO B 1 167 ? 8.879 -5.411 -12.973 1 98.37 167 PRO B C 1
ATOM 3361 O O . PRO B 1 167 ? 9.255 -4.766 -13.955 1 98.37 167 PRO B O 1
ATOM 3364 N N . PHE B 1 168 ? 9.117 -4.918 -11.731 1 97.58 168 PHE B N 1
ATOM 3365 C CA . PHE B 1 168 ? 9.838 -3.682 -11.453 1 97.58 168 PHE B CA 1
ATOM 3366 C C . PHE B 1 168 ? 10.922 -3.911 -10.406 1 97.58 168 PHE B C 1
ATOM 3368 O O . PHE B 1 168 ? 10.837 -4.85 -9.612 1 97.58 168 PHE B O 1
ATOM 3375 N N . PRO B 1 169 ? 11.949 -3.086 -10.368 1 96.97 169 PRO B N 1
ATOM 3376 C CA . PRO B 1 169 ? 12.948 -3.178 -9.301 1 96.97 169 PRO B CA 1
ATOM 3377 C C . PRO B 1 169 ? 12.465 -2.571 -7.986 1 96.97 169 PRO B C 1
ATOM 3379 O O . PRO B 1 169 ? 12.018 -1.422 -7.959 1 96.97 169 PRO B O 1
ATOM 3382 N N . MET B 1 170 ? 12.561 -3.273 -6.919 1 95.98 170 MET B N 1
ATOM 3383 C CA . MET B 1 170 ? 12.067 -2.813 -5.624 1 95.98 170 MET B CA 1
ATOM 3384 C C . MET B 1 170 ? 13.206 -2.268 -4.77 1 95.98 170 MET B C 1
ATOM 3386 O O . MET B 1 170 ? 12.968 -1.67 -3.719 1 95.98 170 MET B O 1
ATOM 3390 N N . GLY B 1 171 ? 14.493 -2.456 -5.219 1 95.75 171 GLY B N 1
ATOM 3391 C CA . GLY B 1 171 ? 15.638 -1.908 -4.509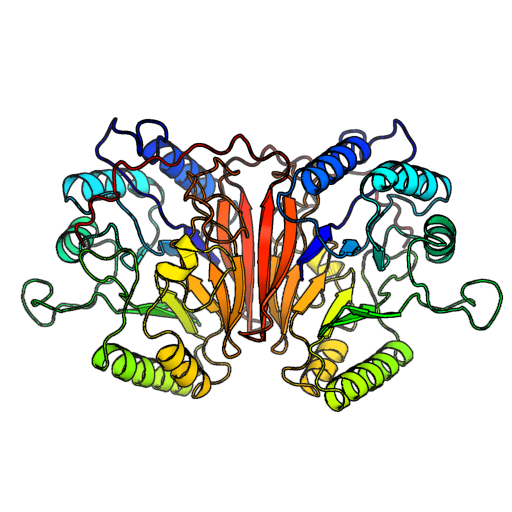 1 95.75 171 GLY B CA 1
ATOM 3392 C C . GLY B 1 171 ? 16.302 -2.911 -3.584 1 95.75 171 GLY B C 1
ATOM 3393 O O . GLY B 1 171 ? 17.259 -2.577 -2.882 1 95.75 171 GLY B O 1
ATOM 3394 N N . ILE B 1 172 ? 15.815 -4.117 -3.524 1 95.09 172 ILE B N 1
ATOM 3395 C CA . ILE B 1 172 ? 16.422 -5.218 -2.785 1 95.09 172 ILE B CA 1
ATOM 3396 C C . ILE B 1 172 ? 17.095 -6.184 -3.758 1 95.09 172 ILE B C 1
ATOM 3398 O O . ILE B 1 172 ? 16.42 -6.856 -4.541 1 95.09 172 ILE B O 1
ATOM 3402 N N . ASP B 1 173 ? 18.36 -6.341 -3.691 1 94.58 173 ASP B N 1
ATOM 3403 C CA . ASP B 1 173 ? 19.182 -6.895 -4.763 1 94.58 173 ASP B CA 1
ATOM 3404 C C . ASP B 1 173 ? 18.744 -8.316 -5.112 1 94.58 173 ASP B C 1
ATOM 3406 O O . ASP B 1 173 ? 18.523 -8.633 -6.282 1 94.58 173 ASP B O 1
ATOM 3410 N N . HIS B 1 174 ? 18.644 -9.195 -4.121 1 92.86 174 HIS B N 1
ATOM 3411 C CA . HIS B 1 174 ? 18.353 -10.591 -4.427 1 92.86 174 HIS B CA 1
ATOM 3412 C C . HIS B 1 174 ? 16.932 -10.754 -4.956 1 92.86 174 HIS B C 1
ATOM 3414 O O . HIS B 1 174 ? 16.661 -11.655 -5.753 1 92.86 174 HIS B O 1
ATOM 3420 N N . LEU B 1 175 ? 16.014 -9.898 -4.546 1 94.66 175 LEU B N 1
ATOM 3421 C CA . LEU B 1 175 ? 14.656 -9.928 -5.077 1 94.66 175 LEU B CA 1
ATOM 3422 C C . LEU B 1 175 ? 14.611 -9.354 -6.489 1 94.66 175 LEU B C 1
ATOM 3424 O O . LEU B 1 175 ? 13.892 -9.867 -7.35 1 94.66 175 LEU B O 1
ATOM 3428 N N . ASP B 1 176 ? 15.412 -8.309 -6.729 1 95.96 176 ASP B N 1
ATOM 3429 C CA . ASP B 1 176 ? 15.469 -7.7 -8.054 1 95.96 176 ASP B CA 1
ATOM 3430 C C . ASP B 1 176 ? 16.092 -8.654 -9.071 1 95.96 176 ASP B C 1
ATOM 3432 O O . ASP B 1 176 ? 15.767 -8.602 -10.259 1 95.96 176 ASP B O 1
ATOM 3436 N N . ALA B 1 177 ? 16.932 -9.561 -8.598 1 95.14 177 ALA B N 1
ATOM 3437 C CA . ALA B 1 177 ? 17.561 -10.552 -9.468 1 95.14 177 ALA B CA 1
ATOM 3438 C C . ALA B 1 177 ? 16.583 -11.667 -9.827 1 95.14 177 ALA B C 1
ATOM 3440 O O . ALA B 1 177 ? 16.815 -12.424 -10.772 1 95.14 177 ALA B O 1
ATOM 3441 N N . ALA B 1 178 ? 15.476 -11.774 -9.087 1 95.9 178 ALA B N 1
ATOM 3442 C CA . ALA B 1 178 ? 14.519 -12.859 -9.289 1 95.9 178 ALA B CA 1
ATOM 3443 C C . ALA B 1 178 ? 13.17 -12.321 -9.756 1 95.9 178 ALA B C 1
ATOM 3445 O O . ALA B 1 178 ? 12.132 -12.946 -9.526 1 95.9 178 ALA B O 1
ATOM 3446 N N . ARG B 1 179 ? 13.154 -11.169 -10.377 1 97.01 179 ARG B N 1
ATOM 3447 C CA . ARG B 1 179 ? 11.928 -10.567 -10.89 1 97.01 179 ARG B CA 1
ATOM 3448 C C . ARG B 1 179 ? 11.546 -11.167 -12.239 1 97.01 179 ARG B C 1
ATOM 3450 O O . ARG B 1 179 ? 12.101 -12.189 -12.649 1 97.01 179 ARG B O 1
ATOM 3457 N N . LEU B 1 180 ? 10.55 -10.66 -12.892 1 98.34 180 LEU B N 1
ATOM 3458 C CA . LEU B 1 180 ? 10.091 -11.084 -14.211 1 98.34 180 LEU B CA 1
ATOM 3459 C C . LEU B 1 180 ? 11.103 -10.705 -15.287 1 98.34 180 LEU B C 1
ATOM 3461 O O . LEU B 1 180 ? 11.495 -9.541 -15.393 1 98.34 180 LEU B O 1
ATOM 3465 N N . ASP B 1 181 ? 11.544 -11.584 -16.104 1 96.62 181 ASP B N 1
ATOM 3466 C CA . ASP B 1 181 ? 12.553 -11.361 -17.135 1 96.62 181 ASP B CA 1
ATOM 3467 C C . ASP B 1 181 ? 12.033 -10.417 -18.217 1 96.62 181 ASP B C 1
ATOM 3469 O O . ASP B 1 181 ? 12.715 -9.462 -18.594 1 96.62 181 ASP B O 1
ATOM 3473 N N . GLN B 1 182 ? 10.845 -10.604 -18.7 1 96.38 182 GLN B N 1
ATOM 3474 C CA . GLN B 1 182 ? 10.301 -9.824 -19.807 1 96.38 182 GLN B CA 1
ATOM 3475 C C . GLN B 1 182 ? 9.536 -8.605 -19.298 1 96.38 182 GLN B C 1
ATOM 3477 O O . GLN B 1 182 ? 8.499 -8.239 -19.855 1 96.38 182 GLN B O 1
ATOM 3482 N N . SER B 1 183 ? 10.036 -8.019 -18.29 1 97.26 183 SER B N 1
ATOM 3483 C CA . SER B 1 183 ? 9.391 -6.874 -17.655 1 97.26 183 SER B CA 1
ATOM 3484 C C . SER B 1 183 ? 9.131 -5.758 -18.661 1 97.26 183 SER B C 1
ATOM 3486 O O . SER B 1 183 ? 8.025 -5.217 -18.724 1 97.26 183 SER B O 1
ATOM 3488 N N . GLU B 1 184 ? 10.108 -5.425 -19.485 1 96.63 184 GLU B N 1
ATOM 3489 C CA . GLU B 1 184 ? 9.968 -4.321 -20.429 1 96.63 184 GLU B CA 1
ATOM 3490 C C . GLU B 1 184 ? 8.922 -4.636 -21.495 1 96.63 184 GLU B C 1
ATOM 3492 O O . GLU B 1 184 ? 8.12 -3.774 -21.86 1 96.63 184 GLU B O 1
ATOM 3497 N N . THR B 1 185 ? 8.965 -5.85 -21.99 1 97.75 185 THR B N 1
ATOM 3498 C CA . THR B 1 185 ? 7.981 -6.257 -22.988 1 97.75 185 THR B CA 1
ATOM 3499 C C . THR B 1 185 ? 6.568 -6.174 -22.419 1 97.75 185 THR B C 1
ATOM 3501 O O . THR B 1 185 ? 5.66 -5.655 -23.071 1 97.75 185 THR B O 1
ATOM 3504 N N . LEU B 1 186 ? 6.384 -6.665 -21.232 1 98.37 186 LEU B N 1
ATOM 3505 C CA . LEU B 1 186 ? 5.083 -6.563 -20.58 1 98.37 186 LEU B CA 1
ATOM 3506 C C . LEU B 1 186 ? 4.681 -5.104 -20.394 1 98.37 186 LEU B C 1
ATOM 3508 O O . LEU B 1 186 ? 3.536 -4.732 -20.659 1 98.37 186 LEU B O 1
ATOM 3512 N N . GLY B 1 187 ? 5.651 -4.284 -19.947 1 98.13 187 GLY B N 1
ATOM 3513 C CA . GLY B 1 187 ? 5.376 -2.867 -19.77 1 98.13 187 GLY B CA 1
ATOM 3514 C C . GLY B 1 187 ? 4.91 -2.186 -21.043 1 98.13 187 GLY B C 1
ATOM 3515 O O . GLY B 1 187 ? 3.927 -1.442 -21.032 1 98.13 187 GLY B O 1
ATOM 3516 N N . LEU B 1 188 ? 5.583 -2.435 -22.101 1 97.95 188 LEU B N 1
ATOM 3517 C CA . LEU B 1 188 ? 5.231 -1.846 -23.389 1 97.95 188 LEU B CA 1
ATOM 3518 C C . LEU B 1 188 ? 3.853 -2.314 -23.842 1 97.95 188 LEU B C 1
ATOM 3520 O O . LEU B 1 188 ? 3.108 -1.554 -24.466 1 97.95 188 LEU B O 1
ATOM 3524 N N . LEU B 1 189 ? 3.58 -3.542 -23.551 1 98.32 189 LEU B N 1
ATOM 3525 C CA . LEU B 1 189 ? 2.254 -4.065 -23.86 1 98.32 189 LEU B CA 1
ATOM 3526 C C . LEU B 1 189 ? 1.178 -3.312 -23.084 1 98.32 189 LEU B C 1
ATOM 3528 O O . LEU B 1 189 ? 0.145 -2.942 -23.647 1 98.32 189 LEU B O 1
ATOM 3532 N N . LEU B 1 190 ? 1.382 -3.069 -21.839 1 97.99 190 LEU B N 1
ATOM 3533 C CA . LEU B 1 190 ? 0.426 -2.342 -21.01 1 97.99 190 LEU B CA 1
ATOM 3534 C C . LEU B 1 190 ? 0.269 -0.905 -21.495 1 97.99 190 LEU B C 1
ATOM 3536 O O . LEU B 1 190 ? -0.827 -0.343 -21.437 1 97.99 190 LEU B O 1
ATOM 3540 N N . ASP B 1 191 ? 1.347 -0.338 -22.022 1 97.01 191 ASP B N 1
ATOM 3541 C CA . ASP B 1 191 ? 1.314 1.012 -22.578 1 97.01 191 ASP B CA 1
ATOM 3542 C C . ASP B 1 191 ? 0.3 1.112 -23.716 1 97.01 191 ASP B C 1
ATOM 3544 O O . ASP B 1 191 ? -0.25 2.185 -23.971 1 97.01 191 ASP B O 1
ATOM 3548 N N . ARG B 1 192 ? 0.07 0.056 -24.38 1 97.39 192 ARG B N 1
ATOM 3549 C CA . ARG B 1 192 ? -0.832 0.042 -25.527 1 97.39 192 ARG B CA 1
ATOM 3550 C C . ARG B 1 192 ? -2.289 -0.015 -25.078 1 97.39 192 ARG B C 1
ATOM 3552 O O . ARG B 1 192 ? -3.202 0.128 -25.894 1 97.39 192 ARG B O 1
ATOM 3559 N N . HIS B 1 193 ? -2.495 -0.223 -23.847 1 97.43 193 HIS B N 1
ATOM 3560 C CA . HIS B 1 193 ? -3.841 -0.3 -23.29 1 97.43 193 HIS B CA 1
ATOM 3561 C C . HIS B 1 193 ? -3.999 0.64 -22.1 1 97.43 193 HIS B C 1
ATOM 3563 O O . HIS B 1 193 ? -4.334 0.201 -20.997 1 97.43 193 HIS B O 1
ATOM 3569 N N . PRO B 1 194 ? -3.803 1.911 -22.338 1 93.41 194 PRO B N 1
ATOM 3570 C CA . PRO B 1 194 ? -3.794 2.86 -21.222 1 93.41 194 PRO B CA 1
ATOM 3571 C C . PRO B 1 194 ? -5.101 2.853 -20.432 1 93.41 194 PRO B C 1
ATOM 3573 O O . PRO B 1 194 ? -6.183 2.904 -21.021 1 93.41 194 PRO B O 1
ATOM 3576 N N . GLY B 1 195 ? -4.906 2.707 -19.162 1 92.55 195 GLY B N 1
ATOM 3577 C CA . GLY B 1 195 ? -6.043 2.847 -18.266 1 92.55 195 GLY B CA 1
ATOM 3578 C C . GLY B 1 195 ? -6.863 1.576 -18.14 1 92.55 195 GLY B C 1
ATOM 3579 O O . GLY B 1 195 ? -7.819 1.523 -17.364 1 92.55 195 GLY B O 1
ATOM 3580 N N . ARG B 1 196 ? -6.555 0.51 -18.84 1 96.3 196 ARG B N 1
ATOM 3581 C CA . ARG B 1 196 ? -7.354 -0.711 -18.816 1 96.3 196 ARG B CA 1
ATOM 3582 C C . ARG B 1 196 ? -7.07 -1.527 -17.559 1 96.3 196 ARG B C 1
ATOM 3584 O O . ARG B 1 196 ? -7.996 -2.017 -16.909 1 96.3 196 ARG B O 1
ATOM 3591 N N . VAL B 1 197 ? -5.818 -1.663 -17.27 1 98 197 VAL B N 1
ATOM 3592 C CA . VAL B 1 197 ? -5.43 -2.372 -16.056 1 98 197 VAL B CA 1
ATOM 3593 C C . VAL B 1 197 ? -5.489 -1.423 -14.861 1 98 197 VAL B C 1
ATOM 3595 O O . VAL B 1 197 ? -4.739 -0.446 -14.799 1 98 197 VAL B O 1
ATOM 3598 N N . VAL B 1 198 ? -6.352 -1.751 -13.92 1 97.24 198 VAL B N 1
ATOM 3599 C CA . VAL B 1 198 ? -6.563 -0.837 -12.802 1 97.24 198 VAL B CA 1
ATOM 3600 C C . VAL B 1 198 ? -5.637 -1.21 -11.647 1 97.24 198 VAL B C 1
ATOM 3602 O O . VAL B 1 198 ? -5.435 -0.417 -10.724 1 97.24 198 VAL B O 1
ATOM 3605 N N . ARG B 1 199 ? -5.088 -2.429 -11.722 1 98.3 199 ARG B N 1
ATOM 3606 C CA . ARG B 1 199 ? -4.123 -2.881 -10.725 1 98.3 199 ARG B CA 1
ATOM 3607 C C . ARG B 1 199 ? -3.382 -4.125 -11.204 1 98.3 199 ARG B C 1
ATOM 3609 O O . ARG B 1 199 ? -3.982 -5.018 -11.805 1 98.3 199 ARG B O 1
ATOM 3616 N N . LEU B 1 200 ? -2.163 -4.147 -11.004 1 98.75 200 LEU B N 1
ATOM 3617 C CA . LEU B 1 200 ? -1.343 -5.341 -11.174 1 98.75 200 LEU B CA 1
ATOM 3618 C C . LEU B 1 200 ? -0.908 -5.899 -9.823 1 98.75 200 LEU B C 1
ATOM 3620 O O . LEU B 1 200 ? -0.244 -5.209 -9.046 1 98.75 200 LEU B O 1
ATOM 3624 N N . LEU B 1 201 ? -1.313 -7.114 -9.535 1 98.9 201 LEU B N 1
ATOM 3625 C CA . LEU B 1 201 ? -1.09 -7.743 -8.238 1 98.9 201 LEU B CA 1
ATOM 3626 C C . LEU B 1 201 ? -0.009 -8.814 -8.333 1 98.9 201 LEU B C 1
ATOM 3628 O O . LEU B 1 201 ? -0.034 -9.65 -9.239 1 98.9 201 LEU B O 1
ATOM 3632 N N . CYS B 1 202 ? 0.944 -8.78 -7.383 1 98.86 202 CYS B N 1
ATOM 3633 C CA . CYS B 1 202 ? 2.068 -9.709 -7.395 1 98.86 202 CYS B CA 1
ATOM 3634 C C . CYS B 1 202 ? 2.288 -10.317 -6.015 1 98.86 202 CYS B C 1
ATOM 3636 O O . CYS B 1 202 ? 1.636 -9.921 -5.047 1 98.86 202 CYS B O 1
ATOM 3638 N N . GLY B 1 203 ? 3.159 -11.346 -5.931 1 98.58 203 GLY B N 1
ATOM 3639 C CA . GLY B 1 203 ? 3.745 -11.905 -4.723 1 98.58 203 GLY B CA 1
ATOM 3640 C C . GLY B 1 203 ? 5.261 -11.938 -4.756 1 98.58 203 GLY B C 1
ATOM 3641 O O . GLY B 1 203 ? 5.9 -10.964 -5.159 1 98.58 203 GLY B O 1
ATOM 3642 N N . HIS B 1 204 ? 5.897 -12.836 -4.216 1 97.9 204 HIS B N 1
ATOM 3643 C CA . HIS B 1 204 ? 7.299 -13.208 -4.372 1 97.9 204 HIS B CA 1
ATOM 3644 C C . HIS B 1 204 ? 8.166 -12.544 -3.308 1 97.9 204 HIS B C 1
ATOM 3646 O O . HIS B 1 204 ? 9.031 -13.191 -2.714 1 97.9 204 HIS B O 1
ATOM 3652 N N . ALA B 1 205 ? 7.876 -11.306 -2.988 1 95.56 205 ALA B N 1
ATOM 3653 C CA . ALA B 1 205 ? 8.726 -10.574 -2.052 1 95.56 205 ALA B CA 1
ATOM 3654 C C . ALA B 1 205 ? 8.247 -10.76 -0.615 1 95.56 205 ALA B C 1
ATOM 3656 O O . ALA B 1 205 ? 8.964 -10.431 0.333 1 95.56 205 ALA B O 1
ATOM 3657 N N . HIS B 1 206 ? 7.083 -11.232 -0.384 1 96.65 206 HIS B N 1
ATOM 3658 C CA . HIS B 1 206 ? 6.477 -11.449 0.925 1 96.65 206 HIS B CA 1
ATOM 3659 C C . HIS B 1 206 ? 6.295 -10.133 1.673 1 96.65 206 HIS B C 1
ATOM 3661 O O . HIS B 1 206 ? 6.201 -10.12 2.902 1 96.65 206 HIS B O 1
ATOM 3667 N N . ARG B 1 207 ? 6.414 -9.014 0.959 1 95.58 207 ARG B N 1
ATOM 3668 C CA . ARG B 1 207 ? 6.297 -7.682 1.542 1 95.58 207 ARG B CA 1
ATOM 3669 C C . ARG B 1 207 ? 5.288 -6.834 0.774 1 95.58 207 ARG B C 1
ATOM 3671 O O . ARG B 1 207 ? 5.113 -7.011 -0.434 1 95.58 207 ARG B O 1
ATOM 3678 N N . HIS B 1 208 ? 4.736 -5.949 1.537 1 97.21 208 HIS B N 1
ATOM 3679 C CA . HIS B 1 208 ? 3.829 -5.035 0.852 1 97.21 208 HIS B CA 1
ATOM 3680 C C . HIS B 1 208 ? 4.589 -3.876 0.216 1 97.21 208 HIS B C 1
ATOM 3682 O O . HIS B 1 208 ? 5.18 -3.055 0.92 1 97.21 208 HIS B O 1
ATOM 3688 N N . VAL B 1 209 ? 4.648 -3.831 -1.03 1 98.29 209 VAL B N 1
ATOM 3689 C CA . VAL B 1 209 ? 5.33 -2.834 -1.849 1 98.29 209 VAL B CA 1
ATOM 3690 C C . VAL B 1 209 ? 4.38 -2.313 -2.926 1 98.29 209 VAL B C 1
ATOM 3692 O O . VAL B 1 209 ? 3.626 -3.085 -3.523 1 98.29 209 VAL B O 1
ATOM 3695 N N . THR B 1 210 ? 4.386 -1.021 -3.158 1 98.29 210 THR B N 1
ATOM 3696 C CA . THR B 1 210 ? 3.569 -0.461 -4.229 1 98.29 210 THR B CA 1
ATOM 3697 C C . THR B 1 210 ? 4.385 0.507 -5.081 1 98.29 210 THR B C 1
ATOM 3699 O O . THR B 1 210 ? 5.35 1.105 -4.6 1 98.29 210 THR B O 1
ATOM 3702 N N . THR B 1 211 ? 4.05 0.63 -6.305 1 97.94 211 THR B N 1
ATOM 3703 C CA . THR B 1 211 ? 4.624 1.593 -7.238 1 97.94 211 THR B CA 1
ATOM 3704 C C . THR B 1 211 ? 3.693 1.817 -8.426 1 97.94 211 THR B C 1
ATOM 3706 O O . THR B 1 211 ? 2.596 1.256 -8.475 1 97.94 211 THR B O 1
ATOM 3709 N N . VAL B 1 212 ? 4.014 2.788 -9.218 1 97.07 212 VAL B N 1
ATOM 3710 C CA . VAL B 1 212 ? 3.422 2.933 -10.544 1 97.07 212 VAL B CA 1
ATOM 3711 C C . VAL B 1 212 ? 4.457 2.587 -11.612 1 97.07 212 VAL B C 1
ATOM 3713 O O . VAL B 1 212 ? 5.518 3.211 -11.683 1 97.07 212 VAL B O 1
ATOM 3716 N N . TRP B 1 213 ? 4.211 1.598 -12.307 1 96.8 213 TRP B N 1
ATOM 3717 C CA . TRP B 1 213 ? 5.085 1.06 -13.344 1 96.8 213 TRP B CA 1
ATOM 3718 C C . TRP B 1 213 ? 4.365 0.998 -14.687 1 96.8 213 TRP B C 1
ATOM 3720 O O . TRP B 1 213 ? 3.314 0.363 -14.805 1 96.8 213 TRP B O 1
ATOM 3730 N N . HIS B 1 214 ? 4.835 1.759 -15.74 1 95.29 214 HIS B N 1
ATOM 3731 C CA . HIS B 1 214 ? 4.198 1.882 -17.047 1 95.29 214 HIS B CA 1
ATOM 3732 C C . HIS B 1 214 ? 2.746 2.329 -16.912 1 95.29 214 HIS B C 1
ATOM 3734 O O . HIS B 1 214 ? 1.857 1.768 -17.557 1 95.29 214 HIS B O 1
ATOM 3740 N N . GLY B 1 215 ? 2.578 3.251 -15.978 1 93.27 215 GLY B N 1
ATOM 3741 C CA . GLY B 1 215 ? 1.275 3.872 -15.8 1 93.27 215 GLY B CA 1
ATOM 3742 C C . GLY B 1 215 ? 0.295 2.996 -15.044 1 93.27 215 GLY B C 1
ATOM 3743 O O . GLY B 1 215 ? -0.862 3.375 -14.849 1 93.27 215 GLY B O 1
ATOM 3744 N N . VAL B 1 216 ? 0.722 1.848 -14.56 1 96.4 216 VAL B N 1
ATOM 3745 C CA . VAL B 1 216 ? -0.149 0.919 -13.848 1 96.4 216 VAL B CA 1
ATOM 3746 C C . VAL B 1 216 ? 0.28 0.827 -12.385 1 96.4 216 VAL B C 1
ATOM 3748 O O . VAL B 1 216 ? 1.471 0.709 -12.087 1 96.4 216 VAL B O 1
ATOM 3751 N N . ALA B 1 217 ? -0.709 0.95 -11.481 1 97.06 217 ALA B N 1
ATOM 3752 C CA . ALA B 1 217 ? -0.414 0.709 -10.071 1 97.06 217 ALA B CA 1
ATOM 3753 C C . ALA B 1 217 ? -0.113 -0.766 -9.818 1 97.06 217 ALA B C 1
ATOM 3755 O O . ALA B 1 217 ? -0.897 -1.639 -10.194 1 97.06 217 ALA B O 1
ATOM 3756 N N . VAL B 1 218 ? 1.023 -1.01 -9.222 1 98.26 218 VAL B N 1
ATOM 3757 C CA . VAL B 1 218 ? 1.435 -2.374 -8.906 1 98.26 218 VAL B CA 1
ATOM 3758 C C . VAL B 1 218 ? 1.51 -2.554 -7.391 1 98.26 218 VAL B C 1
ATOM 3760 O O . VAL B 1 218 ? 2 -1.674 -6.679 1 98.26 218 VAL B O 1
ATOM 3763 N N . THR B 1 219 ? 1.032 -3.668 -6.967 1 98.48 219 THR B N 1
ATOM 3764 C CA . THR B 1 219 ? 1.055 -4 -5.547 1 98.48 219 THR B CA 1
ATOM 3765 C C . THR B 1 219 ? 1.624 -5.399 -5.328 1 98.48 219 THR B C 1
ATOM 3767 O O . THR B 1 219 ? 1.215 -6.352 -5.994 1 98.48 219 THR B O 1
ATOM 3770 N N . VAL B 1 220 ? 2.572 -5.442 -4.446 1 98.72 220 VAL B N 1
ATOM 3771 C CA . VAL B 1 220 ? 3.058 -6.728 -3.955 1 98.72 220 VAL B CA 1
ATOM 3772 C C . VAL B 1 220 ? 2.388 -7.059 -2.623 1 98.72 220 VAL B C 1
ATOM 3774 O O . VAL B 1 220 ? 2.419 -6.254 -1.689 1 98.72 220 VAL B O 1
ATOM 3777 N N . CYS B 1 221 ? 1.813 -8.185 -2.572 1 98.68 221 CYS B N 1
ATOM 3778 C CA . CYS B 1 221 ? 1.044 -8.608 -1.408 1 98.68 221 CYS B CA 1
ATOM 3779 C C . CYS B 1 221 ? 1.963 -9.102 -0.297 1 98.68 221 CYS B C 1
ATOM 3781 O O . CYS B 1 221 ? 2.915 -9.84 -0.555 1 98.68 221 CYS B O 1
ATOM 3783 N N . PRO B 1 222 ? 1.734 -8.686 0.958 1 97.81 222 PRO B N 1
ATOM 3784 C CA . PRO B 1 222 ? 2.463 -9.305 2.068 1 97.81 222 PRO B CA 1
ATOM 3785 C C . PRO B 1 222 ? 2.086 -10.77 2.278 1 97.81 222 PRO B C 1
ATOM 3787 O O . PRO B 1 222 ? 1.067 -11.23 1.755 1 97.81 222 PRO B O 1
ATOM 3790 N N . ALA B 1 223 ? 2.902 -11.468 2.991 1 97.59 223 ALA B N 1
ATOM 3791 C CA . ALA B 1 223 ? 2.643 -12.871 3.303 1 97.59 223 ALA B CA 1
ATOM 3792 C C . ALA B 1 223 ? 2.161 -13.034 4.742 1 97.59 223 ALA B C 1
ATOM 3794 O O . ALA B 1 223 ? 2.465 -12.204 5.602 1 97.59 223 ALA B O 1
ATOM 3795 N N . PRO B 1 224 ? 1.5 -14.057 4.998 1 96.97 224 PRO B N 1
ATOM 3796 C CA . PRO B 1 224 ? 0.995 -14.254 6.359 1 96.97 224 PRO B CA 1
ATOM 3797 C C . PRO B 1 224 ? 2.063 -14.779 7.315 1 96.97 224 PRO B C 1
ATOM 3799 O O . PRO B 1 224 ? 1.885 -14.725 8.535 1 96.97 224 PRO B O 1
ATOM 3802 N N . ALA B 1 225 ? 3.202 -15.287 6.767 1 95.21 225 ALA B N 1
ATOM 3803 C CA . ALA B 1 225 ? 4.069 -16.042 7.667 1 95.21 225 ALA B CA 1
ATOM 3804 C C . ALA B 1 225 ? 5.393 -15.316 7.891 1 95.21 225 ALA B C 1
ATOM 3806 O O . ALA B 1 225 ? 5.913 -15.291 9.008 1 95.21 225 ALA B O 1
ATOM 3807 N N . PHE B 1 226 ? 5.993 -14.846 6.85 1 93.25 226 PHE B N 1
ATOM 3808 C CA . PHE B 1 226 ? 7.287 -14.181 6.948 1 93.25 226 PHE B CA 1
ATOM 3809 C C . PHE B 1 226 ? 7.522 -13.274 5.745 1 93.25 226 PHE B C 1
ATOM 3811 O O . PHE B 1 226 ? 6.83 -13.387 4.731 1 93.25 226 PHE B O 1
ATOM 3818 N N . ALA B 1 227 ? 8.462 -12.379 5.855 1 93.71 227 ALA B N 1
ATOM 3819 C CA . ALA B 1 227 ? 8.857 -11.473 4.78 1 93.71 227 ALA B CA 1
ATOM 3820 C C . ALA B 1 227 ? 10.366 -11.514 4.555 1 93.71 227 ALA B C 1
ATOM 3822 O O . ALA B 1 227 ? 11.128 -11.832 5.471 1 93.71 227 ALA B O 1
ATOM 3823 N N . PHE B 1 228 ? 10.74 -11.246 3.349 1 93.31 228 PHE B N 1
ATOM 3824 C CA . PHE B 1 228 ? 12.155 -10.961 3.144 1 93.31 228 PHE B CA 1
ATOM 3825 C C . PHE B 1 228 ? 12.537 -9.63 3.78 1 93.31 228 PHE B C 1
ATOM 3827 O O . PHE B 1 228 ? 11.764 -8.671 3.737 1 93.31 228 PHE B O 1
ATOM 3834 N N . ALA B 1 229 ? 13.715 -9.615 4.317 1 91.28 229 ALA B N 1
ATOM 3835 C CA . ALA B 1 229 ? 14.173 -8.443 5.058 1 91.28 229 ALA B CA 1
ATOM 3836 C C . ALA B 1 229 ? 14.28 -7.225 4.146 1 91.28 229 ALA B C 1
ATOM 3838 O O . ALA B 1 229 ? 14.725 -7.335 3.001 1 91.28 229 ALA B O 1
ATOM 3839 N N . LEU B 1 230 ? 13.85 -6.102 4.649 1 92.96 230 LEU B N 1
ATOM 3840 C CA . LEU B 1 230 ? 14.002 -4.827 3.957 1 92.96 230 LEU B CA 1
ATOM 3841 C C . LEU B 1 230 ? 15.43 -4.308 4.081 1 92.96 230 LEU B C 1
ATOM 3843 O O . LEU B 1 230 ? 15.798 -3.731 5.107 1 92.96 230 LEU B O 1
ATOM 3847 N N . ASP B 1 231 ? 16.238 -4.552 3.135 1 92.19 231 ASP B N 1
ATOM 3848 C CA . ASP B 1 231 ? 17.645 -4.166 3.095 1 92.19 231 ASP B CA 1
ATOM 3849 C C . ASP B 1 231 ? 18.036 -3.66 1.708 1 92.19 231 ASP B C 1
ATOM 3851 O O . ASP B 1 231 ? 18.066 -4.43 0.746 1 92.19 231 ASP B O 1
ATOM 3855 N N . PHE B 1 232 ? 18.369 -2.375 1.614 1 93.95 232 PHE B N 1
ATOM 3856 C CA . PHE B 1 232 ? 18.655 -1.746 0.33 1 93.95 232 PHE B CA 1
ATOM 3857 C C . PHE B 1 232 ? 20.145 -1.805 0.018 1 93.95 232 PHE B C 1
ATOM 3859 O O . PHE B 1 232 ? 20.598 -1.244 -0.982 1 93.95 232 PHE B O 1
ATOM 3866 N N . ALA B 1 233 ? 20.873 -2.483 0.877 1 92.28 233 ALA B N 1
ATOM 3867 C CA . ALA B 1 233 ? 22.316 -2.551 0.659 1 92.28 233 ALA B CA 1
ATOM 3868 C C . ALA B 1 233 ? 22.646 -3.401 -0.565 1 92.28 233 ALA B C 1
ATOM 3870 O O . ALA B 1 233 ? 21.982 -4.406 -0.828 1 92.28 233 ALA B O 1
ATOM 3871 N N . HIS B 1 234 ? 23.675 -2.949 -1.206 1 90.56 234 HIS B N 1
ATOM 3872 C CA . HIS B 1 234 ? 24.156 -3.716 -2.35 1 90.56 234 HIS B CA 1
ATOM 3873 C C . HIS B 1 234 ? 24.612 -5.108 -1.928 1 90.56 234 HIS B C 1
ATOM 3875 O O . HIS B 1 234 ? 25.374 -5.252 -0.969 1 90.56 234 HIS B O 1
ATOM 3881 N N . LYS B 1 235 ? 24.084 -6.182 -2.496 1 87.84 235 LYS B N 1
ATOM 3882 C CA . LYS B 1 235 ? 24.419 -7.589 -2.293 1 87.84 235 LYS B CA 1
ATOM 3883 C C . LYS B 1 235 ? 24.141 -8.018 -0.855 1 87.84 235 LYS B C 1
ATOM 3885 O O . LYS B 1 235 ? 24.857 -8.855 -0.302 1 87.84 235 LYS B O 1
ATOM 3890 N N . ALA B 1 236 ? 23.179 -7.311 -0.318 1 85.95 236 ALA B N 1
ATOM 3891 C CA . ALA B 1 236 ? 22.76 -7.766 1.005 1 85.95 236 ALA B CA 1
ATOM 3892 C C . ALA B 1 236 ? 22.318 -9.226 0.969 1 85.95 236 ALA B C 1
ATOM 3894 O O . ALA B 1 236 ? 21.645 -9.654 0.029 1 85.95 236 ALA B O 1
ATOM 3895 N N . PRO B 1 237 ? 22.731 -9.971 1.958 1 83.62 237 PRO B N 1
ATOM 3896 C CA . PRO B 1 237 ? 22.287 -11.366 1.984 1 83.62 237 PRO B CA 1
ATOM 3897 C C . PRO B 1 237 ? 20.776 -11.501 2.16 1 83.62 237 PRO B C 1
ATOM 3899 O O . PRO B 1 237 ? 20.157 -10.69 2.853 1 83.62 237 PRO B O 1
ATOM 3902 N N . ALA B 1 238 ? 20.224 -12.521 1.542 1 86.15 238 ALA B N 1
ATOM 3903 C CA . ALA B 1 238 ? 18.81 -12.827 1.744 1 86.15 238 ALA B CA 1
ATOM 3904 C C . ALA B 1 238 ? 18.529 -13.191 3.199 1 86.15 238 ALA B C 1
ATOM 3906 O O . ALA B 1 238 ? 19.254 -13.991 3.796 1 86.15 238 ALA B O 1
ATOM 3907 N N . ALA B 1 239 ? 17.64 -12.584 3.736 1 88.11 239 ALA B N 1
ATOM 3908 C CA . ALA B 1 239 ? 17.205 -12.824 5.109 1 88.11 239 ALA B CA 1
ATOM 3909 C C . ALA B 1 239 ? 15.69 -12.693 5.235 1 88.11 239 ALA B C 1
ATOM 3911 O O . ALA B 1 239 ? 15.042 -12.073 4.389 1 88.11 239 ALA B O 1
ATOM 3912 N N . ILE B 1 240 ? 15.19 -13.376 6.202 1 89.96 240 ILE B N 1
ATOM 3913 C CA . ILE B 1 240 ? 13.757 -13.26 6.453 1 89.96 240 ILE B CA 1
ATOM 3914 C C . ILE B 1 240 ? 13.523 -12.549 7.785 1 89.96 240 ILE B C 1
ATOM 3916 O O . ILE B 1 240 ? 14.406 -12.522 8.645 1 89.96 240 ILE B O 1
ATOM 3920 N N . THR B 1 241 ? 12.462 -11.91 7.879 1 89.29 241 THR B N 1
ATOM 3921 C CA . THR B 1 241 ? 11.971 -11.291 9.105 1 89.29 241 THR B CA 1
ATOM 3922 C C . THR B 1 241 ? 10.52 -11.687 9.367 1 89.29 241 THR B C 1
ATOM 3924 O O . THR B 1 241 ? 9.738 -11.855 8.429 1 89.29 241 THR B O 1
ATOM 3927 N N . LEU B 1 242 ? 10.211 -11.866 10.607 1 88.73 242 LEU B N 1
ATOM 3928 C CA . LEU B 1 242 ? 8.831 -12.135 10.997 1 88.73 242 LEU B CA 1
ATOM 3929 C C . LEU B 1 242 ? 8.057 -10.835 11.186 1 88.73 242 LEU B C 1
ATOM 3931 O O . LEU B 1 242 ? 7.817 -10.41 12.319 1 88.73 242 LEU B O 1
ATOM 3935 N N . GLU B 1 243 ? 7.642 -10.284 10.134 1 89.58 243 GLU B N 1
ATOM 3936 C CA . GLU B 1 243 ? 6.807 -9.088 10.176 1 89.58 243 GLU B CA 1
ATOM 3937 C C . GLU B 1 243 ? 5.364 -9.434 10.53 1 89.58 243 GLU B C 1
ATOM 3939 O O . GLU B 1 243 ? 4.947 -10.587 10.402 1 89.58 243 GLU B O 1
ATOM 3944 N N . PRO B 1 244 ? 4.618 -8.42 11.035 1 90.51 244 PRO B N 1
ATOM 3945 C CA . PRO B 1 244 ? 3.203 -8.695 11.293 1 90.51 244 PRO B CA 1
ATOM 3946 C C . PRO B 1 244 ? 2.467 -9.207 10.056 1 90.51 244 PRO B C 1
ATOM 3948 O O . PRO B 1 244 ? 2.577 -8.616 8.979 1 90.51 244 PRO B O 1
ATOM 3951 N N . PRO B 1 245 ? 1.8 -10.338 10.203 1 94.21 245 PRO B N 1
ATOM 3952 C CA . PRO B 1 245 ? 1.082 -10.909 9.061 1 94.21 245 PRO B CA 1
ATOM 3953 C C . PRO B 1 245 ? -0.055 -10.015 8.572 1 94.21 245 PRO B C 1
ATOM 3955 O O . PRO B 1 245 ? -0.725 -9.365 9.379 1 94.21 245 PRO B O 1
ATOM 3958 N N . ALA B 1 246 ? -0.26 -9.971 7.329 1 96.69 246 ALA B N 1
ATOM 3959 C CA . ALA B 1 246 ? -1.36 -9.202 6.753 1 96.69 246 ALA B CA 1
ATOM 3960 C C . ALA B 1 246 ? -1.791 -9.784 5.409 1 96.69 246 ALA B C 1
ATOM 3962 O O . ALA B 1 246 ? -1.102 -10.638 4.846 1 96.69 246 ALA B O 1
ATOM 3963 N N . LEU B 1 247 ? -2.921 -9.478 4.979 1 98.29 247 LEU B N 1
ATOM 3964 C CA . LEU B 1 247 ? -3.422 -9.692 3.626 1 98.29 247 LEU B CA 1
ATOM 3965 C C . LEU B 1 247 ? -4.011 -8.407 3.054 1 98.29 247 LEU B C 1
ATOM 3967 O O . LEU B 1 247 ? -4.03 -7.374 3.728 1 98.29 247 LEU B O 1
ATOM 3971 N N . LEU B 1 248 ? -4.35 -8.432 1.824 1 98.76 248 LEU B N 1
ATOM 3972 C CA . LEU B 1 248 ? -4.929 -7.25 1.193 1 98.76 248 LEU B CA 1
ATOM 3973 C C . LEU B 1 248 ? -6.404 -7.471 0.876 1 98.76 248 LEU B C 1
ATOM 3975 O O . LEU B 1 248 ? -6.795 -8.56 0.449 1 98.76 248 LEU B O 1
ATOM 3979 N N . LEU B 1 249 ? -7.196 -6.481 1.108 1 98.63 249 LEU B N 1
ATOM 3980 C CA . LEU B 1 249 ? -8.586 -6.433 0.669 1 98.63 249 LEU B CA 1
ATOM 3981 C C . LEU B 1 249 ? -8.773 -5.392 -0.429 1 98.63 249 LEU B C 1
ATOM 3983 O O . LEU B 1 249 ? -8.505 -4.206 -0.219 1 98.63 249 LEU B O 1
ATOM 3987 N N . HIS B 1 250 ? -9.135 -5.827 -1.595 1 98.67 250 HIS B N 1
ATOM 3988 C CA . HIS B 1 250 ? -9.423 -4.956 -2.729 1 98.67 250 HIS B CA 1
ATOM 3989 C C . HIS B 1 250 ? -10.923 -4.728 -2.881 1 98.67 250 HIS B C 1
ATOM 3991 O O . HIS B 1 250 ? -11.666 -5.653 -3.218 1 98.67 250 HIS B O 1
ATOM 3997 N N . ARG B 1 251 ? -11.336 -3.536 -2.658 1 98.13 251 ARG B N 1
ATOM 3998 C CA . ARG B 1 251 ? -12.749 -3.187 -2.755 1 98.13 251 ARG B CA 1
ATOM 3999 C C . ARG B 1 251 ? -13.034 -2.402 -4.031 1 98.13 251 ARG B C 1
ATOM 4001 O O . ARG B 1 251 ? -12.427 -1.356 -4.271 1 98.13 251 ARG B O 1
ATOM 4008 N N . TRP B 1 252 ? -13.902 -2.865 -4.806 1 97.6 252 TRP B N 1
ATOM 4009 C CA . TRP B 1 252 ? -14.343 -2.13 -5.987 1 97.6 252 TRP B CA 1
ATOM 4010 C C . TRP B 1 252 ? -15.524 -1.224 -5.656 1 97.6 252 TRP B C 1
ATOM 4012 O O . TRP B 1 252 ? -16.552 -1.691 -5.159 1 97.6 252 TRP B O 1
ATOM 4022 N N . ASP B 1 253 ? -15.336 0.01 -5.868 1 94.93 253 ASP B N 1
ATOM 4023 C CA . ASP B 1 253 ? -16.412 0.993 -5.786 1 94.93 253 ASP B CA 1
ATOM 4024 C C . ASP B 1 253 ? -17.025 1.251 -7.161 1 94.93 253 ASP B C 1
ATOM 4026 O O . ASP B 1 253 ? -16.45 1.975 -7.977 1 94.93 253 ASP B O 1
ATOM 4030 N N . GLY B 1 254 ? -18.172 0.726 -7.397 1 92.7 254 GLY B N 1
ATOM 4031 C CA . GLY B 1 254 ? -18.823 0.835 -8.693 1 92.7 254 GLY B CA 1
ATOM 4032 C C . GLY B 1 254 ? -19.22 2.256 -9.044 1 92.7 254 GLY B C 1
ATOM 4033 O O . GLY B 1 254 ? -19.22 2.635 -10.217 1 92.7 254 GLY B O 1
ATOM 4034 N N . ARG B 1 255 ? -19.588 3.032 -8.062 1 90.77 255 ARG B N 1
ATOM 4035 C CA . ARG B 1 255 ? -19.993 4.413 -8.303 1 90.77 255 ARG B CA 1
ATOM 4036 C C . ARG B 1 255 ? -18.798 5.273 -8.702 1 90.77 255 ARG B C 1
ATOM 4038 O O . ARG B 1 255 ? -18.845 5.982 -9.709 1 90.77 255 ARG B O 1
ATOM 4045 N N . ALA B 1 256 ? -17.729 5.142 -7.972 1 91.35 256 ALA B N 1
ATOM 4046 C CA . ALA B 1 256 ? -16.538 5.937 -8.255 1 91.35 256 ALA B CA 1
ATOM 4047 C C . ALA B 1 256 ? -15.656 5.254 -9.296 1 91.35 256 ALA B C 1
ATOM 4049 O O . ALA B 1 256 ? -14.731 5.867 -9.835 1 91.35 256 ALA B O 1
ATOM 4050 N N . ARG B 1 257 ? -15.995 3.942 -9.608 1 92.9 257 ARG B N 1
ATOM 4051 C CA . ARG B 1 257 ? -15.174 3.116 -10.488 1 92.9 257 ARG B CA 1
ATOM 4052 C C . ARG B 1 257 ? -13.721 3.1 -10.026 1 92.9 257 ARG B C 1
ATOM 4054 O O . ARG B 1 257 ? -12.81 3.352 -10.817 1 92.9 257 ARG B O 1
ATOM 4061 N N . LEU B 1 258 ? -13.505 2.803 -8.754 1 95.67 258 LEU B N 1
ATOM 4062 C CA . LEU B 1 258 ? -12.203 2.762 -8.097 1 95.67 258 LEU B CA 1
ATOM 4063 C C . LEU B 1 258 ? -11.986 1.42 -7.406 1 95.67 258 LEU B C 1
ATOM 4065 O O . LEU B 1 258 ? -12.904 0.881 -6.784 1 95.67 258 LEU B O 1
ATOM 4069 N N . LEU B 1 259 ? -10.858 0.893 -7.623 1 98.2 259 LEU B N 1
ATOM 4070 C CA . LEU B 1 259 ? -10.409 -0.211 -6.782 1 98.2 259 LEU B CA 1
ATOM 4071 C C . LEU B 1 259 ? -9.569 0.3 -5.616 1 98.2 259 LEU B C 1
ATOM 4073 O O . LEU B 1 259 ? -8.502 0.882 -5.823 1 98.2 259 LEU B O 1
ATOM 4077 N N . VAL B 1 260 ? -10.051 0.125 -4.443 1 98.41 260 VAL B N 1
ATOM 4078 C CA . VAL B 1 260 ? -9.369 0.595 -3.242 1 98.41 260 VAL B CA 1
ATOM 4079 C C . VAL B 1 26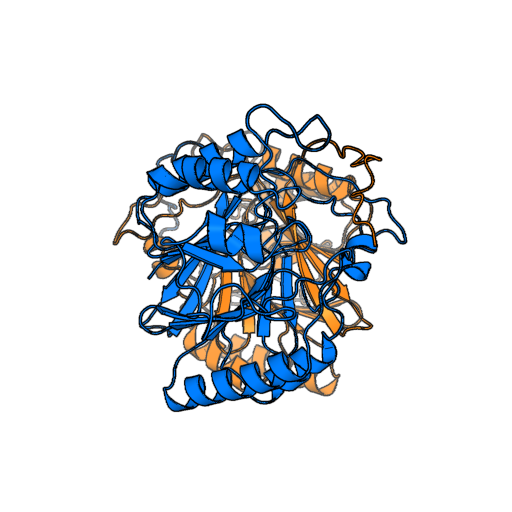0 ? -8.794 -0.594 -2.476 1 98.41 260 VAL B C 1
ATOM 4081 O O . VAL B 1 260 ? -9.512 -1.547 -2.165 1 98.41 260 VAL B O 1
ATOM 4084 N N . THR B 1 261 ? -7.532 -0.54 -2.199 1 98.68 261 THR B N 1
ATOM 4085 C CA . THR B 1 261 ? -6.847 -1.636 -1.523 1 98.68 261 THR B CA 1
ATOM 4086 C C . THR B 1 261 ? -6.537 -1.269 -0.075 1 98.68 261 THR B C 1
ATOM 4088 O O . THR B 1 261 ? -5.893 -0.251 0.189 1 98.68 261 THR B O 1
ATOM 4091 N N . HIS B 1 262 ? -7.012 -2.086 0.823 1 97.99 262 HIS B N 1
ATOM 4092 C CA . HIS B 1 262 ? -6.736 -1.952 2.248 1 97.99 262 HIS B CA 1
ATOM 4093 C C . HIS B 1 262 ? -5.777 -3.037 2.728 1 97.99 262 HIS B C 1
ATOM 4095 O O . HIS B 1 262 ? -5.945 -4.212 2.395 1 97.99 262 HIS B O 1
ATOM 4101 N N . VAL B 1 263 ? -4.774 -2.585 3.473 1 97.62 263 VAL B N 1
ATOM 4102 C CA . VAL B 1 263 ? -4.004 -3.579 4.214 1 97.62 263 VAL B CA 1
ATOM 4103 C C . VAL B 1 263 ? -4.81 -4.064 5.417 1 97.62 263 VAL B C 1
ATOM 4105 O O . VAL B 1 263 ? -5.345 -3.257 6.18 1 97.62 263 VAL B O 1
ATOM 4108 N N . SER B 1 264 ? -4.912 -5.346 5.569 1 96.56 264 SER B N 1
ATOM 4109 C CA . SER B 1 264 ? -5.648 -5.967 6.665 1 96.56 264 SER B CA 1
ATOM 4110 C C . SER B 1 264 ? -4.731 -6.827 7.529 1 96.56 264 SER B C 1
ATOM 4112 O O . SER B 1 264 ? -4.431 -7.97 7.177 1 96.56 264 SER B O 1
ATOM 4114 N N . PRO B 1 265 ? -4.299 -6.28 8.662 1 95.12 265 PRO B N 1
ATOM 4115 C CA . PRO B 1 265 ? -3.45 -7.09 9.539 1 95.12 265 PRO B CA 1
ATOM 4116 C C . PRO B 1 265 ? -4.184 -8.295 10.122 1 95.12 265 PRO B C 1
ATOM 4118 O O . PRO B 1 265 ? -5.334 -8.174 10.551 1 95.12 265 PRO B O 1
ATOM 4121 N N . ILE B 1 266 ? -3.522 -9.353 10.074 1 95.14 266 ILE B N 1
ATOM 4122 C CA . ILE B 1 266 ? -4.085 -10.587 10.611 1 95.14 266 ILE B CA 1
ATOM 4123 C C . ILE B 1 266 ? -3.852 -10.647 12.119 1 95.14 266 ILE B C 1
ATOM 4125 O O . ILE B 1 266 ? -2.726 -10.463 12.588 1 95.14 266 ILE B O 1
ATOM 4129 N N . GLY B 1 267 ? -4.886 -10.907 12.849 1 81.45 267 GLY B N 1
ATOM 4130 C CA . GLY B 1 267 ? -4.797 -11.039 14.295 1 81.45 267 GLY B CA 1
ATOM 4131 C C . GLY B 1 267 ? -4.836 -9.706 15.018 1 81.45 267 GLY B C 1
ATOM 4132 O O . GLY B 1 267 ? -4.422 -9.61 16.175 1 81.45 267 GLY B O 1
ATOM 4133 N N . ALA B 1 268 ? -5.087 -8.668 14.18 1 65.75 268 ALA B N 1
ATOM 4134 C CA . ALA B 1 268 ? -5.141 -7.358 14.823 1 65.75 268 ALA B CA 1
ATOM 4135 C C . ALA B 1 268 ? -6.161 -7.346 15.957 1 65.75 268 ALA B C 1
ATOM 4137 O O . ALA B 1 268 ? -7.138 -8.099 15.931 1 65.75 268 ALA B O 1
ATOM 4138 N N . GLY B 1 269 ? -5.786 -6.815 17.075 1 65.02 269 GLY B N 1
ATOM 4139 C CA . GLY B 1 269 ? -6.448 -6.807 18.37 1 65.02 269 GLY B CA 1
ATOM 4140 C C . GLY B 1 269 ? -7.877 -6.302 18.307 1 65.02 269 GLY B C 1
ATOM 4141 O O . GLY B 1 269 ? -8.429 -6.12 17.22 1 65.02 269 GLY B O 1
ATOM 4142 N N . GLU B 1 270 ? -8.394 -6.102 19.398 1 65.98 270 GLU B N 1
ATOM 4143 C CA . GLU B 1 270 ? -9.794 -5.81 19.69 1 65.98 270 GLU B CA 1
ATOM 4144 C C . GLU B 1 270 ? -10.149 -4.375 19.314 1 65.98 270 GLU B C 1
ATOM 4146 O O . GLU B 1 270 ? -9.347 -3.459 19.51 1 65.98 270 GLU B O 1
ATOM 4151 N N . ARG B 1 271 ? -11.165 -4.286 18.56 1 67.88 271 ARG B N 1
ATOM 4152 C CA . ARG B 1 271 ? -11.83 -3.013 18.299 1 67.88 271 ARG B CA 1
ATOM 4153 C C . ARG B 1 271 ? -12.192 -2.307 19.601 1 67.88 271 ARG B C 1
ATOM 4155 O O . ARG B 1 271 ? -12.627 -2.948 20.561 1 67.88 271 ARG B O 1
ATOM 4162 N N . ARG B 1 272 ? -11.677 -1.164 19.818 1 69.78 272 ARG B N 1
ATOM 4163 C CA . ARG B 1 272 ? -12.094 -0.33 20.94 1 69.78 272 ARG B CA 1
ATOM 4164 C C . ARG B 1 272 ? -12.895 0.875 20.459 1 69.78 272 ARG B C 1
ATOM 4166 O O . ARG B 1 272 ? -12.58 1.462 19.422 1 69.78 272 ARG B O 1
ATOM 4173 N N . SER B 1 273 ? -14.183 0.871 21.147 1 60.5 273 SER B N 1
ATOM 4174 C CA . SER B 1 273 ? -14.949 2.064 20.801 1 60.5 273 SER B CA 1
ATOM 4175 C C . SER B 1 273 ? -14.103 3.325 20.946 1 60.5 273 SER B C 1
ATOM 4177 O O . SER B 1 273 ? -13.29 3.431 21.866 1 60.5 273 SER B O 1
ATOM 4179 N N . TYR B 1 274 ? -13.744 3.77 19.897 1 54.82 274 TYR B N 1
ATOM 4180 C CA . TYR B 1 274 ? -13.157 5.103 19.981 1 54.82 274 TYR B CA 1
ATOM 4181 C C . TYR B 1 274 ? -14.174 6.114 20.497 1 54.82 274 TYR B C 1
ATOM 4183 O O . TYR B 1 274 ? -15.063 6.543 19.757 1 54.82 274 TYR B O 1
ATOM 4191 N N . GLY B 1 275 ? -15.164 5.624 21.491 1 43.33 275 GLY B N 1
ATOM 4192 C CA . GLY B 1 275 ? -16.17 6.516 22.045 1 43.33 275 GLY B CA 1
ATOM 4193 C C . GLY B 1 275 ? -15.76 7.976 22.005 1 43.33 275 GLY B C 1
ATOM 4194 O O . GLY B 1 275 ? -14.637 8.3 21.615 1 43.33 275 GLY B O 1
ATOM 4195 N N . GLY B 1 276 ? -16.542 8.846 23.129 1 37.44 276 GLY B N 1
ATOM 4196 C CA . GLY B 1 276 ? -17.065 10.184 23.351 1 37.44 276 GLY B CA 1
ATOM 4197 C C . GLY B 1 276 ? -15.989 11.253 23.348 1 37.44 276 GLY B C 1
ATOM 4198 O O . GLY B 1 276 ? -16.252 12.408 23.689 1 37.44 276 GLY B O 1
ATOM 4199 N N . GLU B 1 277 ? -14.856 11.151 24.145 1 35.72 277 GLU B N 1
ATOM 4200 C CA . GLU B 1 277 ? -14.672 12.593 24.007 1 35.72 277 GLU B CA 1
ATOM 4201 C C . GLU B 1 277 ? -14.786 13.027 22.549 1 35.72 277 GLU B C 1
ATOM 4203 O O . GLU B 1 277 ? -14.163 12.431 21.668 1 35.72 277 GLU B O 1
ATOM 4208 N N . ARG B 1 278 ? -16.002 13.26 22.047 1 33.47 278 ARG B N 1
ATOM 4209 C CA . ARG B 1 278 ? -16.233 13.982 20.799 1 33.47 278 ARG B CA 1
ATOM 4210 C C . ARG B 1 278 ? -14.926 14.529 20.233 1 33.47 278 ARG B C 1
ATOM 4212 O O . ARG B 1 278 ? -14.147 15.156 20.953 1 33.47 278 ARG B O 1
ATOM 4219 N N . PRO B 1 279 ? -14.179 13.891 19.406 1 34 279 PRO B N 1
ATOM 4220 C CA . PRO B 1 279 ? -13.352 14.988 18.896 1 34 279 PRO B CA 1
ATOM 4221 C C . PRO B 1 279 ? -14.026 16.35 19.042 1 34 279 PRO B C 1
ATOM 4223 O O . PRO B 1 279 ? -15.118 16.564 18.507 1 34 279 PRO B O 1
ATOM 4226 N N . THR B 1 280 ? -14.389 16.931 20.153 1 26.4 280 THR B N 1
ATOM 4227 C CA . THR B 1 280 ? -14.732 18.345 20.055 1 26.4 280 THR B CA 1
ATOM 4228 C C . THR B 1 280 ? -13.99 19.003 18.895 1 26.4 280 THR B C 1
ATOM 4230 O O . THR B 1 280 ? -12.815 19.354 19.023 1 26.4 280 THR B O 1
ATOM 4233 N N . VAL B 1 281 ? -13.672 18.518 17.889 1 27.55 281 VAL B N 1
ATOM 4234 C CA . VAL B 1 281 ? -13.833 19.37 16.716 1 27.55 281 VAL B CA 1
ATOM 4235 C C . VAL B 1 281 ? -15.107 20.201 16.852 1 27.55 281 VAL B C 1
ATOM 4237 O O . VAL B 1 281 ? -16.215 19.661 16.815 1 27.55 281 VAL B O 1
ATOM 4240 N N . GLY B 1 282 ? -15.455 21.05 17.721 1 22.32 282 GLY B N 1
ATOM 4241 C CA . GLY B 1 282 ? -16.161 22.271 17.368 1 22.32 282 GLY B CA 1
ATOM 4242 C C . GLY B 1 282 ? -16.043 22.625 15.897 1 22.32 282 GLY B C 1
ATOM 4243 O O . GLY B 1 282 ? -14.951 22.928 15.412 1 22.32 282 GLY B O 1
ATOM 4244 N N . VAL B 1 283 ? -16.306 21.729 14.962 1 20.77 283 VAL B N 1
ATOM 4245 C CA . VAL B 1 283 ? -17.406 22.233 14.147 1 20.77 283 VAL B CA 1
ATOM 4246 C C . VAL B 1 283 ? -18.732 22.004 14.868 1 20.77 283 VAL B C 1
ATOM 4248 O O . VAL B 1 283 ? -18.895 21.01 15.58 1 20.77 283 VAL B O 1
#

pLDDT: mean 91.33, std 15.12, range [20.68, 98.93]

Sequence (566 aa):
MLIAQTSDLHIRPPGMLVGGVVDTAAALEACVAHLQALAHRPDLLLITGDLTQQGRPEEYAHLRRLLAPLDLPLLVCPGNHDDRAALRAGLDGLCPWPEPPGAGIPDGATLDLTFDLGPLRLIGLDSLRSGHSGGALSASQEAWLDSALSEAAFLDKPVVLFLHHPPFPMGIDHLDAARLDQSETLGLLLDRHPGRVVRLLCGHAHRHVTTVWHGVAVTVCPAPAFAFALDFAHKAPAAITLEPPALLLHRWDGRARLLVTHVSPIGAGERRSYGGERPTVGVMLIAQTSDLHIRPPGMLVGGVVDTAAALEACVAHLQALAHRPDLLLITGDLTQQGRPEEYAHLRRLLAPLDLPLLVCPGNHDDRAALRAGLDGLCPWPEPPGAGIPDGATLDLTFDLGPLRLIGLDSLRSGHSGGALSASQEAWLDSALSEAAFLDKPVVLFLHHPPFPMGIDHLDAARLDQSETLGLLLDRHPGRVVRLLCGHAHRHVTTVWHGVAVTVCPAPAFAFALDFAHKAPAAITLEPPALLLHRWDGRARLLVTHVSPIGAGERRSYGGERPTVGV

Secondary structure (DSSP, 8-state):
-EEEEE----B-STT--BTTTB-HHHHHHHHHHHHHH-SS--SEEEE-S--BSS--HHHHHHHHHHHGGG---EEE---TT--HHHHHHHTTTTS-----SSSS--TT----EEEEETTEEEEE---B-TT-SSB---HHHHHHHHHHHHHHHHTT--EEEE-SS-SS--S-HHHHTTSBTTHHHHHHHHHTSTTTEEEEEE-SSSS-EEEEETTEEEEEPP-SS-EE----STTPPPEEE-PPPEEEEEEEETTTTEEEEEEEETT---EEE---S------/-EEEEE----B-STT--BTTTB-HHHHHHHHHHHHHH-SS--SEEEE-S--BSS--HHHHHHHHHHHGGG---EEE---TT--HHHHHHHTTTTS-----SSSSS-TT----EEEEETTEEEEE---B-TT-SSB---HHHHHHHHHHHHHHHHTT--EEEE-SS-SS--S-HHHHTTSBTTHHHHHHHHHTSTTTEEEEEE-SSSS-EEEEETTEEEEEPPPSS-EE----STTPPPEEE-PPPEEEEEEEETTTTEEEEEEEETT---EEE--SS------

Nearest PDB structures (foldseek):
  3d03-assembly1_A  TM=9.465E-01  e=1.290E-29  Klebsiella aerogenes
  2dxl-assembly1_A  TM=9.329E-01  e=4.733E-28  Klebsiella aerogenes
  3ib7-assembly1_A  TM=8.925E-01  e=3.812E-23  Mycobacterium tuberculosis
  2hyp-assembly1_A-2  TM=8.018E-01  e=4.829E-20  Mycobacterium tuberculosis H37Rv
  3qfk-assembly1_A  TM=5.440E-01  e=1.762E-08  Staphylococcus aureus subsp. aureus NCTC 8325

Radius of gyration: 23.28 Å; Cα contacts (8 Å, |Δi|>4): 1365; chains: 2; bounding box: 48×74×58 Å